Protein AF-G3A0C1-F1 (afdb_monomer)

Mean predicted aligned error: 16.08 Å

Radius of gyration: 26.91 Å; Cα contacts (8 Å, |Δi|>4): 632; chains: 1; bounding box: 83×63×71 Å

Structure (mmCIF, N/CA/C/O backbone):
data_AF-G3A0C1-F1
#
_entry.id   AF-G3A0C1-F1
#
loop_
_atom_site.group_PDB
_atom_site.id
_atom_site.type_symbol
_atom_site.label_atom_id
_atom_site.label_alt_id
_atom_site.label_comp_id
_atom_site.label_asym_id
_atom_site.label_entity_id
_atom_site.label_seq_id
_atom_site.pdbx_PDB_ins_code
_atom_site.Cartn_x
_atom_site.Cartn_y
_atom_site.Cartn_z
_atom_site.occupancy
_atom_site.B_iso_or_equiv
_atom_site.auth_seq_id
_atom_site.auth_comp_id
_atom_site.auth_asym_id
_atom_site.auth_atom_id
_atom_site.pdbx_PDB_model_num
ATOM 1 N N . MET A 1 1 ? 10.388 -30.429 27.856 1.00 38.81 1 MET A N 1
ATOM 2 C CA . MET A 1 1 ? 9.047 -30.052 28.352 1.00 38.81 1 MET A CA 1
ATOM 3 C C . MET A 1 1 ? 8.223 -31.319 28.444 1.00 38.81 1 MET A C 1
ATOM 5 O O . MET A 1 1 ? 8.178 -32.050 27.464 1.00 38.81 1 MET A O 1
ATOM 9 N N . ALA A 1 2 ? 7.686 -31.630 29.624 1.00 31.14 2 ALA A N 1
ATOM 10 C CA . ALA A 1 2 ? 6.839 -32.802 29.819 1.00 31.14 2 ALA A CA 1
ATOM 11 C C . ALA A 1 2 ? 5.632 -32.739 28.869 1.00 31.14 2 ALA A C 1
ATOM 13 O O . ALA A 1 2 ? 5.058 -31.667 28.677 1.00 31.14 2 ALA A O 1
ATOM 14 N N . ALA A 1 3 ? 5.294 -33.871 28.252 1.00 28.09 3 ALA A N 1
ATOM 15 C CA . ALA A 1 3 ? 4.141 -33.995 27.374 1.00 28.09 3 ALA A CA 1
ATOM 16 C C . ALA A 1 3 ? 2.870 -33.573 28.126 1.00 28.09 3 ALA A C 1
ATOM 18 O O . ALA A 1 3 ? 2.585 -34.088 29.207 1.00 28.09 3 ALA A O 1
ATOM 19 N N . VAL A 1 4 ? 2.124 -32.624 27.557 1.00 36.72 4 VAL A N 1
ATOM 20 C CA . VAL A 1 4 ? 0.784 -32.271 28.034 1.00 36.72 4 VAL A CA 1
ATOM 21 C C . VAL A 1 4 ? -0.078 -33.531 27.884 1.00 36.72 4 VAL A C 1
ATOM 23 O O . VAL A 1 4 ? -0.144 -34.069 26.776 1.00 36.72 4 VAL A O 1
ATOM 26 N N . PRO A 1 5 ? -0.684 -34.061 28.962 1.00 36.00 5 PRO A N 1
ATOM 27 C CA . PRO A 1 5 ? -1.493 -35.268 28.868 1.00 36.00 5 PRO A CA 1
ATOM 28 C C . PRO A 1 5 ? -2.659 -35.031 27.903 1.00 36.00 5 PRO A C 1
ATOM 30 O O . PRO A 1 5 ? -3.214 -33.932 27.851 1.00 36.00 5 PRO A O 1
ATOM 33 N N . ALA A 1 6 ? -3.008 -36.057 27.122 1.00 37.94 6 ALA A N 1
ATOM 34 C CA . ALA A 1 6 ? -4.131 -36.018 26.191 1.00 37.94 6 ALA A CA 1
ATOM 35 C C . ALA A 1 6 ? -5.383 -35.475 26.904 1.00 37.94 6 ALA A C 1
ATOM 37 O O . ALA A 1 6 ? -5.799 -36.027 27.925 1.00 37.94 6 ALA A O 1
ATOM 38 N N . LYS A 1 7 ? -5.940 -34.363 26.396 1.00 49.12 7 LYS A N 1
ATOM 39 C CA . LYS A 1 7 ? -7.134 -33.723 26.964 1.00 49.12 7 LYS A CA 1
ATOM 40 C C . LYS A 1 7 ? -8.250 -34.768 27.040 1.00 49.12 7 LYS A C 1
ATOM 42 O O . LYS A 1 7 ? -8.602 -35.364 26.023 1.00 49.12 7 LYS A O 1
ATOM 47 N N . ALA A 1 8 ? -8.781 -34.987 28.243 1.00 55.38 8 ALA A N 1
ATOM 48 C CA . ALA A 1 8 ? -10.023 -35.721 28.446 1.00 55.38 8 ALA A CA 1
ATOM 49 C C . ALA A 1 8 ? -11.108 -35.165 27.507 1.00 55.38 8 ALA A C 1
ATOM 51 O O . ALA A 1 8 ? -11.094 -33.973 27.185 1.00 55.38 8 ALA A O 1
ATOM 52 N N . ASP A 1 9 ? -12.023 -36.017 27.040 1.00 68.00 9 ASP A N 1
ATOM 53 C CA . ASP A 1 9 ? -13.145 -35.595 26.198 1.00 68.00 9 ASP A CA 1
ATOM 54 C C . ASP A 1 9 ? -14.073 -34.677 27.011 1.00 68.00 9 ASP A C 1
ATOM 56 O O . ASP A 1 9 ? -15.038 -35.115 27.637 1.00 68.00 9 ASP A O 1
ATOM 60 N N . GLN A 1 10 ? -13.764 -33.377 26.997 1.00 69.38 10 GLN A N 1
ATOM 61 C CA . GLN A 1 10 ? -14.471 -32.340 27.746 1.00 69.38 10 GLN A CA 1
ATOM 62 C C . GLN A 1 10 ? -15.977 -32.371 27.452 1.00 69.38 10 GLN A C 1
ATOM 64 O O . GLN A 1 10 ? -16.800 -32.094 28.322 1.00 69.38 10 GLN A O 1
ATOM 69 N N . ARG A 1 11 ? -16.366 -32.767 26.233 1.00 70.62 11 ARG A N 1
ATOM 70 C CA . ARG A 1 11 ? -17.771 -32.905 25.850 1.00 70.62 11 ARG A CA 1
ATOM 71 C C . ARG A 1 11 ? -18.440 -34.066 26.582 1.00 70.62 11 ARG A C 1
ATOM 73 O O . ARG A 1 11 ? -19.594 -33.924 26.993 1.00 70.62 11 ARG A O 1
ATOM 80 N N . ALA A 1 12 ? -17.757 -35.199 26.727 1.00 70.00 12 ALA A N 1
ATOM 81 C CA . ALA A 1 12 ? -18.247 -36.326 27.513 1.00 70.00 12 ALA A CA 1
ATOM 82 C C . ALA A 1 12 ? -18.361 -35.959 29.001 1.00 70.00 12 ALA A C 1
ATOM 84 O O . ALA A 1 12 ? -19.372 -36.284 29.626 1.00 70.00 12 ALA A O 1
ATOM 85 N N . ASP A 1 13 ? -17.397 -35.210 29.539 1.00 75.31 13 ASP A N 1
ATOM 86 C CA . ASP A 1 13 ? -17.402 -34.765 30.938 1.00 75.31 13 ASP A CA 1
ATOM 87 C C . ASP A 1 13 ? -18.548 -33.789 31.244 1.00 75.31 13 ASP A C 1
ATOM 89 O O . ASP A 1 13 ? -19.262 -33.969 32.234 1.00 75.31 13 ASP A O 1
ATOM 93 N N . ILE A 1 14 ? -18.795 -32.809 30.366 1.00 79.44 14 ILE A N 1
ATOM 94 C CA . ILE A 1 14 ? -19.930 -31.872 30.472 1.00 79.44 14 ILE A CA 1
ATOM 95 C C . ILE A 1 14 ? -21.258 -32.636 30.427 1.00 79.44 14 ILE A C 1
ATOM 97 O O . ILE A 1 14 ? -22.144 -32.420 31.255 1.00 79.44 14 ILE A O 1
ATOM 101 N N . LYS A 1 15 ? -21.398 -33.586 29.492 1.00 75.31 15 LYS A N 1
ATOM 102 C CA . LYS A 1 15 ? -22.600 -34.429 29.400 1.00 75.31 15 LYS A CA 1
ATOM 103 C C . LYS A 1 15 ? -22.806 -35.288 30.644 1.00 75.31 15 LYS A C 1
ATOM 105 O O . LYS A 1 15 ? -23.943 -35.443 31.078 1.00 75.31 15 LYS A O 1
ATOM 110 N N . LYS A 1 16 ? -21.728 -35.820 31.226 1.00 81.62 16 LYS A N 1
ATOM 111 C CA . LYS A 1 16 ? -21.773 -36.610 32.462 1.00 81.62 16 LYS A CA 1
ATOM 112 C C . LYS A 1 16 ? -22.151 -35.758 33.676 1.00 81.62 16 LYS A C 1
ATOM 114 O O . LYS A 1 16 ? -22.909 -36.231 34.517 1.00 81.62 16 LYS A O 1
ATOM 119 N N . LYS A 1 17 ? -21.653 -34.518 33.766 1.00 84.50 17 LYS A N 1
ATOM 120 C CA . LYS A 1 17 ? -22.051 -33.547 34.804 1.00 84.50 17 LYS A CA 1
ATOM 121 C C . LYS A 1 17 ? -23.494 -33.064 34.642 1.00 84.50 17 LYS A C 1
ATOM 123 O O . LYS A 1 17 ? -24.113 -32.696 35.632 1.00 84.50 17 LYS A O 1
ATOM 128 N N . GLY A 1 18 ? -24.026 -33.057 33.418 1.00 86.69 18 GLY A N 1
ATOM 129 C CA . GLY A 1 18 ? -25.381 -32.578 33.122 1.00 86.69 18 GLY A CA 1
ATOM 130 C C . GLY A 1 18 ? -25.515 -31.051 33.103 1.00 86.69 18 GLY A C 1
ATOM 131 O O . GLY A 1 18 ? -26.618 -30.533 32.903 1.00 86.69 18 GLY A O 1
ATOM 132 N N . GLU A 1 19 ? -24.405 -30.326 33.258 1.00 88.12 19 GLU A N 1
ATOM 133 C CA . GLU A 1 19 ? -24.345 -28.866 33.323 1.00 88.12 19 GLU A CA 1
ATOM 134 C C . GLU A 1 19 ? -23.144 -28.337 32.527 1.00 88.12 19 GLU A C 1
ATOM 136 O O . GLU A 1 19 ? -22.092 -28.971 32.496 1.00 88.12 19 GLU A O 1
ATOM 141 N N . LEU A 1 20 ? -23.312 -27.175 31.889 1.00 82.31 20 LEU A N 1
ATOM 142 C CA . LEU A 1 20 ? -22.266 -26.414 31.203 1.00 82.31 20 LEU A CA 1
ATOM 143 C C . LEU A 1 20 ? -22.002 -25.128 31.993 1.00 82.31 20 LEU A C 1
ATOM 145 O O . LEU A 1 20 ? -22.850 -24.232 32.003 1.00 82.31 20 LEU A O 1
ATOM 149 N N . VAL A 1 21 ? -20.835 -25.020 32.629 1.00 86.00 21 VAL A N 1
ATOM 150 C CA . VAL A 1 21 ? -20.448 -23.833 33.400 1.00 86.00 21 VAL A CA 1
ATOM 151 C C . VAL A 1 21 ? -19.797 -22.804 32.480 1.00 86.00 21 VAL A C 1
ATOM 153 O O . VAL A 1 21 ? -18.708 -23.016 31.945 1.00 86.00 21 VAL A O 1
ATOM 156 N N . CYS A 1 22 ? -20.446 -21.657 32.317 1.00 83.19 22 CYS A N 1
ATOM 157 C CA . CYS A 1 22 ? -20.026 -20.599 31.412 1.00 83.19 22 CYS A CA 1
ATOM 158 C C . CYS A 1 22 ? -19.529 -19.362 32.159 1.00 83.19 22 CYS A C 1
ATOM 160 O O . CYS A 1 22 ? -20.256 -18.760 32.947 1.00 83.19 22 CYS A O 1
ATOM 162 N N . GLY A 1 23 ? -18.299 -18.945 31.871 1.00 82.12 23 GLY A N 1
ATOM 163 C CA . GLY A 1 23 ? -17.727 -17.704 32.373 1.00 82.12 23 GLY A CA 1
ATOM 164 C C . GLY A 1 23 ? -18.170 -16.498 31.547 1.00 82.12 23 GLY A C 1
ATOM 165 O O . GLY A 1 23 ? -17.870 -16.441 30.355 1.00 82.12 23 GLY A O 1
ATOM 166 N N . VAL A 1 24 ? -18.823 -15.525 32.185 1.00 82.88 24 VAL A N 1
ATOM 167 C CA . VAL A 1 24 ? -19.303 -14.265 31.580 1.00 82.88 24 VAL A CA 1
ATOM 168 C C . VAL A 1 24 ? -18.805 -13.052 32.374 1.00 82.88 24 VAL A C 1
ATOM 170 O O . VAL A 1 24 ? -18.389 -13.188 33.525 1.00 82.88 24 VAL A O 1
ATOM 173 N N . LEU A 1 25 ? -18.820 -11.852 31.783 1.00 80.12 25 LEU A N 1
ATOM 174 C CA . LEU A 1 25 ? -18.381 -10.632 32.476 1.00 80.12 25 LEU A CA 1
ATOM 175 C C . LEU A 1 25 ? -19.480 -10.050 33.377 1.00 80.12 25 LEU A C 1
ATOM 177 O O . LEU A 1 25 ? -19.202 -9.654 34.508 1.00 80.12 25 LEU A O 1
ATOM 181 N N . GLY A 1 26 ? -20.725 -10.017 32.896 1.00 79.25 26 GLY A N 1
ATOM 182 C CA . GLY A 1 26 ? -21.889 -9.579 33.677 1.00 79.25 26 GLY A CA 1
ATOM 183 C C . GLY A 1 26 ? -21.979 -8.069 33.936 1.00 79.25 26 GLY A C 1
ATOM 184 O O . GLY A 1 26 ? -22.877 -7.641 34.656 1.00 79.25 26 GLY A O 1
ATOM 185 N N . THR A 1 27 ? -21.078 -7.261 33.369 1.00 77.44 27 THR A N 1
ATOM 186 C CA . THR A 1 27 ? -21.049 -5.793 33.517 1.00 77.44 27 THR A CA 1
ATOM 187 C C . THR A 1 27 ? -20.893 -5.044 32.186 1.00 77.44 27 THR A C 1
ATOM 189 O O . THR A 1 27 ? -20.534 -3.871 32.199 1.00 77.44 27 THR A O 1
ATOM 192 N N . ASP A 1 28 ? -21.083 -5.705 31.043 1.00 67.00 28 ASP A N 1
ATOM 193 C CA . ASP A 1 28 ? -20.805 -5.157 29.709 1.00 67.00 28 ASP A CA 1
ATOM 194 C C . ASP A 1 28 ? -22.022 -5.334 28.792 1.00 67.00 28 ASP A C 1
ATOM 196 O O . ASP A 1 28 ? -22.211 -6.371 28.155 1.00 67.00 28 ASP A O 1
ATOM 200 N N . GLU A 1 29 ? -22.899 -4.329 28.778 1.00 69.50 29 GLU A N 1
ATOM 201 C CA . GLU A 1 29 ? -24.093 -4.297 27.930 1.00 69.50 29 GLU A CA 1
ATOM 202 C C . GLU A 1 29 ? -23.711 -3.998 26.465 1.00 69.50 29 GLU A C 1
ATOM 204 O O . GLU A 1 29 ? -22.968 -3.046 26.208 1.00 69.50 29 GLU A O 1
ATOM 209 N N . PRO A 1 30 ? -24.226 -4.745 25.465 1.00 61.97 30 PRO A N 1
ATOM 210 C CA . PRO A 1 30 ? -25.317 -5.732 25.523 1.00 61.97 30 PRO A CA 1
ATOM 211 C C . PRO A 1 30 ? -24.870 -7.204 25.640 1.00 61.97 30 PRO A C 1
ATOM 213 O O . PRO A 1 30 ? -25.662 -8.114 25.390 1.00 61.97 30 PRO A O 1
ATOM 216 N N . PHE A 1 31 ? -23.601 -7.466 25.949 1.00 68.38 31 PHE A N 1
ATOM 217 C CA . PHE A 1 31 ? -23.002 -8.801 25.872 1.00 68.38 31 PHE A CA 1
ATOM 218 C C . PHE A 1 31 ? -23.319 -9.662 27.096 1.00 68.38 31 PHE A C 1
ATOM 220 O O . PHE A 1 31 ? -23.929 -10.720 26.963 1.00 68.38 31 PHE A O 1
ATOM 227 N N . SER A 1 32 ? -22.995 -9.194 28.296 1.00 76.88 32 SER A N 1
ATOM 228 C CA . SER A 1 32 ? -23.441 -9.811 29.545 1.00 76.88 32 SER A CA 1
ATOM 229 C C . SER A 1 32 ? -23.581 -8.744 30.619 1.00 76.88 32 SER A C 1
ATOM 231 O O . SER A 1 32 ? -22.599 -8.112 30.998 1.00 76.88 32 SER A O 1
ATOM 233 N N . PHE A 1 33 ? -24.795 -8.541 31.120 1.00 78.19 33 PHE A N 1
ATOM 234 C CA . PHE A 1 33 ? -25.133 -7.492 32.084 1.00 78.19 33 PHE A CA 1
ATOM 235 C C . PHE A 1 33 ? -26.312 -7.921 32.965 1.00 78.19 33 PHE A C 1
ATOM 237 O O . PHE A 1 33 ? -27.043 -8.849 32.623 1.00 78.19 33 PHE A O 1
ATOM 244 N N . LEU A 1 34 ? -26.496 -7.275 34.117 1.00 81.88 34 LEU A N 1
ATOM 245 C CA . LEU A 1 34 ? -27.664 -7.523 34.966 1.00 81.88 34 LEU A CA 1
ATOM 246 C C . LEU A 1 34 ? -28.924 -6.952 34.308 1.00 81.88 34 LEU A C 1
ATOM 248 O O . LEU A 1 34 ? -28.942 -5.786 33.924 1.00 81.88 34 LEU A O 1
ATOM 252 N N . LYS A 1 35 ? -29.983 -7.762 34.214 1.00 75.94 35 LYS A N 1
ATOM 253 C CA . LYS A 1 35 ? -31.274 -7.378 33.612 1.00 75.94 35 LYS A CA 1
ATOM 254 C C . LYS A 1 35 ? -31.914 -6.163 34.289 1.00 75.94 35 LYS A C 1
ATOM 256 O O . LYS A 1 35 ? -32.539 -5.341 33.631 1.00 75.94 35 LYS A O 1
ATOM 261 N N . ASP A 1 36 ? -31.740 -6.078 35.601 1.00 77.94 36 ASP A N 1
ATOM 262 C CA . ASP A 1 36 ? -32.065 -4.943 36.463 1.00 77.94 36 ASP A CA 1
ATOM 263 C C . ASP A 1 36 ? -30.990 -4.879 37.570 1.00 77.94 36 ASP A C 1
ATOM 265 O O . ASP A 1 36 ? -30.595 -5.949 38.053 1.00 77.94 36 ASP A O 1
ATOM 269 N N . PRO A 1 37 ? -30.520 -3.688 37.997 1.00 69.75 37 PRO A N 1
ATOM 270 C CA . PRO A 1 37 ? -29.57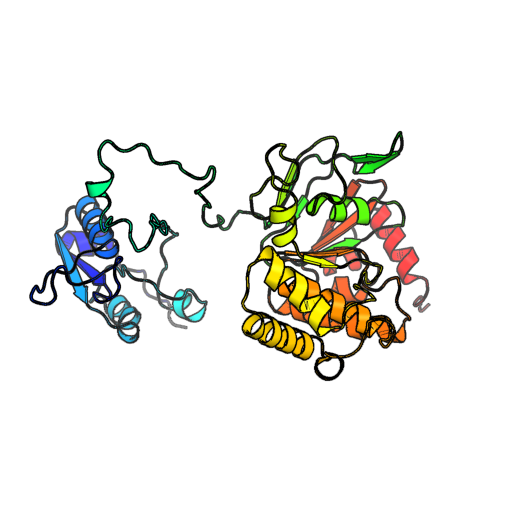6 -3.517 39.109 1.00 69.75 37 PRO A CA 1
ATOM 271 C C . PRO A 1 37 ? -29.928 -4.255 40.413 1.00 69.75 37 PRO A C 1
ATOM 273 O O . PRO A 1 37 ? -29.032 -4.570 41.194 1.00 69.75 37 PRO A O 1
ATOM 276 N N . MET A 1 38 ? -31.212 -4.527 40.666 1.00 74.50 38 MET A N 1
ATOM 277 C CA . MET A 1 38 ? -31.696 -5.271 41.837 1.00 74.50 38 MET A CA 1
ATOM 278 C C . MET A 1 38 ? -31.833 -6.780 41.586 1.00 74.50 38 MET A C 1
ATOM 280 O O . MET A 1 38 ? -31.958 -7.562 42.531 1.00 74.50 38 MET A O 1
ATOM 284 N N . SER A 1 39 ? -31.810 -7.213 40.324 1.00 72.38 39 SER A N 1
ATOM 285 C CA . SER A 1 39 ? -31.855 -8.627 39.951 1.00 72.38 39 SER A CA 1
ATOM 286 C C . SER A 1 39 ? -30.456 -9.246 39.984 1.00 72.38 39 SER A C 1
ATOM 288 O O . SER A 1 39 ? -29.464 -8.596 39.671 1.00 72.38 39 SER A O 1
ATOM 290 N N . ARG A 1 40 ? -30.368 -10.542 40.303 1.00 79.00 40 ARG A N 1
ATOM 291 C CA . ARG A 1 40 ? -29.141 -11.341 40.106 1.00 79.00 40 ARG A CA 1
ATOM 292 C C . ARG A 1 40 ? -29.114 -12.046 38.741 1.00 79.00 40 ARG A C 1
ATOM 294 O O . ARG A 1 40 ? -28.286 -12.924 38.520 1.00 79.00 40 ARG A O 1
ATOM 301 N N . GLU A 1 41 ? -30.050 -11.710 37.854 1.00 84.19 41 GLU A N 1
ATOM 302 C CA . GLU A 1 41 ? -30.205 -12.341 36.543 1.00 84.19 41 GLU A CA 1
ATOM 303 C C . GLU A 1 41 ? -29.278 -11.648 35.537 1.00 84.19 41 GLU A C 1
ATOM 305 O O . GLU A 1 41 ? -29.473 -10.477 35.208 1.00 84.19 41 GLU A O 1
ATOM 310 N N . ILE A 1 42 ? -28.260 -12.368 35.058 1.00 82.81 42 ILE A N 1
ATOM 311 C CA . ILE A 1 42 ? -27.391 -11.900 33.974 1.00 82.81 42 ILE A CA 1
ATOM 312 C C . ILE A 1 42 ? -28.052 -12.267 32.645 1.00 82.81 42 ILE A C 1
ATOM 314 O O . ILE A 1 42 ? -28.389 -13.428 32.417 1.00 82.81 42 ILE A O 1
ATOM 318 N N . VAL A 1 43 ? -28.202 -11.281 31.767 1.00 80.75 43 VAL A N 1
ATOM 319 C CA . VAL A 1 43 ? -28.751 -11.411 30.412 1.00 80.75 43 VAL A CA 1
ATOM 320 C C . VAL A 1 43 ? -27.779 -10.820 29.390 1.00 80.75 43 VAL A C 1
ATOM 322 O O . VAL A 1 43 ? -26.819 -10.138 29.751 1.00 80.75 43 VAL A O 1
ATOM 325 N N . GLY A 1 44 ? -28.014 -11.093 28.108 1.00 74.50 44 GLY A N 1
ATOM 326 C CA . GLY A 1 44 ? -27.224 -10.557 26.999 1.00 74.50 44 GLY A CA 1
ATOM 327 C C . GLY A 1 44 ? -26.730 -11.638 26.040 1.00 74.50 44 GLY A C 1
ATOM 328 O O . GLY A 1 44 ? -26.950 -12.832 26.247 1.00 74.50 44 GLY A O 1
ATOM 329 N N . TYR A 1 45 ? -26.047 -11.212 24.979 1.00 70.94 45 TYR A N 1
ATOM 330 C CA . TYR A 1 45 ? -25.602 -12.099 23.899 1.00 70.94 45 TYR A CA 1
ATOM 331 C C . TYR A 1 45 ? -24.711 -13.260 24.356 1.00 70.94 45 TYR A C 1
ATOM 333 O O . TYR A 1 45 ? -24.840 -14.373 23.844 1.00 70.94 45 TYR A O 1
ATOM 341 N N . ASP A 1 46 ? -23.824 -13.023 25.323 1.00 76.62 46 ASP A N 1
ATOM 342 C CA . ASP A 1 46 ? -22.947 -14.059 25.868 1.00 76.62 46 ASP A CA 1
ATOM 343 C C . ASP A 1 46 ? -23.779 -15.151 26.553 1.00 76.62 46 ASP A C 1
ATOM 345 O O . ASP A 1 46 ? -23.512 -16.341 26.385 1.00 76.62 46 ASP A O 1
ATOM 349 N N . VAL A 1 47 ? -24.836 -14.757 27.272 1.00 81.25 47 VAL A N 1
ATOM 350 C CA . VAL A 1 47 ? -25.762 -15.671 27.955 1.00 81.25 47 VAL A CA 1
ATOM 351 C C . VAL A 1 47 ? -26.567 -16.485 26.947 1.00 81.25 47 VAL A C 1
ATOM 353 O O . VAL A 1 47 ? -26.670 -17.705 27.084 1.00 81.25 47 VAL A O 1
ATOM 356 N N . ASP A 1 48 ? -27.074 -15.847 25.893 1.00 78.69 48 ASP A N 1
ATOM 357 C CA . ASP A 1 48 ? -27.807 -16.531 24.825 1.00 78.69 48 ASP A CA 1
ATOM 358 C C . ASP A 1 48 ? -26.936 -17.559 24.097 1.00 78.69 48 ASP A C 1
ATOM 360 O O . ASP A 1 48 ? -27.384 -18.672 23.800 1.00 78.69 48 ASP A O 1
ATOM 364 N N . MET A 1 49 ? -25.662 -17.230 23.866 1.00 76.25 49 MET A N 1
ATOM 365 C CA . MET A 1 49 ? -24.690 -18.161 23.299 1.00 76.25 49 MET A CA 1
ATOM 366 C C . MET A 1 49 ? -24.478 -19.370 24.218 1.00 76.25 49 MET A C 1
ATOM 368 O O . MET A 1 49 ? -24.517 -20.511 23.751 1.00 76.25 49 MET A O 1
ATOM 372 N N . CYS A 1 50 ? -24.318 -19.143 25.523 1.00 77.94 50 CYS A N 1
ATOM 373 C CA . CYS A 1 50 ? -24.178 -20.212 26.514 1.00 77.94 50 CYS A CA 1
ATOM 374 C C . CYS A 1 50 ? -25.404 -21.133 26.532 1.00 77.94 50 CYS A C 1
ATOM 376 O O . CYS A 1 50 ? -25.269 -22.358 26.480 1.00 77.94 50 CYS A O 1
ATOM 378 N N . ASN A 1 51 ? -26.603 -20.548 26.506 1.00 78.50 51 ASN A N 1
ATOM 379 C CA . ASN A 1 51 ? -27.867 -21.276 26.440 1.00 78.50 51 ASN A CA 1
ATOM 380 C C . ASN A 1 51 ? -27.972 -22.124 25.162 1.00 78.50 51 ASN A C 1
ATOM 382 O O . ASN A 1 51 ? -28.386 -23.285 25.213 1.00 78.50 51 ASN A O 1
ATOM 386 N N . ALA A 1 52 ? -27.566 -21.580 24.012 1.00 69.69 52 ALA A N 1
ATOM 387 C CA . ALA A 1 52 ? -27.587 -22.296 22.739 1.00 69.69 52 ALA A CA 1
ATOM 388 C C . ALA A 1 52 ? -26.618 -23.491 22.722 1.00 69.69 52 ALA A C 1
ATOM 390 O O . ALA A 1 52 ? -26.971 -24.566 22.225 1.00 69.69 52 ALA A O 1
ATOM 391 N N . VAL A 1 53 ? -25.415 -23.329 23.284 1.00 71.19 53 VAL A N 1
ATOM 392 C CA . VAL A 1 53 ? -24.430 -24.415 23.410 1.00 71.19 53 VAL A CA 1
ATOM 393 C C . VAL A 1 53 ? -24.943 -25.492 24.366 1.00 71.19 53 VAL A C 1
ATOM 395 O O . VAL A 1 53 ? -24.962 -26.667 23.996 1.00 71.19 53 VAL A O 1
ATOM 398 N N . ALA A 1 54 ? -25.447 -25.108 25.541 1.00 75.38 54 ALA A N 1
ATOM 399 C CA . ALA A 1 54 ? -26.008 -26.039 26.518 1.00 75.38 54 ALA A CA 1
ATOM 400 C C . ALA A 1 54 ? -27.185 -26.843 25.933 1.00 75.38 54 ALA A C 1
ATOM 402 O O . ALA A 1 54 ? -27.211 -28.073 26.024 1.00 75.38 54 ALA A O 1
ATOM 403 N N . LYS A 1 55 ? -28.092 -26.179 25.201 1.00 79.00 55 LYS A N 1
ATOM 404 C CA . LYS A 1 55 ? -29.206 -26.829 24.493 1.00 79.00 55 LYS A CA 1
ATOM 405 C C . LYS A 1 55 ? -28.729 -27.865 23.473 1.00 79.00 55 LYS A C 1
ATOM 407 O O . LYS A 1 55 ? -29.290 -28.954 23.410 1.00 79.00 55 LYS A O 1
ATOM 412 N N . ARG A 1 56 ? -27.690 -27.560 22.685 1.00 75.31 56 ARG A N 1
ATOM 413 C CA . ARG A 1 56 ? -27.104 -28.510 21.714 1.00 75.31 56 ARG A CA 1
ATOM 414 C C . ARG A 1 56 ? -26.406 -29.693 22.384 1.00 75.31 56 ARG A C 1
ATOM 416 O O . ARG A 1 56 ? -26.323 -30.767 21.793 1.00 75.31 56 ARG A O 1
ATOM 423 N N . LEU A 1 57 ? -25.882 -29.496 23.590 1.00 71.75 57 LEU A N 1
ATOM 424 C CA . LEU A 1 57 ? -25.254 -30.552 24.380 1.00 71.75 57 LEU A CA 1
ATOM 425 C C . LEU A 1 57 ? -26.266 -31.387 25.178 1.00 71.75 57 LEU A C 1
ATOM 427 O O . LEU A 1 57 ? -25.920 -32.500 25.572 1.00 71.75 57 LEU A O 1
ATOM 431 N N . GLY A 1 58 ? -27.496 -30.894 25.356 1.00 85.38 58 GLY A N 1
ATOM 432 C CA . GLY A 1 58 ? -28.534 -31.539 26.163 1.00 85.38 58 GLY A CA 1
ATOM 433 C C . GLY A 1 58 ? -28.312 -31.372 27.670 1.00 85.38 58 GLY A C 1
ATOM 434 O O . GLY A 1 58 ? -28.674 -32.257 28.435 1.00 85.38 58 GLY A O 1
ATOM 435 N N . VAL A 1 59 ? -27.684 -30.269 28.087 1.00 86.06 59 VAL A N 1
ATOM 436 C CA . VAL A 1 59 ? -27.279 -29.983 29.477 1.00 86.06 59 VAL A CA 1
ATOM 437 C C . VAL A 1 59 ? -27.816 -28.623 29.933 1.00 86.06 59 VAL A C 1
ATOM 439 O O . VAL A 1 59 ? -28.255 -27.821 29.105 1.00 86.06 59 VAL A O 1
ATOM 442 N N . LYS A 1 60 ? -27.798 -28.343 31.242 1.00 90.12 60 LYS A N 1
ATOM 443 C CA . LYS A 1 60 ? -28.238 -27.045 31.786 1.00 90.12 60 LYS A CA 1
ATOM 444 C C . LYS A 1 60 ? -27.099 -26.011 31.772 1.00 90.12 60 LYS A C 1
ATOM 446 O O . LYS A 1 60 ? -25.990 -26.350 32.170 1.00 90.12 60 LYS A O 1
ATOM 451 N N . PRO A 1 61 ? -27.334 -24.758 31.350 1.00 86.81 61 PRO A N 1
ATOM 452 C CA . PRO A 1 61 ? -26.331 -23.699 31.438 1.00 86.81 61 PRO A CA 1
ATOM 453 C C . PRO A 1 61 ? -26.231 -23.154 32.872 1.00 86.81 61 PRO A C 1
ATOM 455 O O . PRO A 1 61 ? -27.250 -22.884 33.508 1.00 86.81 61 PRO A O 1
ATOM 458 N N . VAL A 1 62 ? -25.008 -22.945 33.363 1.00 89.75 62 VAL A N 1
ATOM 459 C CA . VAL A 1 62 ? -24.717 -22.308 34.657 1.00 89.75 62 VAL A CA 1
ATOM 460 C C . VAL A 1 62 ? -23.776 -21.134 34.419 1.00 89.75 62 VAL A C 1
ATOM 462 O O . VAL A 1 62 ? -22.650 -21.320 33.967 1.00 89.75 62 VAL A O 1
ATOM 465 N N . LEU A 1 63 ? -24.219 -19.914 34.714 1.00 87.38 63 LEU A N 1
ATOM 466 C CA . LEU A 1 63 ? -23.411 -18.712 34.500 1.00 87.38 63 LEU A CA 1
ATOM 467 C C . LEU A 1 63 ? -22.544 -18.407 35.723 1.00 87.38 63 LEU A C 1
ATOM 469 O O . LEU A 1 63 ? -23.035 -18.357 36.850 1.00 87.38 63 LEU A O 1
ATOM 473 N N . LYS A 1 64 ? -21.261 -18.134 35.487 1.00 87.50 64 LYS A N 1
ATOM 474 C CA . LYS A 1 64 ? -20.299 -17.687 36.494 1.00 87.50 64 LYS A CA 1
ATOM 475 C C . LYS A 1 64 ? -19.716 -16.343 36.077 1.00 87.50 64 LYS A C 1
ATOM 477 O O . LYS A 1 64 ? -19.104 -16.224 35.018 1.00 87.50 64 LYS A O 1
ATOM 482 N N . GLN A 1 65 ? -19.881 -15.332 36.922 1.00 86.75 65 GLN A N 1
ATOM 483 C CA . GLN A 1 65 ? -19.297 -14.020 36.673 1.00 86.75 65 GLN A CA 1
ATOM 484 C C . GLN A 1 65 ? -17.789 -14.039 36.949 1.00 86.75 65 GLN A C 1
ATOM 486 O O . GLN A 1 65 ? -17.360 -14.508 38.004 1.00 86.75 65 GLN A O 1
ATOM 491 N N . LEU A 1 66 ? -16.982 -13.536 36.010 1.00 82.00 66 LEU A N 1
ATOM 492 C CA . LEU A 1 66 ? -15.520 -13.568 36.089 1.00 82.00 66 LEU A CA 1
ATOM 493 C C . LEU A 1 66 ? -14.890 -12.237 35.672 1.00 82.00 66 LEU A C 1
ATOM 495 O O . LEU A 1 66 ? -15.088 -11.748 34.555 1.00 82.00 66 LEU A O 1
ATOM 499 N N . ALA A 1 67 ? -14.016 -11.717 36.535 1.00 80.62 67 ALA A N 1
ATOM 500 C CA . ALA A 1 67 ? -13.090 -10.652 36.169 1.00 80.62 67 ALA A CA 1
ATOM 501 C C . ALA A 1 67 ? -12.076 -11.147 35.123 1.00 80.62 67 ALA A C 1
ATOM 503 O O . ALA A 1 67 ? -11.712 -12.324 35.104 1.00 80.62 67 ALA A O 1
ATOM 504 N N . VAL A 1 68 ? -11.570 -10.239 34.281 1.00 73.62 68 VAL A N 1
ATOM 505 C CA . VAL A 1 68 ? -10.666 -10.561 33.155 1.00 73.62 68 VAL A CA 1
ATOM 506 C C . VAL A 1 68 ? -9.459 -11.400 33.591 1.00 73.62 68 VAL A C 1
ATOM 508 O O . VAL A 1 68 ? -9.134 -12.383 32.928 1.00 73.62 68 VAL A O 1
ATOM 511 N N . ALA A 1 69 ? -8.842 -11.060 34.727 1.00 81.06 69 ALA A N 1
ATOM 512 C CA . ALA A 1 69 ? -7.663 -11.752 35.252 1.00 81.06 69 ALA A CA 1
ATOM 513 C C . ALA A 1 69 ? -7.934 -13.206 35.693 1.00 81.06 69 ALA A C 1
ATOM 515 O O . ALA A 1 69 ? -7.021 -14.025 35.681 1.00 81.06 69 ALA A O 1
ATOM 516 N N . ALA A 1 70 ? -9.177 -13.549 36.051 1.00 80.88 70 ALA A N 1
ATOM 517 C CA . ALA A 1 70 ? -9.537 -14.882 36.539 1.00 80.88 70 ALA A CA 1
ATOM 518 C C . ALA A 1 70 ? -9.910 -15.867 35.416 1.00 80.88 70 ALA A C 1
ATOM 520 O O . ALA A 1 70 ? -9.971 -17.069 35.649 1.00 80.88 70 ALA A O 1
ATOM 521 N N . ARG A 1 71 ? -10.145 -15.389 34.187 1.00 78.38 71 ARG A N 1
ATOM 522 C CA . ARG A 1 71 ? -10.727 -16.198 33.100 1.00 78.38 71 ARG A CA 1
ATOM 523 C C . ARG A 1 71 ? -9.862 -17.389 32.681 1.00 78.38 71 ARG A C 1
ATOM 525 O O . ARG A 1 71 ? -10.363 -18.506 32.625 1.00 78.38 71 ARG A O 1
ATOM 532 N N . ILE A 1 72 ? -8.577 -17.156 32.404 1.00 73.12 72 ILE A N 1
ATOM 533 C CA . ILE A 1 72 ? -7.642 -18.214 31.983 1.00 73.12 72 ILE A CA 1
ATOM 534 C C . ILE A 1 72 ? -7.382 -19.216 33.125 1.00 73.12 72 ILE A C 1
ATOM 536 O O . ILE A 1 72 ? -7.556 -20.412 32.889 1.00 73.12 72 ILE A O 1
ATOM 540 N N . PRO A 1 73 ? -7.067 -18.778 34.365 1.00 78.62 73 PRO A N 1
ATOM 541 C CA . PRO A 1 73 ? -6.884 -19.700 35.486 1.00 78.62 73 PRO A CA 1
ATOM 542 C C . PRO A 1 73 ? -8.102 -20.588 35.773 1.00 78.62 73 PRO A C 1
ATOM 544 O O . PRO A 1 73 ? -7.945 -21.775 36.038 1.00 78.62 73 PRO A O 1
ATOM 547 N N . GLU A 1 74 ? -9.321 -20.043 35.710 1.00 77.38 74 GLU A N 1
ATOM 548 C CA . GLU A 1 74 ? -10.554 -20.802 35.968 1.00 77.38 74 GLU A CA 1
ATOM 549 C C . GLU A 1 74 ? -10.837 -21.859 34.892 1.00 77.38 74 GLU A C 1
ATOM 551 O O . GLU A 1 74 ? -11.304 -22.952 35.224 1.00 77.38 74 GLU A O 1
ATOM 556 N N . LEU A 1 75 ? -10.521 -21.554 33.627 1.00 73.44 75 LEU A N 1
ATOM 557 C CA . LEU A 1 75 ? -10.644 -22.496 32.514 1.00 73.44 75 LEU A CA 1
ATOM 558 C C . LEU A 1 75 ? -9.620 -23.635 32.645 1.00 73.44 75 LEU A C 1
ATOM 560 O O . LEU A 1 75 ? -9.977 -24.805 32.547 1.00 73.44 75 LEU A O 1
ATOM 564 N N . GLN A 1 76 ? -8.358 -23.314 32.949 1.00 75.06 76 GLN A N 1
ATOM 565 C CA . GLN A 1 76 ? -7.297 -24.315 33.136 1.00 75.06 76 GLN A CA 1
ATOM 566 C C . GLN A 1 76 ? -7.542 -25.230 34.342 1.00 75.06 76 GLN A C 1
ATOM 568 O O . GLN A 1 76 ? -7.159 -26.397 34.325 1.00 75.06 76 GLN A O 1
ATOM 573 N N . GLN A 1 77 ? -8.198 -24.714 35.383 1.00 76.56 77 GLN A N 1
ATOM 574 C CA . GLN A 1 77 ? -8.557 -25.478 36.580 1.00 76.56 77 GLN A CA 1
ATOM 575 C C . GLN A 1 77 ? -9.864 -26.277 36.412 1.00 76.56 77 GLN A C 1
ATOM 577 O O . GLN A 1 77 ? -10.301 -26.921 37.364 1.00 76.56 77 GLN A O 1
ATOM 582 N N . GLY A 1 78 ? -10.511 -26.229 35.236 1.00 72.00 78 GLY A N 1
ATOM 583 C CA . GLY A 1 78 ? -11.749 -26.965 34.949 1.00 72.00 78 GLY A CA 1
ATOM 584 C C . GLY A 1 78 ? -12.956 -26.511 35.778 1.00 72.00 78 GLY A C 1
ATOM 585 O O . GLY A 1 78 ? -13.931 -27.250 35.928 1.00 72.00 78 GLY A O 1
ATOM 586 N N . ARG A 1 79 ? -12.886 -25.305 36.360 1.00 77.19 79 ARG A N 1
ATOM 587 C CA . ARG A 1 79 ? -13.988 -24.686 37.117 1.00 77.19 79 ARG A CA 1
ATOM 588 C C . ARG A 1 79 ? -14.984 -23.964 36.213 1.00 77.19 79 ARG A C 1
ATOM 590 O O . ARG A 1 79 ? -16.063 -23.595 36.671 1.00 77.19 79 ARG A O 1
ATOM 597 N N . VAL A 1 80 ? -14.596 -23.738 34.962 1.00 81.25 80 VAL A N 1
ATOM 598 C CA . VAL A 1 80 ? -15.396 -23.171 33.878 1.00 81.25 80 VAL A CA 1
ATOM 599 C C . VAL A 1 80 ? -15.154 -24.043 32.656 1.00 81.25 80 VAL A C 1
ATOM 601 O O . VAL A 1 80 ? -14.014 -24.407 32.387 1.00 81.25 80 VAL A O 1
ATOM 604 N N . ASP A 1 81 ? -16.214 -24.359 31.924 1.00 74.94 81 ASP A N 1
ATOM 605 C CA . ASP A 1 81 ? -16.150 -25.198 30.728 1.00 74.94 81 ASP A CA 1
ATOM 606 C C . ASP A 1 81 ? -16.029 -24.354 29.449 1.00 74.94 81 ASP A C 1
ATO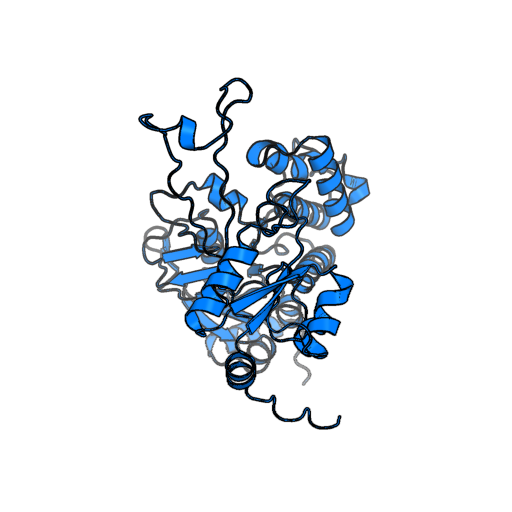M 608 O O . ASP A 1 81 ? -15.382 -24.762 28.485 1.00 74.94 81 ASP A O 1
ATOM 612 N N . LEU A 1 82 ? -16.642 -23.163 29.445 1.00 78.44 82 LEU A N 1
ATOM 613 C CA . LEU A 1 82 ? -16.694 -22.241 28.307 1.00 78.44 82 LEU A CA 1
ATOM 614 C C . LEU A 1 82 ? -16.546 -20.789 28.774 1.00 78.44 82 LEU A C 1
ATOM 616 O O . LEU A 1 82 ? -17.229 -20.365 29.703 1.00 78.44 82 LEU A O 1
ATOM 620 N N . LEU A 1 83 ? -15.721 -19.994 28.092 1.00 76.94 83 LEU A N 1
ATOM 621 C CA . LEU A 1 83 ? -15.687 -18.540 28.272 1.00 76.94 83 LEU A CA 1
ATOM 622 C C . LEU A 1 83 ? -16.495 -17.860 27.164 1.00 76.94 83 LEU A C 1
ATOM 624 O O . LEU A 1 83 ? -16.132 -17.933 25.992 1.00 76.94 83 LEU A O 1
ATOM 628 N N . ALA A 1 84 ? -17.562 -17.166 27.545 1.00 69.81 84 ALA A N 1
ATOM 629 C CA . ALA A 1 84 ? -18.379 -16.342 26.663 1.00 69.81 84 ALA A CA 1
ATOM 630 C C . ALA A 1 84 ? -18.115 -14.869 26.996 1.00 69.81 84 ALA A C 1
ATOM 632 O O . ALA A 1 84 ? -18.892 -14.229 27.695 1.00 69.81 84 ALA A O 1
ATOM 633 N N . ALA A 1 85 ? -16.934 -14.379 26.610 1.00 66.94 85 ALA A N 1
ATOM 634 C CA . ALA A 1 85 ? -16.519 -12.995 26.823 1.00 66.94 85 ALA A CA 1
ATOM 635 C C . ALA A 1 85 ? -15.348 -12.617 25.902 1.00 66.94 85 ALA A C 1
ATOM 637 O O . ALA A 1 85 ? -14.565 -13.470 25.477 1.00 66.94 85 ALA A O 1
ATOM 638 N N . SER A 1 86 ? -15.169 -11.319 25.652 1.00 60.97 86 SER A N 1
ATOM 639 C CA . SER A 1 86 ? -14.049 -10.801 24.861 1.00 60.97 86 SER A CA 1
ATOM 640 C C . SER A 1 86 ? -12.700 -10.970 25.582 1.00 60.97 86 SER A C 1
ATOM 642 O O . SER A 1 86 ? -12.531 -10.595 26.744 1.00 60.97 86 SER A O 1
ATOM 644 N N . LEU A 1 87 ? -11.710 -11.530 24.885 1.00 63.72 87 LEU A N 1
ATOM 645 C CA . LEU A 1 87 ? -10.319 -11.667 25.329 1.00 63.72 87 LEU A CA 1
ATOM 646 C C . LEU A 1 87 ? -9.393 -11.334 24.156 1.00 63.72 87 LEU A C 1
ATOM 648 O O . LEU A 1 87 ? -9.616 -11.792 23.038 1.00 63.72 87 LEU A O 1
ATOM 652 N N . THR A 1 88 ? -8.341 -10.550 24.402 1.00 63.34 88 THR A N 1
ATOM 653 C CA . THR A 1 88 ? -7.311 -10.288 23.384 1.00 63.34 88 THR A CA 1
ATOM 654 C C . THR A 1 88 ? -6.616 -11.595 23.016 1.00 63.34 88 THR A C 1
ATOM 656 O O . THR A 1 88 ? -6.054 -12.246 23.902 1.00 63.34 88 THR A O 1
ATOM 659 N N . HIS A 1 89 ? -6.642 -11.948 21.731 1.00 63.31 89 HIS A N 1
ATOM 660 C CA . HIS A 1 89 ? -5.939 -13.102 21.180 1.00 63.31 89 HIS A CA 1
ATOM 661 C C . HIS A 1 89 ? -4.471 -12.732 20.915 1.00 63.31 89 HIS A C 1
ATOM 663 O O . HIS A 1 89 ? -4.195 -11.766 20.203 1.00 63.31 89 HIS A O 1
ATOM 669 N N . ASN A 1 90 ? -3.533 -13.453 21.531 1.00 62.59 90 ASN A N 1
ATOM 670 C CA . ASN A 1 90 ? -2.093 -13.295 21.332 1.00 62.59 90 ASN A CA 1
ATOM 671 C C . ASN A 1 90 ? -1.378 -14.646 21.528 1.00 62.59 90 ASN A C 1
ATOM 673 O O . ASN A 1 90 ? -1.954 -15.566 22.110 1.00 62.59 90 ASN A O 1
ATOM 677 N N . LYS A 1 91 ? -0.114 -14.738 21.090 1.00 60.19 91 LYS A N 1
ATOM 678 C CA . LYS A 1 91 ? 0.684 -15.980 21.143 1.00 60.19 91 LYS A CA 1
ATOM 679 C C . LYS A 1 91 ? 0.841 -16.550 22.561 1.00 60.19 91 LYS A C 1
ATOM 681 O O . LYS A 1 91 ? 0.877 -17.760 22.740 1.00 60.19 91 LYS A O 1
ATOM 686 N N . GLU A 1 92 ? 0.926 -15.686 23.573 1.00 67.19 92 GLU A N 1
ATOM 687 C CA . GLU A 1 92 ? 1.081 -16.097 24.975 1.00 67.19 92 GLU A CA 1
ATOM 688 C C . GLU A 1 92 ? -0.170 -16.811 25.511 1.00 67.19 92 GLU A C 1
ATOM 690 O O . GLU A 1 92 ? -0.065 -17.785 26.254 1.00 67.19 92 GLU A O 1
ATOM 695 N N . ARG A 1 93 ? -1.363 -16.340 25.131 1.00 64.50 93 ARG A N 1
ATOM 696 C CA . ARG A 1 93 ? -2.648 -16.911 25.558 1.00 64.50 93 ARG A CA 1
ATOM 697 C C . ARG A 1 93 ? -3.060 -18.107 24.715 1.00 64.50 93 ARG A C 1
ATOM 699 O O . ARG A 1 93 ? -3.661 -19.027 25.252 1.00 64.50 93 ARG A O 1
ATOM 706 N N . GLU A 1 94 ? -2.705 -18.115 23.436 1.00 64.94 94 GLU A N 1
ATOM 707 C CA . GLU A 1 94 ? -2.896 -19.259 22.536 1.00 64.94 94 GLU A CA 1
ATOM 708 C C . GLU A 1 94 ? -2.113 -20.496 23.015 1.00 64.94 94 GLU A C 1
ATOM 710 O O . GLU A 1 94 ? -2.569 -21.623 22.866 1.00 64.94 94 GLU A O 1
ATOM 715 N N . ALA A 1 95 ? -0.981 -20.292 23.701 1.00 69.88 95 ALA A N 1
ATOM 716 C CA . ALA A 1 95 ? -0.253 -21.369 24.374 1.00 69.88 95 ALA A CA 1
ATOM 717 C C . ALA A 1 95 ? -0.945 -21.898 25.651 1.00 69.88 95 ALA A C 1
ATOM 719 O O . ALA A 1 95 ? -0.559 -22.945 26.167 1.00 69.88 95 ALA A O 1
ATOM 720 N N . GLN A 1 96 ? -1.932 -21.174 26.192 1.00 62.31 96 GLN A N 1
ATOM 721 C CA . GLN A 1 96 ? -2.568 -21.467 27.484 1.00 62.31 96 GLN A CA 1
ATOM 722 C C . GLN A 1 96 ? -3.992 -22.009 27.358 1.00 62.31 96 GLN A C 1
ATOM 724 O O . GLN A 1 96 ? -4.423 -22.760 28.238 1.00 62.31 96 GLN A O 1
ATOM 729 N N . ILE A 1 97 ? -4.726 -21.596 26.321 1.00 68.00 97 ILE A N 1
ATOM 730 C CA . ILE A 1 97 ? -6.137 -21.916 26.090 1.00 68.00 97 ILE A CA 1
ATOM 731 C C . ILE A 1 97 ? -6.420 -22.028 24.589 1.00 68.00 97 ILE A C 1
ATOM 733 O O . ILE A 1 97 ? -5.776 -21.365 23.779 1.00 68.00 97 ILE A O 1
ATOM 737 N N . ASP A 1 98 ? -7.438 -22.807 24.229 1.00 59.72 98 ASP A N 1
ATOM 738 C CA . ASP A 1 98 ? -7.903 -22.863 22.845 1.00 59.72 98 ASP A CA 1
ATOM 739 C C . ASP A 1 98 ? -8.908 -21.730 22.591 1.00 59.72 98 ASP A C 1
ATOM 741 O O . ASP A 1 98 ? -9.838 -21.515 23.374 1.00 59.72 98 ASP A O 1
ATOM 745 N N . PHE A 1 99 ? -8.752 -21.023 21.473 1.00 57.53 99 PHE A N 1
ATOM 746 C CA . PHE A 1 99 ? -9.752 -20.080 20.979 1.00 57.53 99 PHE A CA 1
ATOM 747 C C . PHE A 1 99 ? -10.666 -20.785 19.976 1.00 57.53 99 PHE A C 1
ATOM 749 O O . PHE A 1 99 ? -10.203 -21.493 19.081 1.00 57.53 99 PHE A O 1
ATOM 756 N N . SER A 1 100 ? -11.979 -20.572 20.085 1.00 54.38 100 SER A N 1
ATOM 757 C CA . SER A 1 100 ? -12.895 -21.010 19.034 1.00 54.38 100 SER A CA 1
ATOM 758 C C . SER A 1 100 ? -12.635 -20.215 17.754 1.00 54.38 100 SER A C 1
ATOM 760 O O . SER A 1 100 ? -12.339 -19.017 17.803 1.00 54.38 100 SER A O 1
ATOM 762 N N . VAL A 1 101 ? -12.859 -20.836 16.596 1.00 46.50 101 VAL A N 1
ATOM 763 C CA . VAL A 1 101 ? -13.080 -20.080 15.355 1.00 46.50 101 VAL A CA 1
ATOM 764 C C . VAL A 1 101 ? -14.186 -19.037 15.580 1.00 46.50 101 VAL A C 1
ATOM 766 O O . VAL A 1 101 ? -15.131 -19.287 16.329 1.00 46.50 101 VAL A O 1
ATOM 769 N N . SER A 1 102 ? -14.051 -17.844 14.990 1.00 44.53 102 SER A N 1
ATOM 770 C CA . SER A 1 102 ? -15.005 -16.741 15.193 1.00 44.53 102 SER A CA 1
ATOM 771 C C . SER A 1 102 ? -16.417 -17.167 14.785 1.00 44.53 102 SER A C 1
ATOM 773 O O . SER A 1 102 ? -16.717 -17.271 13.601 1.00 44.53 102 SER A O 1
ATOM 775 N N . THR A 1 103 ? -17.291 -17.403 15.760 1.00 40.50 103 THR A N 1
ATOM 776 C CA . THR A 1 103 ? -18.648 -17.918 15.532 1.00 40.50 103 THR A CA 1
ATOM 777 C C . THR A 1 103 ? -19.689 -16.820 15.314 1.00 40.50 103 THR A C 1
ATOM 779 O O . THR A 1 103 ? -20.751 -17.121 14.777 1.00 40.50 103 THR A O 1
ATOM 782 N N . PHE A 1 104 ? -19.410 -15.559 15.684 1.00 35.22 104 PHE A N 1
ATOM 783 C CA . PHE A 1 104 ? -20.318 -14.423 15.461 1.00 35.22 104 PHE A CA 1
ATOM 784 C C . PHE A 1 104 ? -19.610 -13.057 15.583 1.00 35.22 104 PHE A C 1
ATOM 786 O O . PHE A 1 104 ? -18.670 -12.906 16.364 1.00 35.22 104 PHE A O 1
ATOM 793 N N . ILE A 1 105 ? -20.071 -12.046 14.834 1.00 33.38 105 ILE A N 1
ATOM 794 C CA . ILE A 1 105 ? -19.676 -10.629 14.967 1.00 33.38 105 ILE A CA 1
ATOM 795 C C . ILE A 1 105 ? -20.955 -9.795 14.954 1.00 33.38 105 ILE A C 1
ATOM 797 O O . ILE A 1 105 ? -21.717 -9.881 13.994 1.00 33.38 105 ILE A O 1
ATOM 801 N N . THR A 1 106 ? -21.183 -8.957 15.966 1.00 34.25 106 THR A N 1
ATOM 802 C CA . THR A 1 106 ? -22.290 -7.989 15.965 1.00 34.25 106 THR A CA 1
ATOM 803 C C . THR A 1 106 ? -21.820 -6.585 16.289 1.00 34.25 106 THR A C 1
ATOM 805 O O . THR A 1 106 ? -20.988 -6.358 17.165 1.00 34.25 106 THR A O 1
ATOM 808 N N . GLY A 1 107 ? -22.409 -5.627 15.578 1.00 32.56 107 GLY A N 1
ATOM 809 C CA . GLY A 1 107 ? -22.300 -4.212 15.884 1.00 32.56 107 GLY A CA 1
ATOM 810 C C . GLY A 1 107 ? -23.118 -3.370 14.914 1.00 32.56 107 GLY A C 1
ATOM 811 O O . GLY A 1 107 ? -22.539 -2.710 14.063 1.00 32.56 107 GLY A O 1
ATOM 812 N N . HIS A 1 108 ? -24.448 -3.368 15.051 1.00 37.59 108 HIS A N 1
ATOM 813 C CA . HIS A 1 108 ? -25.304 -2.353 14.424 1.00 37.59 108 HIS A CA 1
ATOM 814 C C . HIS A 1 108 ? -26.178 -1.692 15.486 1.00 37.59 108 HIS A 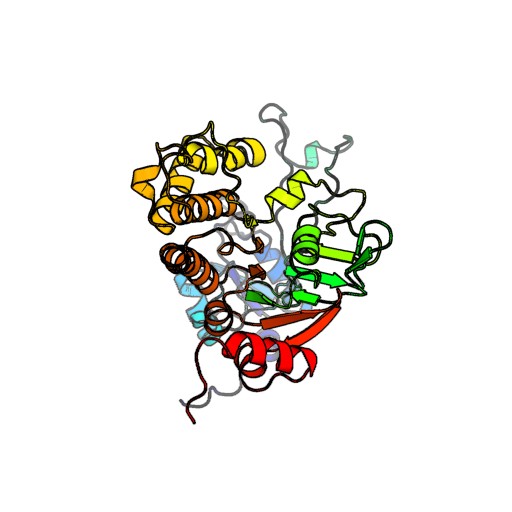C 1
ATOM 816 O O . HIS A 1 108 ? -26.854 -2.375 16.252 1.00 37.59 108 HIS A O 1
ATOM 822 N N . LYS A 1 109 ? -26.166 -0.356 15.527 1.00 36.72 109 LYS A N 1
ATOM 823 C CA . LYS A 1 109 ? -27.100 0.463 16.310 1.00 36.72 109 LYS A CA 1
ATOM 824 C C . LYS A 1 109 ? -27.942 1.288 15.340 1.00 36.72 109 LYS A C 1
ATOM 826 O O . LYS A 1 109 ? -27.393 1.923 14.443 1.00 36.72 109 LYS A O 1
ATOM 831 N N . ALA A 1 110 ? -29.260 1.304 15.530 1.00 44.47 110 ALA A N 1
ATOM 832 C CA . ALA A 1 110 ? -30.127 2.270 14.864 1.00 44.47 110 ALA A CA 1
ATOM 833 C C . ALA A 1 110 ? -29.941 3.638 15.539 1.00 44.47 110 ALA A C 1
ATOM 835 O O . ALA A 1 110 ? -30.088 3.756 16.754 1.00 44.47 110 ALA A O 1
ATOM 836 N N . MET A 1 111 ? -29.575 4.662 14.769 1.00 47.28 111 MET A N 1
ATOM 837 C CA . MET A 1 111 ? -29.378 6.022 15.274 1.00 47.28 111 MET A CA 1
ATOM 838 C C . MET A 1 111 ? -30.588 6.884 14.911 1.00 47.28 111 MET A C 1
ATOM 840 O O . MET A 1 111 ? -31.021 6.900 13.761 1.00 47.28 111 MET A O 1
ATOM 844 N N . VAL A 1 112 ? -31.118 7.617 15.888 1.00 47.47 112 VAL A N 1
ATOM 845 C CA . VAL A 1 112 ? -32.257 8.537 15.735 1.00 47.47 112 VAL A CA 1
ATOM 846 C C . VAL A 1 112 ? -31.880 9.923 16.261 1.00 47.47 112 VAL A C 1
ATOM 848 O O . VAL A 1 112 ? -30.918 10.057 17.022 1.00 47.47 112 VAL A O 1
ATOM 851 N N . ARG A 1 113 ? -32.601 10.983 15.860 1.00 40.81 113 ARG A N 1
ATOM 852 C CA . ARG A 1 113 ? -32.334 12.324 16.408 1.00 40.81 113 ARG A CA 1
ATOM 853 C C . ARG A 1 113 ? -32.620 12.358 17.909 1.00 40.81 113 ARG A C 1
ATOM 855 O O . ARG A 1 113 ? -33.549 11.708 18.387 1.00 40.81 113 ARG A O 1
ATOM 862 N N . LYS A 1 114 ? -31.855 13.167 18.639 1.00 42.62 114 LYS A N 1
ATOM 863 C CA . LYS A 1 114 ? -31.907 13.262 20.106 1.00 42.62 114 LYS A CA 1
ATOM 864 C C . LYS A 1 114 ? -33.266 13.743 20.645 1.00 42.62 114 LYS A C 1
ATOM 866 O O . LYS A 1 114 ? -33.624 13.413 21.766 1.00 42.62 114 LYS A O 1
ATOM 871 N N . ASP A 1 115 ? -34.021 14.477 19.833 1.00 56.75 115 ASP A N 1
ATOM 872 C CA . ASP A 1 115 ? -35.367 14.997 20.101 1.00 56.75 115 ASP A CA 1
ATOM 873 C C . ASP A 1 115 ? -36.495 14.094 19.563 1.00 56.75 115 ASP A C 1
ATOM 875 O O . ASP A 1 115 ? -37.667 14.427 19.694 1.00 56.75 115 ASP A O 1
ATOM 879 N N . SER A 1 116 ? -36.172 12.957 18.938 1.00 61.09 116 SER A N 1
ATOM 880 C CA . SER A 1 116 ? -37.167 12.122 18.245 1.00 61.09 116 SER A CA 1
ATOM 881 C C . SER A 1 116 ? -38.126 11.368 19.172 1.00 61.09 116 SER A C 1
ATOM 883 O O . SER A 1 116 ? -39.108 10.806 18.693 1.00 61.09 116 SER A O 1
ATOM 885 N N . GLY A 1 117 ? -37.827 11.298 20.474 1.00 64.69 117 GLY A N 1
ATOM 886 C CA . GLY A 1 117 ? -38.588 10.509 21.451 1.00 64.69 117 GLY A CA 1
ATOM 887 C C . GLY A 1 117 ? -38.510 8.990 21.242 1.00 64.69 117 GLY A C 1
ATOM 888 O O . GLY A 1 117 ? -39.146 8.242 21.982 1.00 64.69 117 GLY A O 1
ATOM 889 N N . ILE A 1 118 ? -37.738 8.526 20.251 1.00 62.31 118 ILE A N 1
ATOM 890 C CA . ILE A 1 118 ? -37.533 7.109 19.958 1.00 62.31 118 ILE A CA 1
ATOM 891 C C . ILE A 1 118 ? -36.382 6.613 20.829 1.00 62.31 118 ILE A C 1
ATOM 893 O O . ILE A 1 118 ? -35.222 6.967 20.630 1.00 62.31 118 ILE A O 1
ATOM 897 N N . THR A 1 119 ? -36.719 5.792 21.808 1.00 59.97 119 THR A N 1
ATOM 898 C CA . THR A 1 119 ? -35.796 5.199 22.776 1.00 59.97 119 THR A CA 1
ATOM 899 C C . THR A 1 119 ? -35.729 3.678 22.645 1.00 59.97 119 THR A C 1
ATOM 901 O O . THR A 1 119 ? -34.864 3.054 23.253 1.00 59.97 119 THR A O 1
ATOM 904 N N . SER A 1 120 ? -36.593 3.068 21.820 1.00 55.56 120 SER A N 1
ATOM 905 C CA . SER A 1 120 ? -36.596 1.628 21.536 1.00 55.56 120 SER A CA 1
ATOM 906 C C . SER A 1 120 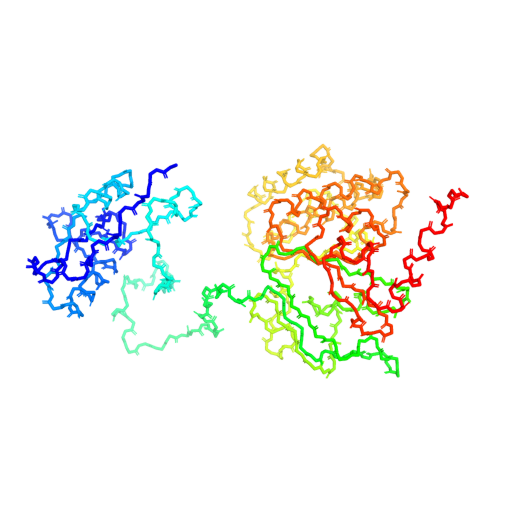? -37.084 1.295 20.118 1.00 55.56 120 SER A C 1
ATOM 908 O O . SER A 1 120 ? -37.800 2.071 19.484 1.00 55.56 120 SER A O 1
ATOM 910 N N . LEU A 1 121 ? -36.724 0.105 19.622 1.00 49.19 121 LEU A N 1
ATOM 911 C CA . LEU A 1 121 ? -37.110 -0.382 18.288 1.00 49.19 121 LEU A CA 1
ATOM 912 C C . LEU A 1 121 ? -38.624 -0.608 18.136 1.00 49.19 121 LEU A C 1
ATOM 914 O O . LEU A 1 121 ? -39.148 -0.452 17.038 1.00 49.19 121 LEU A O 1
ATOM 918 N N . ALA A 1 122 ? -39.341 -0.913 19.222 1.00 61.25 122 ALA A N 1
ATOM 919 C CA . ALA A 1 122 ? -40.792 -1.116 19.199 1.00 61.25 122 ALA A CA 1
ATOM 920 C C . ALA A 1 122 ? -41.564 0.146 18.765 1.00 61.25 122 ALA A C 1
ATOM 922 O O . ALA A 1 122 ? -42.626 0.060 18.160 1.00 61.25 122 ALA A O 1
ATOM 923 N N . GLN A 1 123 ? -41.003 1.337 18.999 1.00 60.97 123 GLN A N 1
ATOM 924 C CA . GLN A 1 123 ? -41.609 2.621 18.614 1.00 60.97 123 GLN A CA 1
ATOM 925 C C . GLN A 1 123 ? -41.482 2.941 17.108 1.00 60.97 123 GLN A C 1
ATOM 927 O O . GLN A 1 123 ? -41.941 3.999 16.646 1.00 60.97 123 GLN A O 1
ATOM 932 N N . LEU A 1 124 ? -40.834 2.050 16.349 1.00 59.78 124 LEU A N 1
ATOM 933 C CA . LEU A 1 124 ? -40.702 2.105 14.893 1.00 59.78 124 LEU A CA 1
ATOM 934 C C . LEU A 1 124 ? -41.749 1.248 14.164 1.00 59.78 124 LEU A C 1
ATOM 936 O O . LEU A 1 124 ? -41.770 1.261 12.934 1.00 59.78 124 LEU A O 1
ATOM 940 N N . ASP A 1 125 ? -42.616 0.535 14.890 1.00 54.84 125 ASP A N 1
ATOM 941 C CA . ASP A 1 125 ? -43.632 -0.328 14.289 1.00 54.84 125 ASP A CA 1
ATOM 942 C C . ASP A 1 125 ? -44.607 0.463 13.394 1.00 54.84 125 ASP A C 1
ATOM 944 O O . ASP A 1 125 ? -45.015 1.585 13.712 1.00 54.84 125 ASP A O 1
ATOM 948 N N . GLY A 1 126 ? -44.909 -0.085 12.215 1.00 48.03 126 GLY A N 1
ATOM 949 C CA . GLY A 1 126 ? -45.726 0.559 11.177 1.00 48.03 126 GLY A CA 1
ATOM 950 C C . GLY A 1 126 ? -45.092 1.757 10.444 1.00 48.03 126 GLY A C 1
ATOM 951 O O . GLY A 1 126 ? -45.719 2.310 9.537 1.00 48.03 126 GLY A O 1
ATOM 952 N N . LYS A 1 127 ? -43.860 2.174 10.776 1.00 54.62 127 LYS A N 1
ATOM 953 C CA . LYS A 1 127 ? -43.181 3.317 10.132 1.00 54.62 127 LYS A CA 1
ATOM 954 C C . LYS A 1 127 ? -42.247 2.863 9.005 1.00 54.62 127 LYS A C 1
ATOM 956 O O . LYS A 1 127 ? -41.529 1.876 9.126 1.00 54.62 127 LYS A O 1
ATOM 961 N N . LYS A 1 128 ? -42.194 3.625 7.903 1.00 39.47 128 LYS A N 1
ATOM 962 C CA . LYS A 1 128 ? -41.208 3.404 6.826 1.00 39.47 128 LYS A CA 1
ATOM 963 C C . LYS A 1 128 ? -39.849 3.976 7.236 1.00 39.47 128 LYS A C 1
ATOM 965 O O . LYS A 1 128 ? -39.718 5.186 7.408 1.00 39.47 128 LYS A O 1
ATOM 970 N N . VAL A 1 129 ? -38.842 3.112 7.357 1.00 49.50 129 VAL A N 1
ATOM 971 C CA . VAL A 1 129 ? -37.454 3.481 7.679 1.00 49.50 129 VAL A CA 1
ATOM 972 C C . VAL A 1 129 ? -36.583 3.313 6.431 1.00 49.50 129 VAL A C 1
ATOM 974 O O . VAL A 1 129 ? -36.646 2.283 5.765 1.00 49.50 129 VAL A O 1
ATOM 977 N N . LEU A 1 130 ? -35.773 4.321 6.100 1.00 37.03 130 LEU A N 1
ATOM 978 C CA . LEU A 1 130 ? -34.769 4.236 5.032 1.00 37.03 130 LEU A CA 1
ATOM 979 C C . LEU A 1 130 ? -33.490 3.583 5.575 1.00 37.03 130 LEU A C 1
ATOM 981 O O . LEU A 1 130 ? -32.971 4.014 6.603 1.00 37.03 130 LEU A O 1
ATOM 985 N N . THR A 1 131 ? -32.952 2.578 4.880 1.00 38.53 131 THR A N 1
ATOM 986 C CA . THR A 1 131 ? -31.671 1.935 5.223 1.00 38.53 131 THR A CA 1
ATOM 987 C C . THR A 1 131 ? -30.578 2.306 4.223 1.00 38.53 131 THR A C 1
ATOM 989 O O . THR A 1 131 ? -30.842 2.396 3.023 1.00 38.53 131 THR A O 1
ATOM 992 N N . VAL A 1 132 ? -29.331 2.446 4.687 1.00 32.78 132 VAL A N 1
ATOM 993 C CA . VAL A 1 132 ? -28.158 2.547 3.800 1.00 32.78 132 VAL A CA 1
ATOM 994 C C . VAL A 1 132 ? -27.908 1.189 3.140 1.00 32.78 132 VAL A C 1
ATOM 996 O O . VAL A 1 132 ? -27.938 0.150 3.798 1.00 32.78 132 VAL A O 1
ATOM 999 N N . LYS A 1 133 ? -27.650 1.187 1.832 1.00 29.42 133 LYS A N 1
ATOM 1000 C CA . LYS A 1 133 ? -27.293 -0.018 1.079 1.00 29.42 133 LYS A CA 1
ATOM 1001 C C . LYS A 1 133 ? -25.846 -0.414 1.423 1.00 29.42 133 LYS A C 1
ATOM 1003 O O . LYS A 1 133 ? -24.933 0.296 1.022 1.00 29.42 133 LYS A O 1
ATOM 1008 N N . GLY A 1 134 ? -25.646 -1.529 2.143 1.00 39.94 134 GLY A N 1
ATOM 1009 C CA . GLY A 1 134 ? -24.324 -2.170 2.312 1.00 39.94 134 GLY A CA 1
ATOM 1010 C C . GLY A 1 134 ? -23.826 -2.442 3.743 1.00 39.94 134 GLY A C 1
ATOM 1011 O O . GLY A 1 134 ? -22.654 -2.226 4.020 1.00 39.94 134 GLY A O 1
ATOM 1012 N N . SER A 1 135 ? -24.659 -2.924 4.671 1.00 32.19 135 SER A N 1
ATOM 1013 C CA . SER A 1 135 ? -24.291 -3.075 6.094 1.00 32.19 135 SER A CA 1
ATOM 1014 C C . SER A 1 135 ? -23.742 -4.453 6.517 1.00 32.19 135 SER A C 1
ATOM 1016 O O . SER A 1 135 ? -23.830 -4.824 7.688 1.00 32.19 135 SER A O 1
ATOM 1018 N N . THR A 1 136 ? -23.119 -5.220 5.622 1.00 34.66 136 THR A N 1
ATOM 1019 C CA . THR A 1 136 ? -22.463 -6.488 5.992 1.00 34.66 136 THR A CA 1
ATOM 1020 C C . THR A 1 136 ? -20.998 -6.453 5.583 1.00 34.66 136 THR A C 1
ATOM 1022 O O . THR A 1 136 ? -20.645 -6.842 4.478 1.00 34.66 136 THR A O 1
ATOM 1025 N N . MET A 1 137 ? -20.124 -5.998 6.480 1.00 34.22 137 MET A N 1
ATOM 1026 C CA . MET A 1 137 ? -18.719 -6.387 6.409 1.00 34.22 137 MET A CA 1
ATOM 1027 C C . MET A 1 137 ? -18.543 -7.634 7.267 1.00 34.22 137 MET A C 1
ATOM 1029 O O . MET A 1 137 ? -18.522 -7.562 8.495 1.00 34.22 137 MET A O 1
ATOM 1033 N N . ALA A 1 138 ? -18.454 -8.788 6.607 1.00 33.00 138 ALA A N 1
ATOM 1034 C CA . ALA A 1 138 ? -17.872 -9.979 7.205 1.00 33.00 138 ALA A CA 1
ATOM 1035 C C . ALA A 1 138 ? -16.498 -9.609 7.796 1.00 33.00 138 ALA A C 1
ATOM 1037 O O . ALA A 1 138 ? -15.739 -8.868 7.163 1.00 33.00 138 ALA A O 1
ATOM 1038 N N . ARG A 1 139 ? -16.144 -10.109 8.994 1.00 35.12 139 ARG A N 1
ATOM 1039 C CA . ARG A 1 139 ? -14.713 -10.155 9.339 1.00 35.12 139 ARG A CA 1
ATOM 1040 C C . ARG A 1 139 ? -14.045 -10.972 8.245 1.00 35.12 139 ARG A C 1
ATOM 1042 O O . ARG A 1 139 ? -14.547 -12.037 7.894 1.00 35.12 139 ARG A O 1
ATOM 1049 N N . ALA A 1 140 ? -12.933 -10.440 7.754 1.00 35.94 140 ALA A N 1
ATOM 1050 C CA . ALA A 1 140 ? -12.007 -11.136 6.889 1.00 35.94 140 ALA A CA 1
ATOM 1051 C C . ALA A 1 140 ? -11.793 -12.559 7.416 1.00 35.94 140 ALA A C 1
ATOM 1053 O O . ALA A 1 140 ? -11.305 -12.757 8.532 1.00 35.94 140 ALA A O 1
ATOM 1054 N N . ASP A 1 141 ? -12.228 -13.519 6.609 1.00 38.44 141 ASP A N 1
ATOM 1055 C CA . ASP A 1 141 ? -11.766 -14.893 6.651 1.00 38.44 141 ASP A CA 1
ATOM 1056 C C . ASP A 1 141 ? -10.225 -14.876 6.773 1.00 38.44 141 ASP A C 1
ATOM 1058 O O . ASP A 1 141 ? -9.585 -14.039 6.131 1.00 38.44 141 ASP A O 1
ATOM 1062 N N . PRO A 1 142 ? -9.583 -15.739 7.573 1.00 40.56 142 PRO A N 1
ATOM 1063 C CA . PRO A 1 142 ? -8.129 -15.920 7.535 1.00 40.56 142 PRO A CA 1
ATOM 1064 C C . PRO A 1 142 ? -7.582 -16.249 6.130 1.00 40.56 142 PRO A C 1
ATOM 1066 O O . PRO A 1 142 ? -6.376 -16.173 5.918 1.00 40.56 142 PRO A O 1
ATOM 1069 N N . THR A 1 143 ? -8.462 -16.585 5.178 1.00 48.38 143 THR A N 1
ATOM 1070 C CA . THR A 1 143 ? -8.178 -16.759 3.744 1.00 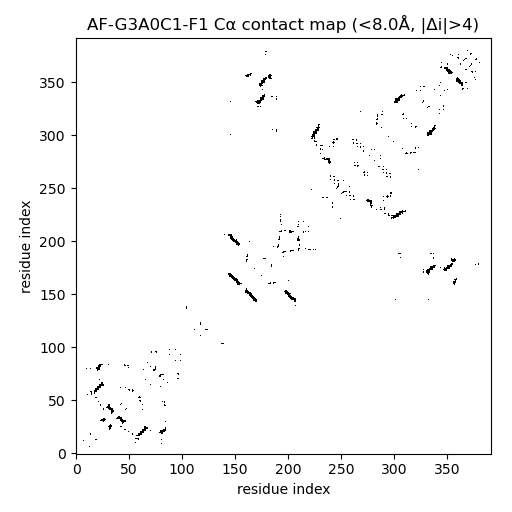48.38 143 THR A CA 1
ATOM 1071 C C . THR A 1 143 ? -8.476 -15.527 2.868 1.00 48.38 143 THR A C 1
ATOM 1073 O O . THR A 1 143 ? -8.221 -15.557 1.665 1.00 48.38 143 THR A O 1
ATOM 1076 N N . MET A 1 144 ? -8.996 -14.425 3.424 1.00 62.16 144 MET A N 1
ATOM 1077 C CA . MET A 1 144 ? -9.294 -13.207 2.662 1.00 62.16 144 MET A CA 1
ATOM 1078 C C . MET A 1 144 ? -8.020 -12.408 2.401 1.00 62.16 144 MET A C 1
ATOM 1080 O O . MET A 1 144 ? -7.496 -11.706 3.271 1.00 62.16 144 MET A O 1
ATOM 1084 N N . ASN A 1 145 ? -7.556 -12.491 1.159 1.00 87.38 145 ASN A N 1
ATOM 1085 C CA . ASN A 1 145 ? -6.482 -11.661 0.638 1.00 87.38 145 ASN A CA 1
ATOM 1086 C C . ASN A 1 145 ? -6.853 -10.171 0.744 1.00 87.38 145 ASN A C 1
ATOM 1088 O O . ASN A 1 145 ? -7.972 -9.761 0.425 1.00 87.38 145 ASN A O 1
ATOM 1092 N N . MET A 1 146 ? -5.899 -9.345 1.182 1.00 93.94 146 MET A N 1
ATOM 1093 C CA . MET A 1 146 ? -6.033 -7.888 1.187 1.00 93.94 146 MET A CA 1
ATOM 1094 C C . MET A 1 146 ? -6.159 -7.343 -0.236 1.00 93.94 146 MET A C 1
ATOM 1096 O O . MET A 1 146 ? -6.905 -6.394 -0.454 1.00 93.94 146 MET A O 1
ATOM 1100 N N . ILE A 1 147 ? -5.446 -7.931 -1.196 1.00 96.88 147 ILE A N 1
ATOM 1101 C CA . ILE A 1 147 ? -5.565 -7.611 -2.621 1.00 96.88 147 ILE A CA 1
ATOM 1102 C C . ILE A 1 147 ? -5.767 -8.919 -3.383 1.00 96.88 147 ILE A C 1
ATOM 1104 O O . ILE A 1 147 ? -5.021 -9.870 -3.170 1.00 96.88 147 ILE A O 1
ATOM 1108 N N . THR A 1 148 ? -6.740 -8.951 -4.291 1.00 96.69 148 THR A N 1
ATOM 1109 C CA . THR A 1 148 ? -6.902 -10.030 -5.277 1.00 96.69 148 THR A CA 1
ATOM 1110 C C . THR A 1 148 ? -7.003 -9.407 -6.663 1.00 96.69 148 THR A C 1
ATOM 1112 O O . THR A 1 148 ? -7.787 -8.481 -6.866 1.00 96.69 148 THR A O 1
ATOM 1115 N N . ILE A 1 149 ? -6.210 -9.907 -7.602 1.00 97.88 149 ILE A N 1
ATOM 1116 C CA . ILE A 1 149 ? -6.160 -9.515 -9.008 1.00 97.88 149 ILE A CA 1
ATOM 1117 C C . ILE A 1 149 ? -6.467 -10.780 -9.813 1.00 97.88 149 ILE A C 1
ATOM 1119 O O . ILE A 1 149 ? -5.750 -11.767 -9.684 1.00 97.88 149 ILE A O 1
ATOM 1123 N N . GLU A 1 150 ? -7.529 -10.763 -10.614 1.00 97.19 150 GLU A N 1
ATOM 1124 C CA . GLU A 1 150 ? -8.021 -11.931 -11.357 1.00 97.19 150 GLU A CA 1
ATOM 1125 C C . GLU A 1 150 ? -8.170 -11.576 -12.838 1.00 97.19 150 GLU A C 1
ATOM 1127 O O . GLU A 1 150 ? -8.976 -10.711 -13.199 1.00 97.19 150 GLU A O 1
ATOM 1132 N N . HIS A 1 151 ? -7.408 -12.247 -13.700 1.00 97.69 151 HIS A N 1
ATOM 1133 C CA . HIS A 1 151 ? -7.445 -12.116 -15.159 1.00 97.69 151 HIS A CA 1
ATOM 1134 C C . HIS A 1 151 ? -7.413 -10.667 -15.672 1.00 97.69 151 HIS A C 1
ATOM 1136 O O . HIS A 1 151 ? -8.124 -10.287 -16.616 1.00 97.69 151 HIS A O 1
ATOM 1142 N N . VAL A 1 152 ? -6.629 -9.808 -15.017 1.00 98.25 152 VAL A N 1
ATOM 1143 C CA . VAL A 1 152 ? -6.638 -8.372 -15.297 1.00 98.25 152 VAL A CA 1
ATOM 1144 C C . VAL A 1 152 ? -5.926 -8.068 -16.597 1.00 98.25 152 VAL A C 1
ATOM 1146 O O . VAL A 1 152 ? -4.769 -8.431 -16.794 1.00 98.25 152 VAL A O 1
ATOM 1149 N N . ASN A 1 153 ? -6.622 -7.330 -17.460 1.00 98.12 153 ASN A N 1
ATOM 1150 C CA . ASN A 1 153 ? -6.053 -6.818 -18.692 1.00 98.12 153 ASN A CA 1
ATOM 1151 C C . ASN A 1 153 ? -6.291 -5.309 -18.838 1.00 98.12 153 ASN A C 1
ATOM 1153 O O . ASN A 1 153 ? -7.393 -4.799 -18.572 1.00 98.12 153 ASN A O 1
ATOM 1157 N N . LYS A 1 154 ? -5.247 -4.602 -19.284 1.00 97.62 154 LYS A N 1
ATOM 1158 C CA . LYS A 1 154 ? -5.224 -3.143 -19.438 1.00 97.62 154 LYS A CA 1
ATOM 1159 C C . LYS A 1 154 ? -4.568 -2.734 -20.748 1.00 97.62 154 LYS A C 1
ATOM 1161 O O . LYS A 1 154 ? -3.414 -3.071 -20.986 1.00 97.62 154 LYS A O 1
ATOM 1166 N N . TRP A 1 155 ? -5.263 -1.907 -21.523 1.00 97.75 155 TRP A N 1
ATOM 1167 C CA . TRP A 1 155 ? -4.758 -1.296 -22.749 1.00 97.75 155 TRP A CA 1
ATOM 1168 C C . TRP A 1 155 ? -4.685 0.235 -22.663 1.00 97.75 155 TRP A C 1
ATOM 1170 O O . TRP A 1 155 ? -5.482 0.887 -21.974 1.00 97.75 155 TRP A O 1
ATOM 1180 N N . TYR A 1 156 ? -3.738 0.799 -23.410 1.00 96.06 156 TYR A N 1
ATOM 1181 C CA . TYR A 1 156 ? -3.657 2.212 -23.771 1.00 96.06 156 TYR A CA 1
ATOM 1182 C C . TYR A 1 156 ? -3.631 2.315 -25.299 1.00 96.06 156 TYR A C 1
ATOM 1184 O O . TYR A 1 156 ? -2.592 2.100 -25.921 1.00 96.06 156 TYR A O 1
ATOM 1192 N N . GLY A 1 157 ? -4.785 2.593 -25.911 1.00 94.69 157 GLY A N 1
ATOM 1193 C CA . GLY A 1 157 ? -4.939 2.396 -27.355 1.00 94.69 157 GLY A CA 1
ATOM 1194 C C . GLY A 1 157 ? -4.640 0.938 -27.713 1.00 94.69 157 GLY A C 1
ATOM 1195 O O . GLY A 1 157 ? -5.183 0.033 -27.083 1.00 94.69 157 GLY A O 1
ATOM 1196 N N . ASP A 1 158 ? -3.720 0.723 -28.650 1.00 93.75 158 ASP A N 1
ATOM 1197 C CA . ASP A 1 158 ? -3.306 -0.616 -29.089 1.00 93.75 158 ASP A CA 1
ATOM 1198 C C . ASP A 1 158 ? -2.254 -1.267 -28.171 1.00 93.75 158 ASP A C 1
ATOM 1200 O O . ASP A 1 158 ? -1.968 -2.460 -28.284 1.00 93.75 158 ASP A O 1
ATOM 1204 N N . TYR A 1 159 ? -1.671 -0.510 -27.235 1.00 96.00 159 TYR A N 1
ATOM 1205 C CA . TYR A 1 159 ? -0.643 -1.022 -26.332 1.00 96.00 159 TYR A CA 1
ATOM 1206 C C . TYR A 1 159 ? -1.257 -1.808 -25.168 1.00 96.00 159 TYR A C 1
ATOM 1208 O O . TYR A 1 159 ? -1.959 -1.239 -24.330 1.00 96.00 159 TYR A O 1
ATOM 1216 N N . HIS A 1 160 ? -0.965 -3.108 -25.085 1.00 96.81 160 HIS A N 1
ATOM 1217 C CA . HIS A 1 160 ? -1.444 -4.003 -24.028 1.00 96.81 160 HIS A CA 1
ATOM 1218 C C . HIS A 1 160 ? -0.491 -3.971 -22.817 1.00 96.81 160 HIS A C 1
ATOM 1220 O O . HIS A 1 160 ? 0.506 -4.683 -22.773 1.00 96.81 160 HIS A O 1
ATOM 1226 N N . ALA A 1 161 ? -0.777 -3.100 -21.848 1.00 97.38 161 ALA A N 1
ATOM 1227 C CA . ALA A 1 161 ? 0.106 -2.806 -20.718 1.00 97.38 161 ALA A CA 1
ATOM 1228 C C . ALA A 1 161 ? 0.034 -3.815 -19.562 1.00 97.38 161 ALA A C 1
ATOM 1230 O O . ALA A 1 161 ? 1.027 -3.979 -18.859 1.00 97.38 161 ALA A O 1
ATOM 1231 N N . LEU A 1 162 ? -1.118 -4.458 -19.339 1.00 98.38 162 LEU A N 1
ATOM 1232 C CA . LEU A 1 162 ? -1.266 -5.598 -18.423 1.00 98.38 162 LEU A CA 1
ATOM 1233 C C . LEU A 1 162 ? -1.948 -6.724 -19.181 1.00 98.38 162 LEU A C 1
ATOM 1235 O O . LEU A 1 162 ? -3.012 -6.475 -19.743 1.00 98.38 162 LEU A O 1
ATOM 1239 N N . VAL A 1 163 ? -1.359 -7.915 -19.171 1.00 98.00 163 VAL A N 1
ATOM 1240 C CA . VAL A 1 163 ? -1.779 -9.077 -19.958 1.00 98.00 163 VAL A CA 1
ATOM 1241 C C . VAL A 1 163 ? -2.091 -10.223 -19.001 1.00 98.00 163 VAL A C 1
ATOM 1243 O O . VAL A 1 163 ? -1.180 -10.803 -18.421 1.00 98.00 163 VAL A O 1
ATOM 1246 N N . ASP A 1 164 ? -3.378 -10.519 -18.831 1.00 97.56 164 ASP A N 1
ATOM 1247 C CA . ASP A 1 164 ? -3.908 -11.610 -17.996 1.00 97.56 164 ASP A CA 1
ATOM 1248 C C . ASP A 1 164 ? -3.226 -11.769 -16.619 1.00 97.56 164 ASP A C 1
ATOM 1250 O O . ASP A 1 164 ? -2.807 -12.853 -16.211 1.00 97.56 164 ASP A O 1
ATOM 1254 N N . VAL A 1 165 ? -3.090 -10.661 -15.887 1.00 98.19 165 VAL A N 1
ATOM 1255 C CA . VAL A 1 165 ? -2.407 -10.652 -14.587 1.00 98.19 165 VAL A CA 1
ATOM 1256 C C . VAL A 1 165 ? -3.294 -11.294 -13.518 1.00 98.19 165 VAL A C 1
ATOM 1258 O O . VAL A 1 165 ? -4.465 -10.931 -13.384 1.00 98.19 165 VAL A O 1
ATOM 1261 N N . ASN A 1 166 ? -2.717 -12.212 -12.739 1.00 96.12 166 ASN A N 1
ATOM 1262 C CA . ASN A 1 166 ? -3.369 -12.922 -11.640 1.00 96.12 166 ASN A CA 1
ATOM 1263 C C . ASN A 1 166 ? -2.470 -12.892 -10.406 1.00 96.12 166 ASN A C 1
ATOM 1265 O O . ASN A 1 166 ? -1.377 -13.440 -10.454 1.00 96.12 166 ASN A O 1
ATOM 1269 N N . GLU A 1 167 ? -2.911 -12.264 -9.317 1.00 96.69 167 GLU A N 1
ATOM 1270 C CA . GLU A 1 167 ? -2.097 -12.105 -8.108 1.00 96.69 167 GLU A CA 1
ATOM 1271 C C . GLU A 1 167 ? -2.934 -11.982 -6.837 1.00 96.69 167 GLU A C 1
ATOM 1273 O O . GLU A 1 167 ? -4.078 -11.523 -6.847 1.00 96.69 167 GLU A O 1
ATOM 1278 N N . THR A 1 168 ? -2.327 -12.342 -5.709 1.00 95.31 168 THR A N 1
ATOM 1279 C CA . THR A 1 168 ? -2.946 -12.236 -4.385 1.00 95.31 168 THR A CA 1
ATOM 1280 C C . THR A 1 168 ? -1.953 -11.707 -3.367 1.00 95.31 168 THR A C 1
ATOM 1282 O O . THR A 1 168 ? -0.820 -12.181 -3.323 1.00 95.31 168 THR A O 1
ATOM 1285 N N . VAL A 1 169 ? -2.400 -10.784 -2.519 1.00 95.88 169 VAL A N 1
ATOM 1286 C CA . VAL A 1 169 ? -1.618 -10.246 -1.401 1.00 95.88 169 VAL A CA 1
ATOM 1287 C C . VAL A 1 169 ? -2.380 -10.485 -0.110 1.00 95.88 169 VAL A C 1
ATOM 1289 O O . VAL A 1 169 ? -3.496 -9.982 0.054 1.00 95.88 169 VAL A O 1
ATOM 1292 N N . ALA A 1 170 ? -1.795 -11.240 0.811 1.00 93.12 170 ALA A N 1
ATOM 1293 C CA . ALA A 1 170 ? -2.354 -11.483 2.129 1.00 93.12 170 ALA A CA 1
ATOM 1294 C C . ALA A 1 170 ? -2.248 -10.234 3.017 1.00 93.12 170 ALA A C 1
ATOM 1296 O O . ALA A 1 170 ? -1.457 -9.318 2.790 1.00 93.12 170 ALA A O 1
ATOM 1297 N N . LYS A 1 171 ? -3.067 -10.171 4.068 1.00 91.31 171 LYS A N 1
ATOM 1298 C CA . LYS A 1 171 ? -2.976 -9.083 5.045 1.00 91.31 171 LYS A CA 1
ATOM 1299 C C . LYS A 1 171 ? -1.630 -9.135 5.775 1.00 91.31 171 LYS A C 1
ATOM 1301 O O . LYS A 1 171 ? -1.281 -10.165 6.341 1.00 91.31 171 LYS A O 1
ATOM 1306 N N . GLY A 1 172 ? -0.937 -8.001 5.817 1.00 91.38 172 GLY A N 1
ATOM 1307 C CA . GLY A 1 172 ? 0.391 -7.864 6.415 1.00 91.38 172 GLY A CA 1
ATOM 1308 C C . GLY A 1 172 ? 1.538 -8.350 5.528 1.00 91.38 172 GLY A C 1
ATOM 1309 O O . GLY A 1 172 ? 2.678 -8.235 5.953 1.00 91.38 172 GLY A O 1
ATOM 1310 N N . GLU A 1 173 ? 1.254 -8.860 4.323 1.00 93.88 173 GLU A N 1
ATOM 1311 C CA . GLU A 1 173 ? 2.287 -9.253 3.359 1.00 93.88 173 GLU A CA 1
ATOM 1312 C C . GLU A 1 173 ? 2.903 -8.012 2.698 1.00 93.88 173 GLU A C 1
ATOM 1314 O O . GLU A 1 173 ? 2.200 -7.064 2.319 1.00 93.88 173 GLU A O 1
ATOM 1319 N N . VAL A 1 174 ? 4.225 -8.040 2.541 1.00 96.88 174 VAL A N 1
ATOM 1320 C CA . VAL A 1 174 ? 5.011 -7.044 1.814 1.00 96.88 174 VAL A CA 1
ATOM 1321 C C . VAL A 1 174 ? 5.408 -7.620 0.460 1.00 96.88 174 VAL A C 1
ATOM 1323 O O . VAL A 1 174 ? 6.292 -8.472 0.352 1.00 96.88 174 VAL A O 1
ATOM 1326 N N . VAL A 1 175 ? 4.771 -7.123 -0.596 1.00 98.12 175 VAL A N 1
ATOM 1327 C CA . VAL A 1 175 ? 5.015 -7.554 -1.974 1.00 98.12 175 VAL A CA 1
ATOM 1328 C C . VAL A 1 175 ? 5.814 -6.499 -2.719 1.00 98.12 175 VAL A C 1
ATOM 1330 O O . VAL A 1 175 ? 5.392 -5.349 -2.839 1.00 98.12 175 VAL A O 1
ATOM 1333 N N . VAL A 1 176 ? 6.960 -6.884 -3.271 1.00 98.06 176 VAL A N 1
ATOM 1334 C CA . VAL A 1 176 ? 7.744 -6.020 -4.157 1.00 98.06 176 VAL A CA 1
ATOM 1335 C C . VAL A 1 176 ? 7.522 -6.412 -5.608 1.00 98.06 176 VAL A C 1
ATOM 1337 O O . VAL A 1 176 ? 7.667 -7.573 -5.967 1.00 98.06 176 VAL A O 1
ATOM 1340 N N . VAL A 1 177 ? 7.214 -5.433 -6.454 1.00 98.00 177 VAL A N 1
ATOM 1341 C CA . VAL A 1 177 ? 7.061 -5.600 -7.899 1.00 98.00 177 VAL A CA 1
ATOM 1342 C C . VAL A 1 177 ? 8.288 -5.018 -8.598 1.00 98.00 177 VAL A C 1
ATOM 1344 O O . VAL A 1 177 ? 8.562 -3.820 -8.494 1.00 98.00 177 VAL A O 1
ATOM 1347 N N . CYS A 1 178 ? 9.024 -5.852 -9.328 1.00 95.31 178 CYS A N 1
ATOM 1348 C CA . CYS A 1 178 ? 10.234 -5.468 -10.052 1.00 95.31 178 CYS A CA 1
ATOM 1349 C C . CYS A 1 178 ? 10.180 -5.920 -11.519 1.00 95.31 178 CYS A C 1
ATOM 1351 O O . CYS A 1 178 ? 9.307 -6.681 -11.931 1.00 95.31 178 CYS A O 1
ATOM 1353 N N . GLY A 1 179 ? 11.084 -5.389 -12.341 1.00 94.88 179 GLY A N 1
ATOM 1354 C CA . GLY A 1 179 ? 11.142 -5.683 -13.773 1.00 94.88 179 GLY A CA 1
ATOM 1355 C C . GLY A 1 179 ? 11.604 -4.494 -14.616 1.00 94.88 179 GLY A C 1
ATOM 1356 O O . GLY A 1 179 ? 11.688 -3.372 -14.097 1.00 94.88 179 GLY A O 1
ATOM 1357 N N . PRO A 1 180 ? 11.899 -4.705 -15.910 1.00 93.38 180 PRO A N 1
ATOM 1358 C CA . PRO A 1 180 ? 12.383 -3.657 -16.806 1.00 93.38 180 PRO A CA 1
ATOM 1359 C C . PRO A 1 180 ? 11.378 -2.508 -16.971 1.00 93.38 180 PRO A C 1
ATOM 1361 O O . PRO A 1 180 ? 10.200 -2.609 -16.612 1.00 93.38 180 PRO A O 1
ATOM 1364 N N . SER A 1 181 ? 11.844 -1.377 -17.500 1.00 91.06 181 SER A N 1
ATOM 1365 C CA . SER A 1 181 ? 10.946 -0.271 -17.845 1.00 91.06 181 SER A CA 1
ATOM 1366 C C . SER A 1 181 ? 9.911 -0.721 -18.884 1.00 91.06 181 SER A C 1
ATOM 1368 O O . SER A 1 181 ? 10.200 -1.560 -19.735 1.00 91.06 181 SER A O 1
ATOM 1370 N N . GLY A 1 182 ? 8.686 -0.203 -18.784 1.00 91.62 182 GLY A N 1
ATOM 1371 C CA . GLY A 1 182 ? 7.578 -0.587 -19.665 1.00 91.62 182 GLY A CA 1
ATOM 1372 C C . GLY A 1 182 ? 6.888 -1.914 -19.327 1.00 91.62 182 GLY A C 1
ATOM 1373 O O . GLY A 1 182 ? 5.871 -2.221 -19.939 1.00 91.62 182 GLY A O 1
ATOM 1374 N N . SER A 1 183 ? 7.340 -2.671 -18.320 1.00 95.44 183 SER A N 1
ATOM 1375 C CA . SER A 1 183 ? 6.752 -3.982 -17.990 1.00 95.44 183 SER A CA 1
ATOM 1376 C C . SER A 1 183 ? 5.350 -3.962 -17.365 1.00 95.44 183 SER A C 1
ATOM 1378 O O . SER A 1 183 ? 4.785 -5.023 -17.123 1.00 95.44 183 SER A O 1
ATOM 1380 N N . GLY A 1 184 ? 4.785 -2.781 -17.092 1.00 96.25 184 GLY A N 1
ATOM 1381 C CA . GLY A 1 184 ? 3.431 -2.632 -16.546 1.00 96.25 184 GLY A CA 1
ATOM 1382 C C . GLY A 1 184 ? 3.345 -2.454 -15.024 1.00 96.25 184 GLY A C 1
ATOM 1383 O O . GLY A 1 184 ? 2.242 -2.296 -14.515 1.00 96.25 184 GLY A O 1
ATOM 1384 N N . LYS A 1 185 ? 4.464 -2.397 -14.284 1.00 96.81 185 LYS A N 1
ATOM 1385 C CA . LYS A 1 185 ? 4.488 -2.288 -12.801 1.00 96.81 185 LYS A CA 1
ATOM 1386 C C . LYS A 1 185 ? 3.659 -1.118 -12.251 1.00 96.81 185 LYS A C 1
ATOM 1388 O O . LYS A 1 185 ? 2.753 -1.316 -11.443 1.00 96.81 185 LYS A O 1
ATOM 1393 N N . SER A 1 186 ? 3.930 0.100 -12.725 1.00 96.00 186 SER A N 1
ATOM 1394 C CA . SER A 1 186 ? 3.197 1.299 -12.297 1.00 96.00 186 SER A CA 1
ATOM 1395 C C . SER A 1 186 ? 1.743 1.276 -12.767 1.00 96.00 186 SER A C 1
ATOM 1397 O O . SER A 1 186 ? 0.853 1.749 -12.066 1.00 96.00 186 SER A O 1
ATOM 1399 N N . THR A 1 187 ? 1.462 0.687 -13.933 1.00 97.50 187 THR A N 1
ATOM 1400 C CA . THR A 1 187 ? 0.084 0.480 -14.391 1.00 97.50 187 THR A CA 1
ATOM 1401 C C . THR A 1 187 ? -0.657 -0.462 -13.442 1.00 97.50 187 THR A C 1
ATOM 1403 O O . THR A 1 187 ? -1.744 -0.115 -12.992 1.00 97.50 187 THR A O 1
ATOM 1406 N N . LEU A 1 188 ? -0.054 -1.592 -13.058 1.00 98.00 188 LEU A N 1
ATOM 1407 C CA . LEU A 1 188 ? -0.631 -2.548 -12.113 1.00 98.00 188 LEU A CA 1
ATOM 1408 C C . LEU A 1 188 ? -0.990 -1.865 -10.793 1.00 98.00 188 LEU A C 1
ATOM 1410 O O . LEU A 1 188 ? -2.156 -1.873 -10.398 1.00 98.00 188 LEU A O 1
ATOM 1414 N N . ILE A 1 189 ? -0.038 -1.191 -10.145 1.00 97.25 189 ILE A N 1
ATOM 1415 C CA . ILE A 1 189 ? -0.297 -0.584 -8.834 1.00 97.25 189 ILE A CA 1
ATOM 1416 C C . ILE A 1 189 ? -1.341 0.547 -8.900 1.00 97.25 189 ILE A C 1
ATOM 1418 O O . ILE A 1 189 ? -2.162 0.691 -7.994 1.00 97.25 189 ILE A O 1
ATOM 1422 N N . ARG A 1 190 ? -1.392 1.311 -10.000 1.00 97.00 190 ARG A N 1
ATOM 1423 C CA . ARG A 1 190 ? -2.405 2.362 -10.227 1.00 97.00 190 ARG A CA 1
A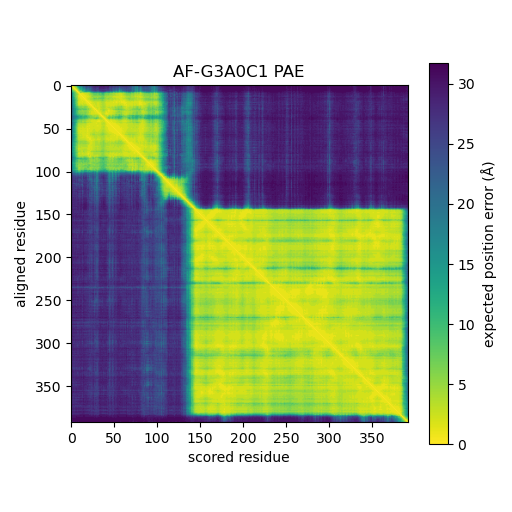TOM 1424 C C . ARG A 1 190 ? -3.798 1.803 -10.512 1.00 97.00 190 ARG A C 1
ATOM 1426 O O . ARG A 1 190 ? -4.789 2.504 -10.298 1.00 97.00 190 ARG A O 1
ATOM 1433 N N . THR A 1 191 ? -3.913 0.555 -10.966 1.00 97.19 191 THR A N 1
ATOM 1434 C CA . THR A 1 191 ? -5.228 -0.089 -11.110 1.00 97.19 191 THR A CA 1
ATOM 1435 C C . THR A 1 191 ? -5.845 -0.479 -9.768 1.00 97.19 191 THR A C 1
ATOM 1437 O O . THR A 1 191 ? -7.071 -0.535 -9.682 1.00 97.19 191 THR A O 1
ATOM 1440 N N . LEU A 1 192 ? -5.042 -0.653 -8.706 1.00 96.81 192 LEU A N 1
ATOM 1441 C CA . LEU A 1 192 ? -5.510 -1.048 -7.368 1.00 96.81 192 LEU A CA 1
ATOM 1442 C C . LEU A 1 192 ? -6.304 0.045 -6.641 1.00 96.81 192 LEU A C 1
ATOM 1444 O O . LEU A 1 192 ? -7.229 -0.256 -5.896 1.00 96.81 192 LEU A O 1
ATOM 1448 N N . ASN A 1 193 ? -5.977 1.320 -6.862 1.00 94.31 193 ASN A N 1
ATOM 1449 C CA . ASN A 1 193 ? -6.721 2.462 -6.310 1.00 94.31 193 ASN A CA 1
ATOM 1450 C C . ASN A 1 193 ? -7.576 3.189 -7.367 1.00 94.31 193 ASN A C 1
ATOM 1452 O O . ASN A 1 193 ? -8.057 4.309 -7.135 1.00 94.31 193 ASN A O 1
ATOM 1456 N N . ARG A 1 194 ? -7.739 2.561 -8.541 1.00 94.50 194 ARG A N 1
ATOM 1457 C CA . ARG A 1 194 ? -8.457 3.095 -9.703 1.00 94.50 194 ARG A CA 1
ATOM 1458 C C . ARG A 1 194 ? -7.948 4.472 -10.147 1.00 94.50 194 ARG A C 1
ATOM 1460 O O . ARG A 1 194 ? -8.741 5.336 -10.522 1.00 94.50 194 ARG A O 1
ATOM 1467 N N . LEU A 1 195 ? -6.644 4.732 -10.063 1.00 94.69 195 LEU A N 1
ATOM 1468 C CA . LEU A 1 195 ? -6.028 5.814 -10.845 1.00 94.69 195 LEU A CA 1
ATOM 1469 C C . LEU A 1 195 ? -6.004 5.449 -12.332 1.00 94.69 195 LEU A C 1
ATOM 1471 O O . LEU A 1 195 ? -6.148 6.321 -13.178 1.00 94.69 195 LEU A O 1
ATOM 1475 N N . GLU A 1 196 ? -5.918 4.153 -12.623 1.00 95.62 196 GLU A N 1
ATOM 1476 C CA . GLU A 1 196 ? -6.095 3.574 -13.950 1.00 95.62 196 GLU A CA 1
ATOM 1477 C C . GLU A 1 196 ? -7.271 2.596 -13.948 1.00 95.62 196 GLU A C 1
ATOM 1479 O O . GLU A 1 196 ? -7.428 1.812 -13.013 1.00 95.62 196 GLU A O 1
ATOM 1484 N N . ALA A 1 197 ? -8.106 2.637 -14.989 1.00 94.06 197 ALA A N 1
ATOM 1485 C CA . ALA A 1 197 ? -9.214 1.698 -15.174 1.00 94.06 197 ALA A CA 1
ATOM 1486 C C . ALA A 1 197 ? -8.780 0.489 -16.010 1.00 94.06 197 ALA A C 1
ATOM 1488 O O . ALA A 1 197 ? -8.109 0.672 -17.030 1.00 94.06 197 ALA A O 1
ATOM 1489 N N . ILE A 1 198 ? -9.218 -0.710 -15.621 1.00 96.38 198 ILE A N 1
ATOM 1490 C CA . ILE A 1 198 ? -9.013 -1.961 -16.371 1.00 96.38 198 ILE A CA 1
ATOM 1491 C C . ILE A 1 198 ? -10.107 -2.153 -17.431 1.00 96.38 198 ILE A C 1
ATOM 1493 O O . ILE A 1 198 ? -11.187 -1.573 -17.319 1.00 96.38 198 ILE A O 1
ATOM 1497 N N . GLN A 1 199 ? -9.842 -2.964 -18.457 1.00 96.38 199 GLN A N 1
ATOM 1498 C CA . GLN A 1 199 ? -10.844 -3.311 -19.478 1.00 96.38 199 GLN A CA 1
ATOM 1499 C C . GLN A 1 199 ? -11.389 -4.731 -19.297 1.00 96.38 199 GLN A C 1
ATOM 1501 O O . GLN A 1 199 ? -12.528 -4.991 -19.679 1.00 96.38 199 GLN A O 1
ATOM 1506 N N . LYS A 1 200 ? -10.600 -5.651 -18.727 1.00 97.38 200 LYS A N 1
ATOM 1507 C CA . LYS A 1 200 ? -11.042 -7.010 -18.379 1.00 97.38 200 LYS A CA 1
ATOM 1508 C C . LYS A 1 200 ? -10.451 -7.449 -17.044 1.00 97.38 200 LYS A C 1
ATOM 1510 O O . LYS A 1 200 ? -9.453 -6.884 -16.595 1.00 97.38 200 LYS A O 1
ATOM 1515 N N . GLY A 1 201 ? -11.058 -8.484 -16.474 1.00 96.12 201 GLY A N 1
ATOM 1516 C CA . GLY A 1 201 ? -10.684 -9.041 -15.183 1.00 96.12 201 GLY A CA 1
ATOM 1517 C C . GLY A 1 201 ? -11.322 -8.299 -14.019 1.00 96.12 201 GLY A C 1
ATOM 1518 O O . GLY A 1 201 ? -12.239 -7.491 -14.192 1.00 96.12 201 GLY A O 1
ATOM 1519 N N . ARG A 1 202 ? -10.830 -8.597 -12.822 1.00 95.88 202 ARG A N 1
ATOM 1520 C CA . ARG A 1 202 ? -11.373 -8.097 -11.566 1.00 95.88 202 ARG A CA 1
ATOM 1521 C C . ARG A 1 202 ? -10.252 -7.787 -10.588 1.00 95.88 202 ARG A C 1
ATOM 1523 O O . ARG A 1 202 ? -9.267 -8.511 -10.508 1.00 95.88 202 ARG A O 1
ATOM 1530 N N . ILE A 1 203 ? -10.418 -6.706 -9.831 1.00 96.88 203 ILE A N 1
ATOM 1531 C CA . ILE A 1 203 ? -9.524 -6.355 -8.727 1.00 96.88 203 ILE A CA 1
ATOM 1532 C C . ILE A 1 203 ? -10.377 -6.133 -7.492 1.00 96.88 203 ILE A C 1
ATOM 1534 O O . ILE A 1 203 ? -11.298 -5.315 -7.519 1.00 96.88 203 ILE A O 1
ATOM 1538 N N . THR A 1 204 ? -10.050 -6.820 -6.403 1.00 95.06 204 THR A N 1
ATOM 1539 C CA . THR A 1 204 ? -10.627 -6.546 -5.088 1.00 95.06 204 THR A CA 1
ATOM 1540 C C . THR A 1 204 ? -9.549 -6.075 -4.122 1.00 95.06 204 THR A C 1
ATOM 1542 O O . THR A 1 204 ? -8.440 -6.606 -4.103 1.00 95.06 204 THR A O 1
ATOM 1545 N N . VAL A 1 205 ? -9.871 -5.058 -3.325 1.00 94.44 205 VAL A N 1
ATOM 1546 C CA . VAL A 1 205 ? -9.022 -4.561 -2.239 1.00 94.44 205 VAL A CA 1
ATOM 1547 C C . VAL A 1 205 ? -9.852 -4.545 -0.966 1.00 94.44 205 VAL A C 1
ATOM 1549 O O . VAL A 1 205 ? -10.930 -3.954 -0.930 1.00 94.44 205 VAL A O 1
ATOM 1552 N N . ASN A 1 206 ? -9.373 -5.225 0.074 1.00 89.38 206 ASN A N 1
ATOM 1553 C CA . ASN A 1 206 ? -10.072 -5.406 1.345 1.00 89.38 206 ASN A CA 1
ATOM 1554 C C . ASN A 1 206 ? -11.516 -5.926 1.157 1.00 89.38 206 ASN A C 1
ATOM 1556 O O . ASN A 1 206 ? -12.460 -5.438 1.780 1.00 89.38 206 ASN A O 1
ATOM 1560 N N . GLY A 1 207 ? -11.696 -6.874 0.229 1.00 87.31 207 GLY A N 1
ATOM 1561 C CA . GLY A 1 207 ? -12.996 -7.452 -0.135 1.00 87.31 207 GLY A CA 1
ATOM 1562 C C . GLY A 1 207 ? -13.902 -6.565 -1.002 1.00 87.31 207 GLY A C 1
ATOM 1563 O O . GLY A 1 207 ? -14.972 -7.015 -1.409 1.00 87.31 207 GLY A O 1
ATOM 1564 N N . GLN A 1 208 ? -13.501 -5.331 -1.317 1.00 87.25 208 GLN A N 1
ATOM 1565 C CA . GLN A 1 208 ? -14.263 -4.417 -2.165 1.00 87.25 208 GLN A CA 1
ATOM 1566 C C . GLN A 1 208 ? -13.768 -4.477 -3.610 1.00 87.25 208 GLN A C 1
ATOM 1568 O O . GLN A 1 208 ? -12.583 -4.293 -3.872 1.00 87.25 208 GLN A O 1
ATOM 1573 N N . ASP A 1 209 ? -14.679 -4.693 -4.558 1.00 91.19 209 ASP A N 1
ATOM 1574 C CA . ASP A 1 209 ? -14.363 -4.615 -5.985 1.00 91.19 209 ASP A CA 1
ATOM 1575 C C . ASP A 1 209 ? -14.045 -3.167 -6.392 1.00 91.19 209 ASP A C 1
ATOM 1577 O O . ASP A 1 209 ? -14.885 -2.268 -6.279 1.00 91.19 209 ASP A O 1
ATOM 1581 N N . VAL A 1 210 ? -12.812 -2.953 -6.853 1.00 92.88 210 VAL A N 1
ATOM 1582 C CA . VAL A 1 210 ? -12.240 -1.642 -7.180 1.00 92.88 210 VAL A CA 1
ATOM 1583 C C . VAL A 1 210 ? -12.909 -1.025 -8.407 1.00 92.88 210 VAL A C 1
ATOM 1585 O O . VAL A 1 210 ? -13.050 0.197 -8.478 1.00 92.88 210 VAL A O 1
ATOM 1588 N N . HIS A 1 211 ? -13.338 -1.846 -9.369 1.00 88.00 211 HIS A N 1
ATOM 1589 C CA . HIS A 1 211 ? -13.852 -1.391 -10.668 1.00 88.00 211 HIS A CA 1
ATOM 1590 C C . HIS A 1 211 ? -15.361 -1.596 -10.828 1.00 88.00 211 HIS A C 1
ATOM 1592 O O . HIS A 1 211 ? -15.915 -1.246 -11.872 1.00 88.00 211 HIS A O 1
ATOM 1598 N N . ALA A 1 212 ? -16.051 -2.070 -9.786 1.00 87.62 212 ALA A N 1
ATOM 1599 C CA . ALA A 1 212 ? -17.507 -2.161 -9.769 1.00 87.62 212 ALA A CA 1
ATOM 1600 C C . ALA A 1 212 ? -18.177 -0.812 -10.089 1.00 87.62 212 ALA A C 1
ATOM 1602 O O . ALA A 1 212 ? -17.780 0.253 -9.611 1.00 87.62 212 ALA A O 1
ATOM 1603 N N . HIS A 1 213 ? -19.252 -0.856 -10.878 1.00 83.31 213 HIS A N 1
ATOM 1604 C CA . HIS A 1 213 ? -19.939 0.351 -11.350 1.00 83.31 213 HIS A CA 1
ATOM 1605 C C . HIS A 1 213 ? -20.553 1.182 -10.210 1.00 83.31 213 HIS A C 1
ATOM 1607 O O . HIS A 1 213 ? -20.648 2.401 -10.303 1.00 83.31 213 HIS A O 1
ATOM 1613 N N . SER A 1 214 ? -20.935 0.528 -9.110 1.00 84.19 214 SER A N 1
ATOM 1614 C CA . SER A 1 214 ? -21.538 1.157 -7.931 1.00 84.19 214 SER A CA 1
ATOM 1615 C C . SER A 1 214 ? -20.529 1.653 -6.892 1.00 84.19 214 SER A C 1
ATOM 1617 O O . SER A 1 214 ? -20.942 2.123 -5.834 1.00 84.19 214 SER A O 1
ATOM 1619 N N . VAL A 1 215 ? -19.223 1.489 -7.123 1.00 85.56 215 VAL A N 1
ATOM 1620 C CA . VAL A 1 215 ? -18.211 1.816 -6.114 1.00 85.56 215 VAL A CA 1
ATOM 1621 C C . VAL A 1 215 ? -18.055 3.333 -5.966 1.00 85.56 215 VAL A C 1
ATOM 1623 O O . VAL A 1 215 ? -17.866 4.061 -6.943 1.00 85.56 215 VAL A O 1
ATOM 1626 N N . ASN A 1 216 ? -18.093 3.828 -4.728 1.00 89.25 216 ASN A N 1
ATOM 1627 C CA . ASN A 1 216 ? -17.700 5.201 -4.438 1.00 89.25 216 ASN A CA 1
ATOM 1628 C C . ASN A 1 216 ? -16.170 5.297 -4.463 1.00 89.25 216 ASN A C 1
ATOM 1630 O O . ASN A 1 216 ? -15.489 4.904 -3.517 1.00 89.25 216 ASN A O 1
ATOM 1634 N N . VAL A 1 217 ? -15.625 5.834 -5.554 1.00 90.06 217 VAL A N 1
ATOM 1635 C CA . VAL A 1 217 ? -14.172 5.896 -5.781 1.00 90.06 217 VAL A CA 1
ATOM 1636 C C . VAL A 1 217 ? -13.446 6.722 -4.714 1.00 90.06 217 VAL A C 1
ATOM 1638 O O . VAL A 1 217 ? -12.321 6.391 -4.344 1.00 90.06 217 VAL A O 1
ATOM 1641 N N . ASN A 1 218 ? -14.071 7.776 -4.182 1.00 90.31 218 ASN A N 1
ATOM 1642 C CA . ASN A 1 218 ? -13.449 8.608 -3.148 1.00 90.31 218 ASN A CA 1
ATOM 1643 C C . ASN A 1 218 ? -13.351 7.865 -1.812 1.00 90.31 218 ASN A C 1
ATOM 1645 O O . ASN A 1 218 ? -12.338 7.962 -1.122 1.00 90.31 218 ASN A O 1
ATOM 1649 N N . GLU A 1 219 ? -14.388 7.104 -1.467 1.00 89.31 219 GLU A N 1
ATOM 1650 C CA . GLU A 1 219 ? -14.408 6.264 -0.270 1.00 89.31 219 GLU A CA 1
ATOM 1651 C C . GLU A 1 219 ? -13.398 5.119 -0.383 1.00 89.31 219 GLU A C 1
ATOM 1653 O O . GLU A 1 219 ? -12.581 4.945 0.520 1.00 89.31 219 GLU A O 1
ATOM 1658 N N . LEU A 1 220 ? -13.357 4.438 -1.531 1.00 90.88 220 LEU A N 1
ATOM 1659 C CA . LEU A 1 220 ? -12.356 3.414 -1.835 1.00 90.88 220 LEU A CA 1
ATOM 1660 C C . LEU A 1 220 ? -10.928 3.952 -1.650 1.00 90.88 220 LEU A C 1
ATOM 1662 O O . LEU A 1 220 ? -10.132 3.386 -0.903 1.00 90.88 220 LEU A O 1
ATOM 1666 N N . ARG A 1 221 ? -10.609 5.091 -2.280 1.00 93.88 221 ARG A N 1
ATOM 1667 C CA . ARG A 1 221 ? -9.281 5.719 -2.179 1.00 93.88 221 ARG A CA 1
ATOM 1668 C C . ARG A 1 221 ? -8.950 6.173 -0.760 1.00 93.88 221 ARG A C 1
ATOM 1670 O O . ARG A 1 221 ? -7.786 6.171 -0.386 1.00 93.88 221 ARG A O 1
ATOM 1677 N N . SER A 1 222 ? -9.946 6.529 0.053 1.00 91.94 222 SER A N 1
ATOM 1678 C CA . SER A 1 222 ? -9.719 6.888 1.460 1.00 91.94 222 SER A CA 1
ATOM 1679 C C . SER A 1 222 ? -9.227 5.711 2.315 1.00 91.94 222 SER A C 1
ATOM 1681 O O . SER A 1 222 ? -8.619 5.936 3.363 1.00 91.94 222 SER A O 1
ATOM 1683 N N . GLY A 1 223 ? -9.467 4.475 1.858 1.00 91.56 223 GLY A N 1
ATOM 1684 C CA . GLY A 1 223 ? -8.981 3.236 2.461 1.00 91.56 223 GLY A CA 1
ATOM 1685 C C . GLY A 1 223 ? -7.689 2.689 1.844 1.00 91.56 223 GLY A C 1
ATOM 1686 O O . GLY A 1 223 ? -7.221 1.646 2.285 1.00 91.56 223 GLY A O 1
ATOM 1687 N N . ILE A 1 224 ? -7.094 3.355 0.851 1.00 96.38 224 ILE A N 1
ATOM 1688 C CA . ILE A 1 224 ? -5.868 2.890 0.187 1.00 96.38 224 ILE A CA 1
ATOM 1689 C C . ILE A 1 224 ? -4.820 3.994 0.268 1.00 96.38 224 ILE A C 1
ATOM 1691 O O . ILE A 1 224 ? -4.964 5.056 -0.338 1.00 96.38 224 ILE A O 1
ATOM 1695 N N . GLY A 1 225 ? -3.743 3.747 1.010 1.00 96.94 225 GLY A N 1
ATOM 1696 C CA . GLY A 1 225 ? -2.603 4.652 1.021 1.00 96.94 225 GLY A CA 1
ATOM 1697 C C . GLY A 1 225 ? -1.844 4.542 -0.293 1.00 96.94 225 GLY A C 1
ATOM 1698 O O . GLY A 1 225 ? -1.586 3.437 -0.758 1.00 96.94 225 GLY A O 1
ATOM 1699 N N . PHE A 1 226 ? -1.484 5.672 -0.897 1.00 97.50 226 PHE A N 1
ATOM 1700 C CA . PHE A 1 226 ? -0.713 5.692 -2.137 1.00 97.50 226 PHE A CA 1
ATOM 1701 C C . PHE A 1 226 ? 0.394 6.738 -2.050 1.00 97.50 226 PHE A C 1
ATOM 1703 O O . PHE A 1 226 ? 0.130 7.912 -1.772 1.00 97.50 226 PHE A O 1
ATOM 1710 N N . VAL A 1 227 ? 1.624 6.308 -2.298 1.00 97.00 227 VAL A N 1
ATOM 1711 C CA . VAL A 1 227 ? 2.817 7.149 -2.357 1.00 97.00 227 VAL A CA 1
ATOM 1712 C C . VAL A 1 227 ? 3.350 7.092 -3.779 1.00 97.00 227 VAL A C 1
ATOM 1714 O O . VAL A 1 227 ? 3.625 6.022 -4.316 1.00 97.00 227 VAL A O 1
ATOM 1717 N N . PHE A 1 228 ? 3.442 8.263 -4.394 1.00 94.12 228 PHE A N 1
ATOM 1718 C CA . PHE A 1 228 ? 3.847 8.434 -5.782 1.00 94.12 228 PHE A CA 1
ATOM 1719 C C . PHE A 1 228 ? 5.367 8.599 -5.893 1.00 94.12 228 PHE A C 1
ATOM 1721 O O . PHE A 1 228 ? 6.027 8.996 -4.929 1.00 94.12 228 PHE A O 1
ATOM 1728 N N . GLN A 1 229 ? 5.891 8.393 -7.100 1.00 91.31 229 GLN A N 1
ATOM 1729 C CA . GLN A 1 229 ? 7.280 8.693 -7.449 1.00 91.31 229 GLN A CA 1
ATOM 1730 C C . GLN A 1 229 ? 7.600 10.183 -7.267 1.00 91.31 229 GLN A C 1
ATOM 1732 O O . GLN A 1 229 ? 8.620 10.545 -6.688 1.00 91.31 229 GLN A O 1
ATOM 1737 N N . GLN A 1 230 ? 6.701 11.056 -7.730 1.00 88.75 230 GLN A N 1
ATOM 1738 C CA . GLN A 1 230 ? 6.747 12.488 -7.439 1.00 88.75 230 GLN A CA 1
ATOM 1739 C C . GLN A 1 230 ? 5.974 12.767 -6.149 1.00 88.75 230 GLN A C 1
ATOM 1741 O O . GLN A 1 230 ? 4.839 12.325 -6.001 1.00 88.75 230 GLN A O 1
ATOM 1746 N N . PHE A 1 231 ? 6.556 13.539 -5.231 1.00 86.69 231 PHE A N 1
ATOM 1747 C CA . PHE A 1 231 ? 6.061 13.696 -3.852 1.00 86.69 231 PHE A CA 1
ATOM 1748 C C . PHE A 1 231 ? 4.592 14.156 -3.762 1.00 86.69 231 PHE A C 1
ATOM 1750 O O . PHE A 1 231 ? 3.885 13.847 -2.797 1.00 86.69 231 PHE A O 1
ATOM 1757 N N . ASN A 1 232 ? 4.117 14.890 -4.779 1.00 91.38 232 ASN A N 1
ATOM 1758 C CA . ASN A 1 232 ? 2.732 15.341 -4.942 1.00 91.38 232 ASN A CA 1
ATOM 1759 C C . ASN A 1 232 ? 2.160 16.011 -3.682 1.00 91.38 232 ASN A C 1
ATOM 1761 O O . ASN A 1 232 ? 0.985 15.826 -3.355 1.00 91.38 232 ASN A O 1
ATOM 1765 N N . LEU A 1 233 ? 2.987 16.748 -2.933 1.00 96.31 233 LEU A N 1
ATOM 1766 C CA . LEU A 1 233 ? 2.549 17.569 -1.804 1.00 96.31 233 LEU A CA 1
ATOM 1767 C C . LEU A 1 233 ? 1.797 18.804 -2.309 1.00 96.31 233 LEU A C 1
ATOM 1769 O O . LEU A 1 233 ? 2.060 19.298 -3.401 1.00 96.31 233 LEU A O 1
ATOM 1773 N N . PHE A 1 234 ? 0.865 19.321 -1.511 1.00 97.81 234 PHE A N 1
ATOM 1774 C CA . PHE A 1 234 ? 0.176 20.568 -1.830 1.00 97.81 234 PHE A CA 1
ATOM 1775 C C . PHE A 1 234 ? 1.107 21.748 -1.521 1.00 97.81 234 PHE A C 1
ATOM 1777 O O . PHE A 1 234 ? 1.381 21.985 -0.343 1.00 97.81 234 PHE A O 1
ATOM 1784 N N . PRO A 1 235 ? 1.588 22.497 -2.533 1.00 96.88 235 PRO A N 1
ATOM 1785 C CA . PRO A 1 235 ? 2.661 23.479 -2.345 1.00 96.88 235 PRO A CA 1
ATOM 1786 C C . PRO A 1 235 ? 2.216 24.710 -1.549 1.00 96.88 235 PRO A C 1
ATOM 1788 O O . PRO A 1 235 ? 3.030 25.357 -0.905 1.00 96.88 235 PRO A O 1
ATOM 1791 N N . HIS A 1 236 ? 0.916 25.012 -1.567 1.00 97.69 236 HIS A N 1
ATOM 1792 C CA . HIS A 1 236 ? 0.302 26.140 -0.865 1.00 97.69 236 HIS A CA 1
ATOM 1793 C C . HIS A 1 236 ? -0.098 25.810 0.583 1.00 97.69 236 HIS A C 1
ATOM 1795 O O . HIS A 1 236 ? -0.715 26.638 1.248 1.00 97.69 236 HIS A O 1
ATOM 1801 N N . LEU A 1 237 ? 0.194 24.597 1.059 1.00 98.19 237 LEU A N 1
ATOM 1802 C CA . LEU A 1 237 ? -0.122 24.144 2.409 1.00 98.19 237 LEU A CA 1
ATOM 1803 C C . LEU A 1 237 ? 1.162 23.784 3.146 1.00 98.19 237 LEU A C 1
ATOM 1805 O O . LEU A 1 237 ? 2.073 23.202 2.561 1.00 98.19 237 LEU A O 1
ATOM 1809 N N . THR A 1 238 ? 1.204 24.044 4.448 1.00 98.56 238 THR A N 1
ATOM 1810 C CA . THR A 1 238 ? 2.301 23.576 5.301 1.00 98.56 238 THR A CA 1
ATOM 1811 C C . THR A 1 238 ? 2.325 22.048 5.392 1.00 98.56 238 THR A C 1
ATOM 1813 O O . THR A 1 238 ? 1.360 21.362 5.035 1.00 98.56 238 THR A O 1
ATOM 1816 N N . VAL A 1 239 ? 3.412 21.482 5.912 1.00 98.25 239 VAL A N 1
ATOM 1817 C CA . VAL A 1 239 ? 3.536 20.044 6.203 1.00 98.25 239 VAL A CA 1
ATOM 1818 C C . VAL A 1 239 ? 2.386 19.552 7.090 1.00 98.25 239 VAL A C 1
ATOM 1820 O O . VAL A 1 239 ? 1.723 18.567 6.765 1.00 98.25 239 VAL A O 1
ATOM 1823 N N . MET A 1 240 ? 2.087 20.269 8.177 1.00 98.38 240 MET A N 1
ATOM 1824 C CA . MET A 1 240 ? 0.976 19.936 9.072 1.00 98.38 240 MET A CA 1
ATOM 1825 C C . MET A 1 240 ? -0.371 19.968 8.340 1.00 98.38 240 MET A C 1
ATOM 1827 O O . MET A 1 240 ? -1.202 19.073 8.505 1.00 98.38 240 MET A O 1
ATOM 1831 N N . GLN A 1 241 ? -0.601 20.979 7.501 1.00 98.38 241 GLN A N 1
ATOM 1832 C CA . GLN A 1 241 ? -1.830 21.086 6.712 1.00 98.38 241 GLN A CA 1
ATOM 1833 C C . GLN A 1 241 ? -1.943 19.968 5.667 1.00 98.38 241 GLN A C 1
ATOM 1835 O O . GLN A 1 241 ? -3.026 19.412 5.495 1.00 98.38 241 GLN A O 1
ATOM 1840 N N . ASN A 1 242 ? -0.836 19.576 5.030 1.00 98.38 242 ASN A N 1
ATOM 1841 C CA . ASN A 1 242 ? -0.796 18.441 4.109 1.00 98.38 242 ASN A CA 1
ATOM 1842 C C . ASN A 1 242 ? -1.277 17.153 4.792 1.00 98.38 242 ASN A C 1
ATOM 1844 O O . ASN A 1 242 ? -2.118 16.449 4.235 1.00 98.38 242 ASN A O 1
ATOM 1848 N N . CYS A 1 243 ? -0.791 16.872 6.004 1.00 97.88 243 CYS A N 1
ATOM 1849 C CA . CYS A 1 243 ? -1.168 15.676 6.759 1.00 97.88 243 CYS A CA 1
ATOM 1850 C C . CYS A 1 243 ? -2.595 15.731 7.335 1.00 97.88 243 CYS A C 1
ATOM 1852 O O . CYS A 1 243 ? -3.242 14.695 7.459 1.00 97.88 243 CYS A O 1
ATOM 1854 N N . THR A 1 244 ? -3.107 16.912 7.691 1.00 98.31 244 THR A N 1
ATOM 1855 C CA . THR A 1 244 ? -4.398 17.050 8.399 1.00 98.31 244 THR A CA 1
ATOM 1856 C C . THR A 1 244 ? -5.598 17.287 7.482 1.00 98.31 244 THR A C 1
ATOM 1858 O O . THR A 1 244 ? -6.729 16.984 7.872 1.00 98.31 244 THR A O 1
ATOM 1861 N N . LEU A 1 245 ? -5.381 17.759 6.248 1.00 98.06 245 LEU A N 1
ATOM 1862 C CA . LEU A 1 245 ? -6.451 18.130 5.317 1.00 98.06 245 LEU A CA 1
ATOM 1863 C C . LEU A 1 245 ? -7.455 16.994 5.068 1.00 98.06 245 LEU A C 1
ATOM 1865 O O . LEU A 1 245 ? -8.662 17.188 5.230 1.00 98.06 245 LEU A O 1
ATOM 1869 N N . ALA A 1 246 ? -6.973 15.818 4.658 1.00 96.44 246 ALA A N 1
ATOM 1870 C CA . ALA A 1 246 ? -7.835 14.688 4.319 1.00 96.44 246 ALA A CA 1
ATOM 1871 C C . ALA A 1 246 ? -8.536 14.079 5.554 1.00 96.44 246 ALA A C 1
ATOM 1873 O O . ALA A 1 246 ? -9.758 13.914 5.491 1.00 96.44 246 ALA A O 1
ATOM 1874 N N . PRO A 1 247 ? -7.857 13.836 6.697 1.00 95.81 247 PRO A N 1
ATOM 1875 C CA . PRO A 1 247 ? -8.525 13.397 7.925 1.00 95.81 247 PRO A CA 1
ATOM 1876 C C . PRO A 1 247 ? -9.657 14.328 8.379 1.00 95.81 247 PRO A C 1
ATOM 1878 O O . PRO A 1 247 ? -10.747 13.867 8.723 1.00 95.81 247 PRO A O 1
ATOM 1881 N N . MET A 1 248 ? -9.448 15.646 8.318 1.00 96.62 248 MET A N 1
ATOM 1882 C CA . MET A 1 248 ? -10.470 16.621 8.708 1.00 96.62 248 MET A CA 1
ATOM 1883 C C . MET A 1 248 ? -11.635 16.676 7.712 1.00 96.62 248 MET A C 1
ATOM 1885 O O . MET A 1 248 ? -12.796 16.729 8.113 1.00 96.62 248 MET A O 1
ATOM 1889 N N . ARG A 1 249 ? -11.359 16.660 6.401 1.00 94.44 249 ARG A N 1
ATOM 1890 C CA . ARG A 1 249 ? -12.410 16.803 5.379 1.00 94.44 249 ARG A CA 1
ATOM 1891 C C . ARG A 1 249 ? -13.198 15.521 5.128 1.00 94.44 249 ARG A C 1
ATOM 1893 O O . ARG A 1 249 ? -14.416 15.592 4.987 1.00 94.44 249 ARG A O 1
ATOM 1900 N N . LEU A 1 250 ? -12.517 14.379 5.065 1.00 91.75 250 LEU A N 1
ATOM 1901 C CA . LEU A 1 250 ? -13.111 13.099 4.671 1.00 91.75 250 LEU A CA 1
ATOM 1902 C C . LEU A 1 250 ? -13.565 12.278 5.878 1.00 91.75 250 LEU A C 1
ATOM 1904 O O . LEU A 1 250 ? -14.655 11.720 5.850 1.00 91.75 250 LEU A O 1
ATOM 1908 N N . LYS A 1 251 ? -12.770 12.246 6.957 1.00 88.50 251 LYS A N 1
ATOM 1909 C CA . LYS A 1 251 ? -13.112 11.509 8.189 1.00 88.50 251 LYS A CA 1
ATOM 1910 C C . LYS A 1 251 ? -13.757 12.373 9.270 1.00 88.50 251 LYS A C 1
ATOM 1912 O O . LYS A 1 251 ? -14.101 11.852 10.324 1.00 88.50 251 LYS A O 1
ATOM 1917 N N . ARG A 1 252 ? -13.919 13.679 9.020 1.00 92.75 252 ARG A N 1
ATOM 1918 C CA . ARG A 1 252 ? -14.497 14.646 9.970 1.00 92.75 252 ARG A CA 1
ATOM 1919 C C . ARG A 1 252 ? -13.787 14.652 11.332 1.00 92.75 252 ARG A C 1
ATOM 1921 O O . ARG A 1 252 ? -14.411 14.970 12.340 1.00 92.75 252 ARG A O 1
ATOM 1928 N N . MET A 1 253 ? -12.491 14.320 11.357 1.00 93.19 253 MET A N 1
ATOM 1929 C CA . MET A 1 253 ? -11.688 14.379 12.582 1.00 93.19 253 MET A CA 1
ATOM 1930 C C . MET A 1 253 ? -11.622 15.815 13.099 1.00 93.19 253 MET A C 1
ATOM 1932 O O . MET A 1 253 ? -11.517 16.764 12.313 1.00 93.19 253 MET A O 1
ATOM 1936 N N . LEU A 1 254 ? -11.664 15.973 14.423 1.00 96.94 254 LEU A N 1
ATOM 1937 C CA . LEU A 1 254 ? -11.561 17.289 15.043 1.00 96.94 254 LEU A CA 1
ATOM 1938 C C . LEU A 1 254 ? -10.186 17.908 14.737 1.00 96.94 254 LEU A C 1
ATOM 1940 O O . LEU A 1 254 ? -9.192 17.180 14.699 1.00 96.94 254 LEU A O 1
ATOM 1944 N N . PRO A 1 255 ? -10.089 19.240 14.554 1.00 95.44 255 PRO A N 1
ATOM 1945 C CA . PRO A 1 255 ? -8.831 19.884 14.179 1.00 95.44 255 PRO A CA 1
ATOM 1946 C C . PRO A 1 255 ? -7.667 19.551 15.118 1.00 95.44 255 PRO A C 1
ATOM 1948 O O . PRO A 1 255 ? -6.557 19.314 14.649 1.00 95.44 255 PRO A O 1
ATOM 1951 N N . GLN A 1 256 ? -7.918 19.515 16.430 1.00 96.19 256 GLN A N 1
ATOM 1952 C CA . GLN A 1 256 ? -6.882 19.204 17.414 1.00 96.19 256 GLN A CA 1
ATOM 1953 C C . GLN A 1 256 ? -6.443 17.739 17.328 1.00 96.19 256 GLN A C 1
ATOM 1955 O O . GLN A 1 256 ? -5.256 17.465 17.204 1.00 96.19 256 GLN A O 1
ATOM 1960 N N . GLU A 1 257 ? -7.395 16.805 17.270 1.00 95.56 257 GLU A N 1
ATOM 1961 C CA . GLU A 1 257 ? -7.106 15.374 17.129 1.00 95.56 257 GLU A CA 1
ATOM 1962 C C . GLU A 1 257 ? -6.309 15.075 15.848 1.00 95.56 257 GLU A C 1
ATOM 1964 O O . GLU A 1 257 ? -5.350 14.300 15.866 1.00 95.56 257 GLU A O 1
ATOM 1969 N N . ALA A 1 258 ? -6.675 15.719 14.735 1.00 96.44 258 ALA A N 1
ATOM 1970 C CA . ALA A 1 258 ? -5.965 15.587 13.471 1.00 96.44 258 ALA A CA 1
ATOM 1971 C C . ALA A 1 258 ? -4.523 16.101 13.583 1.00 96.44 258 ALA A C 1
ATOM 1973 O O . ALA A 1 258 ? -3.609 15.423 13.115 1.00 96.44 258 ALA A O 1
ATOM 1974 N N . LYS A 1 259 ? -4.306 17.261 14.222 1.00 97.25 259 LYS A N 1
ATOM 1975 C CA . LYS A 1 259 ? -2.965 17.822 14.452 1.00 97.25 259 LYS A CA 1
ATOM 1976 C C . LYS A 1 259 ? -2.112 16.922 15.342 1.00 97.25 259 LYS A C 1
ATOM 1978 O O . LYS A 1 259 ? -0.974 16.643 14.979 1.00 97.25 259 LYS A O 1
ATOM 1983 N N . ASP A 1 260 ? -2.659 16.423 16.446 1.00 97.00 260 ASP A N 1
ATOM 1984 C CA . ASP A 1 260 ? -1.935 15.549 17.378 1.00 97.00 260 ASP A CA 1
ATOM 1985 C C . ASP A 1 260 ? -1.574 14.210 16.717 1.00 97.00 260 ASP A C 1
ATOM 1987 O O . ASP A 1 260 ? -0.482 13.667 16.894 1.00 97.00 260 ASP A O 1
ATOM 1991 N N . PHE A 1 261 ? -2.483 13.656 15.909 1.00 95.00 261 PHE A N 1
ATOM 1992 C CA . PHE A 1 261 ? -2.198 12.454 15.132 1.00 95.00 261 PHE A CA 1
ATOM 1993 C C . PHE A 1 261 ? -1.154 12.703 14.038 1.00 95.00 261 PHE A C 1
ATOM 1995 O O . PHE A 1 261 ? -0.209 11.926 13.917 1.00 95.00 261 PHE A O 1
ATOM 2002 N N . ALA A 1 262 ? -1.278 13.798 13.287 1.00 97.06 262 ALA A N 1
ATOM 2003 C CA . ALA A 1 262 ? -0.298 14.180 12.279 1.00 97.06 262 ALA A CA 1
ATOM 2004 C C . ALA A 1 262 ? 1.085 14.432 12.894 1.00 97.06 262 ALA A C 1
ATOM 2006 O O . ALA A 1 262 ? 2.075 14.001 12.312 1.00 97.06 262 ALA A O 1
ATOM 2007 N N . MET A 1 263 ? 1.172 15.051 14.076 1.00 97.81 263 MET A N 1
ATOM 2008 C CA . MET A 1 263 ? 2.451 15.280 14.751 1.00 97.81 263 MET A CA 1
ATOM 2009 C C . MET A 1 263 ? 3.152 13.966 15.096 1.00 97.81 263 MET A C 1
ATOM 2011 O O . MET A 1 263 ? 4.319 13.806 14.759 1.00 97.81 263 MET A O 1
ATOM 2015 N N . ARG A 1 264 ? 2.428 12.981 15.642 1.00 96.50 264 ARG A N 1
ATOM 2016 C CA . ARG A 1 264 ? 2.981 11.637 15.897 1.00 96.50 264 ARG A CA 1
ATOM 2017 C C . ARG A 1 264 ? 3.498 10.959 14.628 1.00 96.50 264 ARG A C 1
ATOM 2019 O O . ARG A 1 264 ? 4.516 10.274 14.655 1.00 96.50 264 ARG A O 1
ATOM 2026 N N . LEU A 1 265 ? 2.820 11.152 13.495 1.00 95.25 265 LEU A N 1
ATOM 2027 C CA . LEU A 1 265 ? 3.300 10.646 12.206 1.00 95.25 265 LEU A CA 1
ATOM 2028 C C . LEU A 1 265 ? 4.555 11.388 11.737 1.00 95.25 265 LEU A C 1
ATOM 2030 O O . LEU A 1 265 ? 5.468 10.755 11.217 1.00 95.25 265 LEU A O 1
ATOM 2034 N N . LEU A 1 266 ? 4.626 12.705 11.948 1.00 96.44 266 LEU A N 1
ATOM 2035 C CA . LEU A 1 266 ? 5.816 13.501 11.651 1.00 96.44 266 LEU A CA 1
ATOM 2036 C C . LEU A 1 266 ? 7.004 13.103 12.532 1.00 96.44 266 LEU A C 1
ATOM 2038 O O . LEU A 1 266 ? 8.111 13.003 12.016 1.00 96.44 266 LEU A O 1
ATOM 2042 N N . GLU A 1 267 ? 6.790 12.825 13.817 1.00 94.69 267 GLU A N 1
ATOM 2043 C CA . GLU A 1 267 ? 7.797 12.254 14.721 1.00 94.69 267 GLU A CA 1
ATOM 2044 C C . GLU A 1 267 ? 8.294 10.908 14.201 1.00 94.69 267 GLU A C 1
ATOM 2046 O O . GLU A 1 267 ? 9.500 10.716 14.055 1.00 94.69 267 GLU A O 1
ATOM 2051 N N . ARG A 1 268 ? 7.367 10.021 13.820 1.00 89.94 268 ARG A N 1
ATOM 2052 C CA . ARG A 1 268 ? 7.685 8.702 13.268 1.00 89.94 268 ARG A CA 1
ATOM 2053 C C . ARG A 1 268 ? 8.527 8.777 11.992 1.00 89.94 268 ARG A C 1
ATOM 2055 O O . ARG A 1 268 ? 9.427 7.968 11.818 1.00 89.94 268 ARG A O 1
ATOM 2062 N N . VAL A 1 269 ? 8.274 9.745 11.109 1.00 92.38 269 VAL A N 1
ATOM 2063 C CA . VAL A 1 269 ? 9.099 9.953 9.902 1.00 92.38 269 VAL A CA 1
ATOM 2064 C C . VAL A 1 269 ? 10.293 10.896 10.135 1.00 92.38 269 VAL A C 1
ATOM 2066 O O . VAL A 1 269 ? 10.957 11.319 9.186 1.00 92.38 269 VAL A O 1
ATOM 2069 N N . GLY A 1 270 ? 10.577 11.260 11.390 1.00 89.50 270 GLY A N 1
ATOM 2070 C CA . GLY A 1 270 ? 11.735 12.059 11.794 1.00 89.50 270 GLY A CA 1
ATOM 2071 C C . GLY A 1 270 ? 11.669 13.546 11.426 1.00 89.50 270 GLY A C 1
ATOM 2072 O O . GLY A 1 270 ? 12.712 14.191 11.331 1.00 89.50 270 GLY A O 1
ATOM 2073 N N . ARG A 1 271 ? 10.479 14.111 11.176 1.00 90.69 271 ARG A N 1
ATOM 2074 C CA . ARG A 1 271 ? 10.260 15.506 10.733 1.00 90.69 271 ARG A CA 1
ATOM 2075 C C . ARG A 1 271 ? 9.302 16.357 11.604 1.00 90.69 271 ARG A C 1
ATOM 2077 O O . ARG A 1 271 ? 8.611 17.209 11.042 1.00 90.69 271 ARG A O 1
ATOM 2084 N N . PRO A 1 272 ? 9.264 16.244 12.947 1.00 91.56 272 PRO A N 1
ATOM 2085 C CA . PRO A 1 272 ? 8.338 17.046 13.762 1.00 91.56 272 PRO A CA 1
ATOM 2086 C C . PRO A 1 272 ? 8.612 18.559 13.671 1.00 91.56 272 PRO A C 1
ATOM 2088 O O . PRO A 1 272 ? 7.693 19.362 13.534 1.00 91.56 272 PRO A O 1
ATOM 2091 N N . HIS A 1 273 ? 9.887 18.958 13.629 1.00 94.06 273 HIS A N 1
ATOM 2092 C CA . HIS A 1 273 ? 10.313 20.363 13.563 1.00 94.06 273 HIS A CA 1
ATOM 2093 C C . HIS A 1 273 ? 9.969 21.066 12.235 1.00 94.06 273 HIS A C 1
ATOM 2095 O O . HIS A 1 273 ? 10.053 22.288 12.147 1.00 94.06 273 HIS A O 1
ATOM 2101 N N . LYS A 1 274 ? 9.579 20.319 11.193 1.00 94.94 274 LYS A N 1
ATOM 2102 C CA . LYS A 1 274 ? 9.185 20.865 9.882 1.00 94.94 274 LYS A CA 1
ATOM 2103 C C . LYS A 1 274 ? 7.674 21.046 9.734 1.00 94.94 274 LYS A C 1
ATOM 2105 O O . LYS A 1 274 ? 7.224 21.409 8.656 1.00 94.94 274 LYS A O 1
ATOM 2110 N N . ALA A 1 275 ? 6.881 20.841 10.788 1.00 96.31 275 ALA A N 1
ATOM 2111 C CA . ALA A 1 275 ? 5.419 20.910 10.724 1.00 96.31 275 ALA A CA 1
ATOM 2112 C C . ALA A 1 275 ? 4.864 22.223 10.127 1.00 96.31 275 ALA A C 1
ATOM 2114 O O . ALA A 1 275 ? 3.838 22.199 9.446 1.00 96.31 275 ALA A O 1
ATOM 2115 N N . ALA A 1 276 ? 5.536 23.353 10.366 1.00 97.56 276 ALA A N 1
ATOM 2116 C CA . ALA A 1 276 ? 5.138 24.666 9.855 1.00 97.56 276 ALA A CA 1
ATOM 2117 C C . ALA A 1 276 ? 5.747 25.024 8.487 1.00 97.56 276 ALA A C 1
ATOM 2119 O O . ALA A 1 276 ? 5.320 26.007 7.891 1.00 97.56 276 ALA A O 1
ATOM 2120 N N . ALA A 1 277 ? 6.711 24.242 7.993 1.00 98.06 277 ALA A N 1
ATOM 2121 C CA . ALA A 1 277 ? 7.362 24.499 6.714 1.00 98.06 277 ALA A CA 1
ATOM 2122 C C . ALA A 1 277 ? 6.422 24.193 5.539 1.00 98.06 277 ALA A C 1
ATOM 2124 O O . ALA A 1 277 ? 5.520 23.355 5.645 1.00 98.06 277 ALA A O 1
ATOM 2125 N N . TYR A 1 278 ? 6.665 24.839 4.408 1.00 98.19 278 TYR A N 1
ATOM 2126 C CA . TYR A 1 278 ? 6.054 24.542 3.119 1.00 98.19 278 TYR A CA 1
ATOM 2127 C C . TYR A 1 278 ? 6.901 23.525 2.336 1.00 98.19 278 TYR A C 1
ATOM 2129 O O . TYR A 1 278 ? 8.113 23.444 2.541 1.00 98.19 278 TYR A O 1
ATOM 2137 N N . PRO A 1 279 ? 6.308 22.751 1.403 1.00 96.81 279 PRO A N 1
ATOM 2138 C CA . PRO A 1 279 ? 7.035 21.744 0.627 1.00 96.81 279 PRO 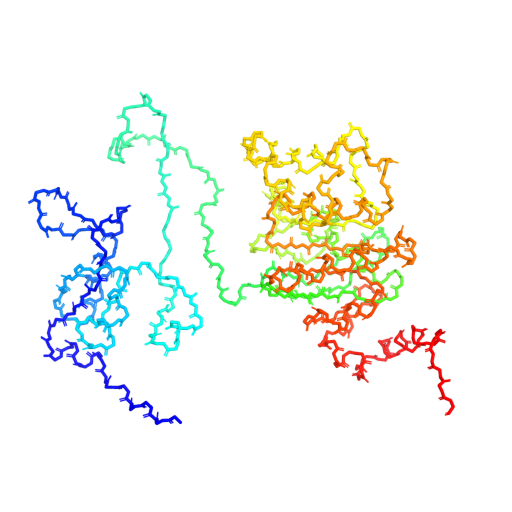A CA 1
ATOM 2139 C C . PRO A 1 279 ? 8.286 22.258 -0.094 1.00 96.81 279 PRO A C 1
ATOM 2141 O O . PRO A 1 279 ? 9.275 21.537 -0.155 1.00 96.81 279 PRO A O 1
ATOM 2144 N N . GLY A 1 280 ? 8.275 23.503 -0.587 1.00 95.75 280 GLY A N 1
ATOM 2145 C CA . GLY A 1 280 ? 9.434 24.113 -1.253 1.00 95.75 280 GLY A CA 1
ATOM 2146 C C . GLY A 1 280 ? 10.651 24.337 -0.345 1.00 95.75 280 GLY A C 1
ATOM 2147 O O . GLY A 1 280 ? 11.748 24.545 -0.845 1.00 95.75 280 GLY A O 1
ATOM 2148 N N . GLU A 1 281 ? 10.482 24.258 0.976 1.00 96.25 281 GLU A N 1
ATOM 2149 C CA . GLU A 1 281 ? 11.545 24.430 1.979 1.00 96.25 281 GLU A CA 1
ATOM 2150 C C . GLU A 1 281 ? 12.149 23.086 2.442 1.00 96.25 281 GLU A C 1
ATOM 2152 O O . GLU A 1 281 ? 12.870 23.020 3.448 1.00 96.25 281 GLU A O 1
ATOM 2157 N N . LEU A 1 282 ? 11.800 21.990 1.758 1.00 95.00 282 LEU A N 1
ATOM 2158 C CA . LEU A 1 282 ? 12.182 20.621 2.095 1.00 95.00 282 LEU A CA 1
ATOM 2159 C C . LEU A 1 282 ? 13.013 19.989 0.972 1.00 95.00 282 LEU A C 1
ATOM 2161 O O . LEU A 1 282 ? 12.681 20.132 -0.206 1.00 95.00 282 LEU A O 1
ATOM 2165 N N . SER A 1 283 ? 14.029 19.200 1.339 1.00 93.69 283 SER A N 1
ATOM 2166 C CA . SER A 1 283 ? 14.734 18.341 0.373 1.00 93.69 283 SER A CA 1
ATOM 2167 C C . SER A 1 283 ? 13.810 17.247 -0.178 1.00 93.69 283 SER A C 1
ATOM 2169 O O . SER A 1 283 ? 12.804 16.910 0.451 1.00 93.69 283 SER A O 1
ATOM 2171 N N . GLY A 1 284 ? 14.156 16.632 -1.314 1.00 92.75 284 GLY A N 1
ATOM 2172 C CA . GLY A 1 284 ? 13.334 15.572 -1.917 1.00 92.75 284 GLY A CA 1
ATOM 2173 C C . GLY A 1 284 ? 13.009 14.429 -0.942 1.00 92.75 284 GLY A C 1
ATOM 2174 O O . GLY A 1 284 ? 11.844 14.077 -0.751 1.00 92.75 284 GLY A O 1
ATOM 2175 N N . GLY A 1 285 ? 14.010 13.915 -0.215 1.00 92.88 285 GLY A N 1
ATOM 2176 C CA . GLY A 1 285 ? 13.795 12.861 0.787 1.00 92.88 285 GLY A CA 1
ATOM 2177 C C . GLY A 1 285 ? 12.930 13.311 1.974 1.00 92.88 285 GLY A C 1
ATOM 2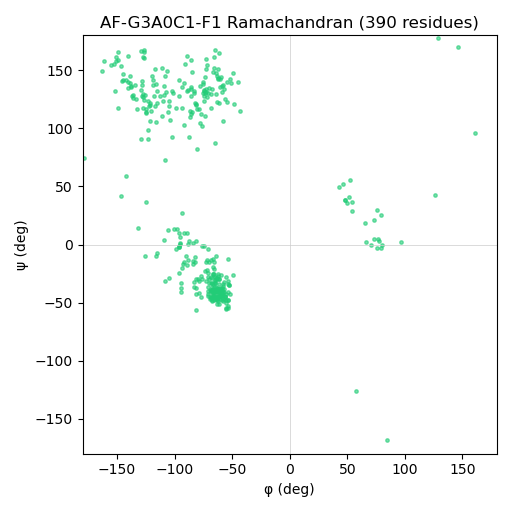178 O O . GLY A 1 285 ? 12.183 12.524 2.559 1.00 92.88 285 GLY A O 1
ATOM 2179 N N . GLN A 1 286 ? 12.976 14.597 2.341 1.00 95.19 286 GLN A N 1
ATOM 2180 C CA . GLN A 1 286 ? 12.074 15.163 3.350 1.00 95.19 286 GLN A CA 1
ATOM 2181 C C . GLN A 1 286 ? 10.639 15.262 2.824 1.00 95.19 286 GLN A C 1
ATOM 2183 O O . GLN A 1 286 ? 9.715 14.869 3.537 1.00 95.19 286 GLN A O 1
ATOM 2188 N N . GLN A 1 287 ? 10.449 15.723 1.584 1.00 96.25 287 GLN A N 1
ATOM 2189 C CA . GLN A 1 287 ? 9.132 15.786 0.949 1.00 96.25 287 GLN A CA 1
ATOM 2190 C C . GLN A 1 287 ? 8.500 14.398 0.853 1.00 96.25 287 GLN A C 1
ATOM 2192 O O . GLN A 1 287 ? 7.329 14.235 1.196 1.00 96.25 287 GLN A O 1
ATOM 2197 N N . GLN A 1 288 ? 9.279 13.380 0.488 1.00 96.19 288 GLN A N 1
ATOM 2198 C CA . GLN A 1 288 ? 8.754 12.027 0.366 1.00 96.19 288 GLN A CA 1
ATOM 2199 C C . GLN A 1 288 ? 8.348 11.420 1.712 1.00 96.19 288 GLN A C 1
ATOM 2201 O O . GLN A 1 288 ? 7.279 10.824 1.831 1.00 96.19 288 GLN A O 1
ATOM 2206 N N . ARG A 1 289 ? 9.128 11.641 2.775 1.00 96.12 289 ARG A N 1
ATOM 2207 C CA . ARG A 1 289 ? 8.732 11.236 4.137 1.00 96.12 289 ARG A CA 1
ATOM 2208 C C . ARG A 1 289 ? 7.454 11.929 4.608 1.00 96.12 289 ARG A C 1
ATOM 2210 O O . ARG A 1 289 ? 6.602 11.290 5.223 1.00 96.12 289 ARG A O 1
ATOM 2217 N N . VAL A 1 290 ? 7.278 13.209 4.276 1.00 97.25 290 VAL A N 1
ATOM 2218 C CA . VAL A 1 290 ? 6.017 13.923 4.529 1.00 97.25 290 VAL A CA 1
ATOM 2219 C C . VAL A 1 290 ? 4.873 13.333 3.698 1.00 97.25 290 VAL A C 1
ATOM 2221 O O . VAL A 1 290 ? 3.767 13.183 4.215 1.00 97.25 290 VAL A O 1
ATOM 2224 N N . ALA A 1 291 ? 5.114 12.938 2.446 1.00 97.19 291 ALA A N 1
ATOM 2225 C CA . ALA A 1 291 ? 4.107 12.285 1.612 1.00 97.19 291 ALA A CA 1
ATOM 2226 C C . ALA A 1 291 ? 3.656 10.936 2.205 1.00 97.19 291 ALA A C 1
ATOM 2228 O O . ALA A 1 291 ? 2.453 10.661 2.236 1.00 97.19 291 ALA A O 1
ATOM 2229 N N . ILE A 1 292 ? 4.590 10.151 2.758 1.00 96.94 292 ILE A N 1
ATOM 2230 C CA . ILE A 1 292 ? 4.294 8.922 3.510 1.00 96.94 292 ILE A CA 1
ATOM 2231 C C . ILE A 1 292 ? 3.441 9.244 4.743 1.00 96.94 292 ILE A C 1
ATOM 2233 O O . ILE A 1 292 ? 2.376 8.652 4.919 1.00 96.94 292 ILE A O 1
ATOM 2237 N N . ALA A 1 293 ? 3.848 10.216 5.568 1.00 97.19 293 ALA A N 1
ATOM 2238 C CA . ALA A 1 293 ? 3.081 10.631 6.746 1.00 97.19 293 ALA A CA 1
ATOM 2239 C C . ALA A 1 293 ? 1.657 11.087 6.379 1.00 97.19 293 ALA A C 1
ATOM 2241 O O . ALA A 1 293 ? 0.690 10.706 7.038 1.00 97.19 293 ALA A O 1
ATOM 2242 N N . ARG A 1 294 ? 1.501 11.838 5.284 1.00 97.62 294 ARG A N 1
ATOM 2243 C CA . ARG A 1 294 ? 0.196 12.259 4.761 1.00 97.62 294 ARG A CA 1
ATOM 2244 C C . ARG A 1 294 ? -0.680 11.071 4.361 1.00 97.62 294 ARG A C 1
ATOM 2246 O O . ARG A 1 294 ? -1.866 11.072 4.681 1.00 97.62 294 ARG A O 1
ATOM 2253 N N . ALA A 1 295 ? -0.127 10.072 3.675 1.00 96.94 295 ALA A N 1
ATOM 2254 C CA . ALA A 1 295 ? -0.874 8.869 3.308 1.00 96.94 295 ALA A CA 1
ATOM 2255 C C . ALA A 1 295 ? -1.301 8.072 4.558 1.00 96.94 295 ALA A C 1
ATOM 2257 O O . ALA A 1 295 ? -2.461 7.676 4.682 1.00 96.94 295 ALA A O 1
ATOM 2258 N N . LEU A 1 296 ? -0.400 7.929 5.536 1.00 96.12 296 LEU A N 1
ATOM 2259 C CA . LEU A 1 296 ? -0.668 7.254 6.812 1.00 96.12 296 LEU A CA 1
ATOM 2260 C C . LEU A 1 296 ? -1.685 7.988 7.693 1.00 96.12 296 LEU A C 1
ATOM 2262 O O . LEU A 1 296 ? -2.370 7.352 8.494 1.00 96.12 296 LEU A O 1
ATOM 2266 N N . ALA A 1 297 ? -1.841 9.306 7.533 1.00 96.44 297 ALA A N 1
ATOM 2267 C CA . ALA A 1 297 ? -2.821 10.094 8.281 1.00 96.44 297 ALA A CA 1
ATOM 2268 C C . ALA A 1 297 ? -4.263 9.605 8.054 1.00 96.44 297 ALA A C 1
ATOM 2270 O O . ALA A 1 297 ? -5.114 9.716 8.939 1.00 96.44 297 ALA A O 1
ATOM 2271 N N . MET A 1 298 ? -4.524 8.977 6.904 1.00 95.06 298 MET A N 1
ATOM 2272 C CA . MET A 1 298 ? -5.799 8.334 6.589 1.00 95.06 298 MET A CA 1
ATOM 2273 C C . MET A 1 298 ? -5.945 6.924 7.181 1.00 95.06 298 MET A C 1
ATOM 2275 O O . MET A 1 298 ? -6.987 6.307 6.982 1.00 95.06 298 MET A O 1
ATOM 2279 N N . LYS A 1 299 ? -4.977 6.422 7.958 1.00 93.56 299 LYS A N 1
ATOM 2280 C CA . LYS A 1 299 ? -4.979 5.087 8.589 1.00 93.56 299 LYS A CA 1
ATOM 2281 C C . LYS A 1 299 ? -5.395 3.959 7.619 1.00 93.56 299 LYS A C 1
ATOM 2283 O O . LYS A 1 299 ? -6.351 3.241 7.924 1.00 93.56 299 LYS A O 1
ATOM 2288 N N . PRO A 1 300 ? -4.769 3.843 6.434 1.00 95.19 300 PRO A N 1
ATOM 2289 C CA . PRO A 1 300 ? -5.172 2.840 5.460 1.00 95.19 300 PRO A CA 1
ATOM 2290 C C . PRO A 1 300 ? -4.731 1.428 5.903 1.00 95.19 300 PRO A C 1
ATOM 2292 O O . PRO A 1 300 ? -3.650 1.289 6.473 1.00 95.19 300 PRO A O 1
ATOM 2295 N N . PRO A 1 301 ? -5.526 0.372 5.645 1.00 92.56 301 PRO A N 1
ATOM 2296 C CA . PRO A 1 301 ? -5.122 -1.025 5.859 1.00 92.56 301 PRO A CA 1
ATOM 2297 C C . PRO A 1 301 ? -4.055 -1.542 4.876 1.00 92.56 301 PRO A C 1
ATOM 2299 O O . PRO A 1 301 ? -3.471 -2.601 5.122 1.00 92.56 301 PRO A O 1
ATOM 2302 N N . VAL A 1 302 ? -3.830 -0.830 3.766 1.00 96.50 302 VAL A N 1
ATOM 2303 C CA . VAL A 1 302 ? -2.851 -1.169 2.727 1.00 96.50 302 VAL A CA 1
ATOM 2304 C C . VAL A 1 302 ? -2.151 0.086 2.207 1.00 96.50 302 VAL A C 1
ATOM 2306 O O . VAL A 1 302 ? -2.785 1.129 2.017 1.00 96.50 302 VAL A O 1
ATOM 2309 N N . MET A 1 303 ? -0.844 -0.022 1.974 1.00 97.81 303 MET A N 1
ATOM 2310 C CA . MET A 1 303 ? -0.006 1.042 1.423 1.00 97.81 303 MET A CA 1
ATOM 2311 C C . MET A 1 303 ? 0.592 0.618 0.080 1.00 97.81 303 MET A C 1
ATOM 2313 O O . MET A 1 303 ? 1.215 -0.434 -0.043 1.00 97.81 303 MET A O 1
ATOM 2317 N N . LEU A 1 304 ? 0.414 1.466 -0.924 1.00 98.12 304 LEU A N 1
ATOM 2318 C CA . LEU A 1 304 ? 0.928 1.293 -2.274 1.00 98.12 304 LEU A CA 1
ATOM 2319 C C . LEU A 1 304 ? 2.057 2.296 -2.514 1.00 98.12 304 LEU A C 1
ATOM 2321 O O . LEU A 1 304 ? 1.871 3.494 -2.291 1.00 98.12 304 LEU A O 1
ATOM 2325 N N . PHE A 1 305 ? 3.210 1.822 -2.974 1.00 97.69 305 PHE A N 1
ATOM 2326 C CA . PHE A 1 305 ? 4.363 2.659 -3.297 1.00 97.69 305 PHE A CA 1
ATOM 2327 C C . PHE A 1 305 ? 4.725 2.484 -4.770 1.00 97.69 305 PHE A C 1
ATOM 2329 O O . PHE A 1 305 ? 5.120 1.396 -5.180 1.00 97.69 305 PHE A O 1
ATOM 2336 N N . ASP A 1 306 ? 4.586 3.544 -5.562 1.00 96.38 306 ASP A N 1
ATOM 2337 C CA . ASP A 1 306 ? 4.961 3.568 -6.980 1.00 96.38 306 ASP A CA 1
ATOM 2338 C C . ASP A 1 306 ? 6.299 4.296 -7.115 1.00 96.38 306 ASP A C 1
ATOM 2340 O O . ASP A 1 306 ? 6.325 5.524 -7.165 1.00 96.38 306 ASP A O 1
ATOM 2344 N N . GLU A 1 307 ? 7.403 3.544 -7.090 1.00 94.00 307 GLU A N 1
ATOM 2345 C CA . GLU A 1 307 ? 8.770 4.057 -7.249 1.00 94.00 307 GLU A CA 1
ATOM 2346 C C . GLU A 1 307 ? 9.127 5.213 -6.294 1.00 94.00 307 GLU A C 1
ATOM 2348 O O . GLU A 1 307 ? 9.552 6.290 -6.719 1.00 94.00 307 GLU A O 1
ATOM 2353 N N . PRO A 1 308 ? 8.985 5.020 -4.968 1.00 92.69 308 PRO A N 1
ATOM 2354 C CA . PRO A 1 308 ? 9.032 6.120 -4.012 1.00 92.69 308 PRO A CA 1
ATOM 2355 C C . PRO A 1 308 ? 10.408 6.794 -3.894 1.00 92.69 308 PRO A C 1
ATOM 2357 O O . PRO A 1 308 ? 10.493 7.848 -3.269 1.00 92.69 308 PRO A O 1
ATOM 2360 N N . THR A 1 309 ? 11.474 6.206 -4.439 1.00 93.56 309 THR A N 1
ATOM 2361 C CA . THR A 1 309 ? 12.849 6.721 -4.349 1.00 93.56 309 THR A CA 1
ATOM 2362 C C . THR A 1 309 ? 13.455 7.116 -5.696 1.00 93.56 309 THR A C 1
ATOM 2364 O O . THR A 1 309 ? 14.487 7.774 -5.700 1.00 93.56 309 THR A O 1
ATOM 2367 N N . SER A 1 310 ? 12.818 6.801 -6.831 1.00 89.19 310 SER A N 1
ATOM 2368 C CA . SER A 1 310 ? 13.417 6.987 -8.169 1.00 89.19 310 SER A CA 1
ATOM 2369 C C . SER A 1 310 ? 13.652 8.451 -8.566 1.00 89.19 310 SER A C 1
ATOM 2371 O O . SER A 1 310 ? 14.408 8.721 -9.492 1.00 89.19 310 SER A O 1
ATOM 2373 N N . ALA A 1 311 ? 12.984 9.404 -7.910 1.00 88.06 311 ALA A N 1
ATOM 2374 C CA . ALA A 1 311 ? 13.148 10.844 -8.145 1.00 88.06 311 ALA A CA 1
ATOM 2375 C C . ALA A 1 311 ? 14.054 11.532 -7.102 1.00 88.06 311 ALA A C 1
ATOM 2377 O O . ALA A 1 311 ? 14.027 12.756 -6.979 1.00 88.06 311 ALA A O 1
ATOM 2378 N N . LEU A 1 312 ? 14.790 10.755 -6.300 1.00 89.56 312 LEU A N 1
ATOM 2379 C CA . LEU A 1 312 ? 15.649 11.254 -5.230 1.00 89.56 312 LEU A CA 1
ATOM 2380 C C . LEU A 1 312 ? 17.124 11.148 -5.596 1.00 89.56 312 LEU A C 1
ATOM 2382 O O . LEU A 1 312 ? 17.546 10.201 -6.257 1.00 89.56 312 LEU A O 1
ATOM 2386 N N . ASP A 1 313 ? 17.911 12.080 -5.066 1.00 89.62 313 ASP A N 1
ATOM 2387 C CA . ASP A 1 313 ? 19.364 11.967 -5.073 1.00 89.62 313 ASP A CA 1
ATOM 2388 C C . ASP A 1 313 ? 19.805 10.728 -4.264 1.00 89.62 313 ASP A C 1
ATOM 2390 O O . ASP A 1 313 ? 19.200 10.443 -3.219 1.00 89.62 313 ASP A O 1
ATOM 2394 N N . PRO A 1 314 ? 20.866 10.006 -4.682 1.00 86.31 314 PRO A N 1
ATOM 2395 C CA . PRO A 1 314 ? 21.294 8.753 -4.049 1.00 86.31 314 PRO A CA 1
ATOM 2396 C C . PRO A 1 314 ? 21.502 8.836 -2.530 1.00 86.31 314 PRO A C 1
ATOM 2398 O O . PRO A 1 314 ? 21.187 7.898 -1.800 1.00 86.31 314 PRO A O 1
ATOM 2401 N N . GLU A 1 315 ? 21.980 9.977 -2.031 1.00 87.12 315 GLU A N 1
ATOM 2402 C CA . GLU A 1 315 ? 22.207 10.217 -0.600 1.00 87.12 315 GLU A CA 1
ATOM 2403 C C . GLU A 1 315 ? 20.913 10.238 0.237 1.00 87.12 315 GLU A C 1
ATOM 2405 O O . GLU A 1 315 ? 20.934 9.911 1.423 1.00 87.12 315 GLU A O 1
ATOM 2410 N N . MET A 1 316 ? 19.767 10.557 -0.377 1.00 88.88 316 MET A N 1
ATOM 2411 C CA . MET A 1 316 ? 18.465 10.672 0.294 1.00 88.88 316 MET A CA 1
ATOM 2412 C C . MET A 1 316 ? 17.646 9.373 0.260 1.00 88.88 316 MET A C 1
ATOM 2414 O O . MET A 1 316 ? 16.684 9.235 1.023 1.00 88.88 316 MET A O 1
ATOM 2418 N N . VAL A 1 317 ? 18.000 8.423 -0.614 1.00 91.31 317 VAL A N 1
ATOM 2419 C CA . VAL A 1 317 ? 17.250 7.174 -0.847 1.00 91.31 317 VAL A CA 1
ATOM 2420 C C . VAL A 1 317 ? 17.101 6.367 0.444 1.00 91.31 317 VAL A C 1
ATOM 2422 O O . VAL A 1 317 ? 15.992 5.976 0.818 1.00 91.31 317 VAL A O 1
ATOM 2425 N N . ASN A 1 318 ? 18.204 6.181 1.173 1.00 90.44 318 ASN A N 1
ATOM 2426 C CA . ASN A 1 318 ? 18.233 5.370 2.391 1.00 90.44 318 ASN A CA 1
ATOM 2427 C C . ASN A 1 318 ? 17.291 5.900 3.480 1.00 90.44 318 ASN A C 1
ATOM 2429 O O . ASN A 1 318 ? 16.621 5.111 4.144 1.00 90.44 318 ASN A O 1
ATOM 2433 N N . GLU A 1 319 ? 17.177 7.221 3.640 1.00 90.06 319 GLU A N 1
ATOM 2434 C CA . GLU A 1 319 ? 16.299 7.812 4.656 1.00 90.06 319 GLU A CA 1
ATOM 2435 C C . GLU A 1 319 ? 14.815 7.527 4.395 1.00 90.06 319 GLU A C 1
ATOM 2437 O O . GLU A 1 319 ? 14.033 7.391 5.338 1.00 90.06 319 GLU A O 1
ATOM 2442 N N . VAL A 1 320 ? 14.414 7.442 3.125 1.00 93.88 320 VAL A N 1
ATOM 2443 C CA . VAL A 1 320 ? 13.040 7.100 2.739 1.00 93.88 320 VAL A CA 1
ATOM 2444 C C . VAL A 1 320 ? 12.805 5.602 2.885 1.00 93.88 320 VAL A C 1
ATOM 2446 O O . VAL A 1 320 ? 11.796 5.200 3.464 1.00 93.88 320 VAL A O 1
ATOM 2449 N N . LEU A 1 321 ? 13.749 4.775 2.423 1.00 93.56 321 LEU A N 1
ATOM 2450 C CA . LEU A 1 321 ? 13.652 3.322 2.550 1.00 93.56 321 LEU A CA 1
ATOM 2451 C C . LEU A 1 321 ? 13.538 2.886 4.013 1.00 93.56 321 LEU A C 1
ATOM 2453 O O . LEU A 1 321 ? 12.723 2.020 4.300 1.00 93.56 321 LEU A O 1
ATOM 2457 N N . LEU A 1 322 ? 14.275 3.499 4.946 1.00 92.62 322 LEU A N 1
ATOM 2458 C CA . LEU A 1 322 ? 14.176 3.182 6.378 1.00 92.62 322 LEU A CA 1
ATOM 2459 C C . LEU A 1 322 ? 12.746 3.337 6.916 1.00 92.62 322 LEU A C 1
ATOM 2461 O O . LEU A 1 322 ? 12.237 2.425 7.559 1.00 92.62 322 LEU A O 1
ATOM 2465 N N . VAL A 1 323 ? 12.056 4.427 6.567 1.00 93.94 323 VAL A N 1
ATOM 2466 C CA . VAL A 1 323 ? 10.653 4.634 6.971 1.00 93.94 323 VAL A CA 1
ATOM 2467 C C . VAL A 1 323 ? 9.745 3.542 6.401 1.00 93.94 323 VAL A C 1
ATOM 2469 O O . VAL A 1 323 ? 8.854 3.051 7.091 1.00 93.94 323 VAL A O 1
ATOM 2472 N N . ILE A 1 324 ? 9.967 3.144 5.147 1.00 94.56 324 ILE A N 1
ATOM 2473 C CA . ILE A 1 324 ? 9.195 2.082 4.490 1.00 94.56 324 ILE A CA 1
ATOM 2474 C C . ILE A 1 324 ? 9.466 0.724 5.163 1.00 94.56 324 ILE A C 1
ATOM 2476 O O . ILE A 1 324 ? 8.526 -0.029 5.412 1.00 94.56 324 ILE A O 1
ATOM 2480 N N . LYS A 1 325 ? 10.720 0.431 5.529 1.00 93.56 325 LYS A N 1
ATOM 2481 C CA . LYS A 1 325 ? 11.101 -0.786 6.266 1.00 93.56 325 LYS A CA 1
ATOM 2482 C C . LYS A 1 325 ? 10.458 -0.838 7.653 1.00 93.56 325 LYS A C 1
ATOM 2484 O O . LYS A 1 325 ? 9.982 -1.892 8.062 1.00 93.56 325 LYS A O 1
ATOM 2489 N N . ASP A 1 326 ? 10.390 0.287 8.359 1.00 92.44 326 ASP A N 1
ATOM 2490 C CA . ASP A 1 326 ? 9.737 0.353 9.670 1.00 92.44 326 ASP A CA 1
ATOM 2491 C C . ASP A 1 326 ? 8.221 0.119 9.571 1.00 92.44 326 ASP A C 1
ATOM 2493 O O . ASP A 1 326 ? 7.626 -0.487 10.456 1.00 92.44 326 ASP A O 1
ATOM 2497 N N . LEU A 1 327 ? 7.576 0.556 8.483 1.00 92.75 327 LEU A N 1
ATOM 2498 C CA . LEU A 1 327 ? 6.166 0.234 8.224 1.00 92.75 327 LEU A CA 1
ATOM 2499 C C . LEU A 1 327 ? 5.958 -1.260 7.951 1.00 92.75 327 LEU A C 1
ATOM 2501 O O . LEU A 1 327 ? 5.001 -1.839 8.465 1.00 92.75 327 LEU A O 1
ATOM 2505 N N . ALA A 1 328 ? 6.857 -1.879 7.183 1.00 90.38 328 ALA A N 1
ATOM 2506 C CA . ALA A 1 328 ? 6.837 -3.317 6.921 1.00 90.38 328 ALA A CA 1
ATOM 2507 C C . ALA A 1 328 ? 6.980 -4.131 8.219 1.00 90.38 328 ALA A C 1
ATOM 2509 O O . ALA A 1 328 ? 6.183 -5.028 8.481 1.00 90.38 328 ALA A O 1
ATOM 2510 N N . ARG A 1 329 ? 7.938 -3.768 9.085 1.00 88.81 329 ARG A N 1
ATOM 2511 C CA . ARG A 1 329 ? 8.169 -4.431 10.385 1.00 88.81 329 ARG A CA 1
ATOM 2512 C C . ARG A 1 329 ? 6.974 -4.343 11.337 1.00 88.81 329 ARG A C 1
ATOM 2514 O O . ARG A 1 329 ? 6.755 -5.265 12.117 1.00 88.81 329 ARG A O 1
ATOM 2521 N N . ASP A 1 330 ? 6.178 -3.281 11.237 1.00 88.56 330 ASP A N 1
ATOM 2522 C CA . ASP A 1 330 ? 4.929 -3.115 11.992 1.00 88.56 330 ASP A CA 1
ATOM 2523 C C . ASP A 1 330 ? 3.767 -3.989 11.467 1.00 88.56 330 ASP A C 1
ATOM 2525 O O . ASP A 1 330 ? 2.664 -3.949 12.018 1.00 88.56 330 ASP A O 1
ATOM 2529 N N . GLY A 1 331 ? 3.983 -4.774 10.404 1.00 89.38 331 GLY A N 1
ATOM 2530 C CA . GLY A 1 331 ? 2.975 -5.653 9.806 1.00 89.38 331 GLY A CA 1
ATOM 2531 C C . GLY A 1 331 ? 1.974 -4.924 8.905 1.00 89.38 331 GLY A C 1
ATOM 2532 O O . GLY A 1 331 ? 0.833 -5.373 8.753 1.00 89.38 331 GLY A O 1
ATOM 2533 N N . MET A 1 332 ? 2.358 -3.776 8.338 1.00 92.19 332 MET A N 1
ATOM 2534 C CA . MET A 1 332 ? 1.549 -3.077 7.338 1.00 92.19 332 MET A CA 1
ATOM 2535 C C . MET A 1 332 ? 1.483 -3.897 6.045 1.00 92.19 332 MET A C 1
ATOM 2537 O O . MET A 1 332 ? 2.510 -4.327 5.533 1.00 92.19 332 MET A O 1
ATOM 2541 N N . THR A 1 333 ? 0.290 -4.049 5.463 1.00 96.50 333 THR A N 1
ATOM 2542 C CA . THR A 1 333 ? 0.170 -4.657 4.127 1.00 96.50 333 THR A CA 1
ATOM 2543 C C . THR A 1 333 ? 0.697 -3.692 3.075 1.00 96.50 333 THR A C 1
ATOM 2545 O O . THR A 1 333 ? 0.250 -2.540 3.024 1.00 96.50 333 THR A O 1
ATOM 2548 N N . MET A 1 334 ? 1.623 -4.137 2.227 1.00 97.19 334 MET A N 1
ATOM 2549 C CA . MET A 1 334 ? 2.333 -3.247 1.310 1.00 97.19 334 MET A CA 1
ATOM 2550 C C . MET A 1 334 ? 2.507 -3.870 -0.072 1.00 97.19 334 MET A C 1
ATOM 2552 O O . MET A 1 334 ? 2.864 -5.037 -0.194 1.00 97.19 334 MET A O 1
ATOM 2556 N N . MET A 1 335 ? 2.315 -3.063 -1.117 1.00 98.06 335 MET A N 1
ATOM 2557 C CA . MET A 1 335 ? 2.801 -3.379 -2.461 1.00 98.06 335 MET A CA 1
ATOM 2558 C C . MET A 1 335 ? 3.711 -2.250 -2.943 1.00 98.06 335 MET A C 1
ATOM 2560 O O . MET A 1 335 ? 3.302 -1.088 -2.979 1.00 98.06 335 MET A O 1
ATOM 2564 N N . CYS A 1 336 ? 4.945 -2.589 -3.300 1.00 97.50 336 CYS A N 1
ATOM 2565 C CA . CYS A 1 336 ? 5.997 -1.630 -3.617 1.00 97.50 336 CYS A CA 1
ATOM 2566 C C . CYS A 1 336 ? 6.571 -1.899 -5.008 1.00 97.50 336 CYS A C 1
ATOM 2568 O O . CYS A 1 336 ? 7.247 -2.903 -5.214 1.00 97.50 336 CYS A O 1
ATOM 2570 N N . VAL A 1 337 ? 6.368 -0.982 -5.950 1.00 97.25 337 VAL A N 1
ATOM 2571 C CA . VAL A 1 337 ? 7.138 -0.934 -7.196 1.00 97.25 337 VAL A CA 1
ATOM 2572 C C . VAL A 1 337 ? 8.459 -0.238 -6.894 1.00 97.25 337 VAL A C 1
ATOM 2574 O O . VAL A 1 337 ? 8.462 0.902 -6.431 1.00 97.25 337 VAL A O 1
ATOM 2577 N N . THR A 1 338 ? 9.586 -0.912 -7.114 1.00 93.19 338 THR A N 1
ATOM 2578 C CA . THR A 1 338 ? 10.902 -0.319 -6.847 1.00 93.19 338 THR A CA 1
ATOM 2579 C C . THR A 1 338 ? 12.013 -0.942 -7.686 1.00 93.19 338 THR A C 1
ATOM 2581 O O . THR A 1 338 ? 11.936 -2.103 -8.095 1.00 93.19 338 THR A O 1
ATOM 2584 N N . HIS A 1 339 ? 13.066 -0.155 -7.899 1.00 88.88 339 HIS A N 1
ATOM 2585 C CA . HIS A 1 339 ? 14.343 -0.591 -8.460 1.00 88.88 339 HIS A CA 1
ATOM 2586 C C . HIS A 1 339 ? 15.416 -0.845 -7.381 1.00 88.88 339 HIS A C 1
ATOM 2588 O O . HIS A 1 339 ? 16.487 -1.365 -7.683 1.00 88.88 339 HIS A O 1
ATOM 2594 N N . GLU A 1 340 ? 15.106 -0.580 -6.110 1.00 91.19 340 GLU A N 1
ATOM 2595 C CA . GLU A 1 340 ? 16.007 -0.777 -4.971 1.00 91.19 340 GLU A CA 1
ATOM 2596 C C . GLU A 1 340 ? 16.026 -2.247 -4.518 1.00 91.19 340 GLU A C 1
ATOM 2598 O O . GLU A 1 340 ? 15.333 -2.649 -3.580 1.00 91.19 340 GLU A O 1
ATOM 2603 N N . MET A 1 341 ? 16.818 -3.087 -5.191 1.00 90.62 341 MET A N 1
ATOM 2604 C CA . MET A 1 341 ? 16.833 -4.540 -4.942 1.00 90.62 341 MET A CA 1
ATOM 2605 C C . MET A 1 341 ? 17.304 -4.913 -3.527 1.00 90.62 341 MET A C 1
ATOM 2607 O O . MET A 1 341 ? 16.832 -5.901 -2.969 1.00 90.62 341 MET A O 1
ATOM 2611 N N . GLY A 1 342 ? 18.171 -4.104 -2.907 1.00 89.69 342 GLY A N 1
ATOM 2612 C CA . GLY A 1 342 ? 18.577 -4.304 -1.511 1.00 89.69 342 GLY A CA 1
ATOM 2613 C C . GLY A 1 342 ? 17.410 -4.157 -0.529 1.00 89.69 342 GLY A C 1
ATOM 2614 O O . GLY A 1 342 ? 17.297 -4.931 0.417 1.00 89.69 342 GLY A O 1
ATOM 2615 N N . PHE A 1 343 ? 16.487 -3.224 -0.789 1.00 89.75 343 PHE A N 1
ATOM 2616 C CA . PHE A 1 343 ? 15.246 -3.107 -0.021 1.00 89.75 343 PHE A CA 1
ATOM 2617 C C . PHE A 1 343 ? 14.364 -4.343 -0.215 1.00 89.75 343 PHE A C 1
ATOM 2619 O O . PHE A 1 343 ? 13.891 -4.916 0.762 1.00 89.75 343 PHE A O 1
ATOM 2626 N N . ALA A 1 344 ? 14.188 -4.781 -1.463 1.00 91.25 344 ALA A N 1
ATOM 2627 C CA . ALA A 1 344 ? 13.381 -5.955 -1.775 1.00 91.25 344 ALA A CA 1
ATOM 2628 C C . ALA A 1 344 ? 13.912 -7.225 -1.096 1.00 91.25 344 ALA A C 1
ATOM 2630 O O . ALA A 1 344 ? 13.134 -8.011 -0.567 1.00 91.25 344 ALA A O 1
ATOM 2631 N N . HIS A 1 345 ? 15.233 -7.399 -1.069 1.00 90.56 345 HIS A N 1
ATOM 2632 C CA . HIS A 1 345 ? 15.877 -8.521 -0.396 1.00 90.56 345 HIS A CA 1
ATOM 2633 C C . HIS A 1 345 ? 15.683 -8.492 1.129 1.00 90.56 345 HIS A C 1
ATOM 2635 O O . HIS A 1 345 ? 15.553 -9.545 1.743 1.00 90.56 345 HIS A O 1
ATOM 2641 N N . GLU A 1 346 ? 15.679 -7.311 1.754 1.00 88.06 346 GLU A N 1
ATOM 2642 C CA . GLU A 1 346 ? 15.627 -7.189 3.216 1.00 88.06 346 GLU A CA 1
ATOM 2643 C C . GLU A 1 346 ? 14.216 -7.317 3.805 1.00 88.06 346 GLU A C 1
ATOM 2645 O O . GLU A 1 346 ? 14.078 -7.865 4.896 1.00 88.06 346 GLU A O 1
ATOM 2650 N N . VAL A 1 347 ? 13.182 -6.782 3.140 1.00 89.81 347 VAL A N 1
ATOM 2651 C CA . VAL A 1 347 ? 11.850 -6.645 3.769 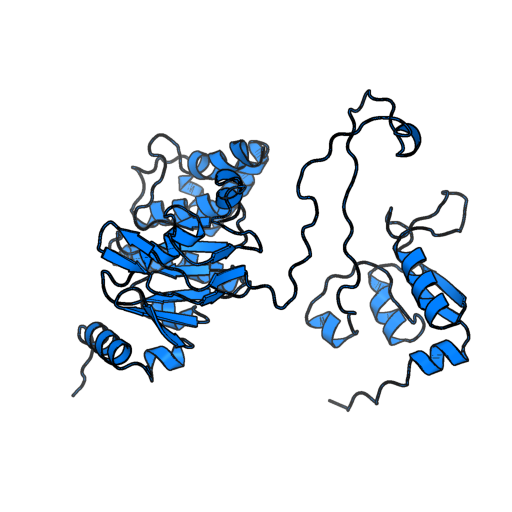1.00 89.81 347 VAL A CA 1
ATOM 2652 C C . VAL A 1 347 ? 10.682 -7.261 3.019 1.00 89.81 347 VAL A C 1
ATOM 2654 O O . VAL A 1 347 ? 9.587 -7.288 3.575 1.00 89.81 347 VAL A O 1
ATOM 2657 N N . ALA A 1 348 ? 10.854 -7.702 1.773 1.00 93.25 348 ALA A N 1
ATOM 2658 C CA . ALA A 1 348 ? 9.736 -8.299 1.056 1.00 93.25 348 ALA A CA 1
ATOM 2659 C C . ALA A 1 348 ? 9.470 -9.722 1.565 1.00 93.25 348 ALA A C 1
ATOM 2661 O O . ALA A 1 348 ? 10.394 -10.503 1.762 1.00 93.25 348 ALA A O 1
ATOM 2662 N N . ASP A 1 349 ? 8.205 -10.094 1.705 1.00 92.62 349 ASP A N 1
ATOM 2663 C CA . ASP A 1 349 ? 7.812 -11.499 1.850 1.00 92.62 349 ASP A CA 1
ATOM 2664 C C . ASP A 1 349 ? 7.820 -12.195 0.483 1.00 92.62 349 ASP A C 1
ATOM 2666 O O . ASP A 1 349 ? 8.101 -13.392 0.357 1.00 92.62 349 ASP A O 1
ATOM 2670 N N . CYS A 1 350 ? 7.525 -11.417 -0.562 1.00 95.06 350 CYS A N 1
ATOM 2671 C CA . CYS A 1 350 ? 7.357 -11.888 -1.922 1.00 95.06 350 CYS A CA 1
ATOM 2672 C C . CYS A 1 350 ? 7.862 -10.859 -2.943 1.00 95.06 350 CYS A C 1
ATOM 2674 O O . CYS A 1 350 ? 7.613 -9.659 -2.824 1.00 95.06 350 CYS A O 1
ATOM 2676 N N . VAL A 1 351 ? 8.515 -11.349 -3.995 1.00 97.31 351 VAL A N 1
ATOM 2677 C CA . VAL A 1 351 ? 8.930 -10.582 -5.170 1.00 97.31 351 VAL A CA 1
ATOM 2678 C C . VAL A 1 351 ? 8.131 -11.055 -6.384 1.00 97.31 351 VAL A C 1
ATOM 2680 O O . VAL A 1 351 ? 8.072 -12.253 -6.665 1.00 97.31 351 VAL A O 1
ATOM 2683 N N . LEU A 1 352 ? 7.519 -10.106 -7.090 1.00 97.94 352 LEU A N 1
ATOM 2684 C CA . LEU A 1 352 ? 6.840 -10.290 -8.368 1.00 97.94 352 LEU A CA 1
ATOM 2685 C C . LEU A 1 352 ? 7.704 -9.695 -9.474 1.00 97.94 352 LEU A C 1
ATOM 2687 O O . LEU A 1 352 ? 7.892 -8.478 -9.538 1.00 97.94 352 LEU A O 1
ATOM 2691 N N . PHE A 1 353 ? 8.210 -10.544 -10.359 1.00 97.75 353 PHE A N 1
ATOM 2692 C CA . PHE A 1 353 ? 8.932 -10.107 -11.542 1.00 97.75 353 PHE A CA 1
ATOM 2693 C C . PHE A 1 353 ? 7.983 -9.987 -12.730 1.00 97.75 353 PHE A C 1
ATOM 2695 O O . PHE A 1 353 ? 7.394 -10.974 -13.179 1.00 97.75 353 PHE A O 1
ATOM 2702 N N . MET A 1 354 ? 7.856 -8.764 -13.244 1.00 97.88 354 MET A N 1
ATOM 2703 C CA . MET A 1 354 ? 7.010 -8.441 -14.386 1.00 97.88 354 MET A CA 1
ATOM 2704 C C . MET A 1 354 ? 7.825 -8.098 -15.627 1.00 97.88 354 MET A C 1
ATOM 2706 O O . MET A 1 354 ? 8.740 -7.276 -15.563 1.00 97.88 354 MET A O 1
ATOM 2710 N N . ASP A 1 355 ? 7.418 -8.626 -16.777 1.00 97.00 355 ASP A N 1
ATOM 2711 C CA . ASP A 1 355 ? 7.906 -8.225 -18.100 1.00 97.00 355 ASP A CA 1
ATOM 2712 C C . ASP A 1 355 ? 6.758 -8.304 -19.114 1.00 97.00 355 ASP A C 1
ATOM 2714 O O . ASP A 1 355 ? 5.869 -9.143 -18.984 1.00 97.00 355 ASP A O 1
ATOM 2718 N N . GLN A 1 356 ? 6.758 -7.411 -20.107 1.00 95.50 356 GLN A N 1
ATOM 2719 C CA . GLN A 1 356 ? 5.744 -7.366 -21.175 1.00 95.50 356 GLN A CA 1
ATOM 2720 C C . GLN A 1 356 ? 4.281 -7.432 -20.675 1.00 95.50 356 GLN A C 1
ATOM 2722 O O . GLN A 1 356 ? 3.430 -8.081 -21.282 1.00 95.50 356 GLN A O 1
ATOM 2727 N N . GLY A 1 357 ? 3.989 -6.774 -19.548 1.00 96.56 357 GLY A N 1
ATOM 2728 C CA . GLY A 1 357 ? 2.650 -6.712 -18.960 1.00 96.56 357 GLY A CA 1
ATOM 2729 C C . GLY A 1 357 ? 2.205 -7.970 -18.209 1.00 96.56 357 GLY A C 1
ATOM 2730 O O . GLY A 1 357 ? 1.080 -7.990 -17.719 1.00 96.56 357 GLY A O 1
ATOM 2731 N N . GLN A 1 358 ? 3.055 -8.991 -18.087 1.00 97.88 358 GLN A N 1
ATOM 2732 C CA . GLN A 1 358 ? 2.761 -10.251 -17.397 1.00 97.88 358 GLN A CA 1
ATOM 2733 C C . GLN A 1 358 ? 3.582 -10.375 -16.117 1.00 97.88 358 GLN A C 1
ATOM 2735 O O . GLN A 1 358 ? 4.705 -9.871 -16.046 1.00 97.88 358 GLN A O 1
ATOM 2740 N N . VAL A 1 359 ? 3.056 -11.096 -15.125 1.00 97.75 359 VAL A N 1
ATOM 2741 C CA . VAL A 1 359 ? 3.875 -11.597 -14.015 1.00 97.75 359 VAL A CA 1
ATOM 2742 C C . VAL A 1 359 ? 4.496 -12.916 -14.457 1.00 97.75 359 VAL A C 1
ATOM 2744 O O . VAL A 1 359 ? 3.791 -13.888 -14.709 1.00 97.75 359 VAL A O 1
ATOM 2747 N N . LEU A 1 360 ? 5.820 -12.932 -14.593 1.00 97.50 360 LEU A N 1
ATOM 2748 C CA . LEU A 1 360 ? 6.562 -14.090 -15.095 1.00 97.50 360 LEU A CA 1
ATOM 2749 C C . LEU A 1 360 ? 7.114 -14.972 -13.975 1.00 97.50 360 LEU A C 1
ATOM 2751 O O . LEU A 1 360 ? 7.373 -16.153 -14.191 1.00 97.50 360 LEU A O 1
ATOM 2755 N N . GLU A 1 361 ? 7.327 -14.402 -12.790 1.00 97.06 361 GLU A N 1
ATOM 2756 C CA . GLU A 1 361 ? 7.823 -15.136 -11.632 1.00 97.06 361 GLU A CA 1
ATOM 2757 C C . GLU A 1 361 ? 7.327 -14.495 -10.335 1.00 97.06 361 GLU A C 1
ATOM 2759 O O . GLU A 1 361 ? 7.452 -13.284 -10.141 1.00 97.06 361 GLU A O 1
ATOM 2764 N N . ARG A 1 362 ? 6.798 -15.331 -9.438 1.00 96.50 362 ARG A N 1
ATOM 2765 C CA . ARG A 1 362 ? 6.469 -14.997 -8.051 1.00 96.50 362 ARG A CA 1
ATOM 2766 C C . ARG A 1 362 ? 7.325 -15.864 -7.137 1.00 96.50 362 ARG A C 1
ATOM 2768 O O . ARG A 1 362 ? 7.218 -17.089 -7.181 1.00 96.50 362 ARG A O 1
ATOM 2775 N N . ALA A 1 363 ? 8.161 -15.254 -6.306 1.00 94.50 363 ALA A N 1
ATOM 2776 C CA . ALA A 1 363 ? 9.077 -15.997 -5.444 1.00 94.50 363 ALA A CA 1
ATOM 2777 C C . ALA A 1 363 ? 9.400 -15.247 -4.147 1.00 94.50 363 ALA A C 1
ATOM 2779 O O . ALA A 1 363 ? 9.304 -14.025 -4.072 1.00 94.50 363 ALA A O 1
ATOM 2780 N N . ARG A 1 364 ? 9.833 -15.985 -3.118 1.00 93.56 364 ARG A N 1
ATOM 2781 C CA . ARG A 1 364 ? 10.461 -15.375 -1.934 1.00 93.56 364 ARG A CA 1
ATOM 2782 C C . ARG A 1 364 ? 11.758 -14.662 -2.341 1.00 93.56 364 ARG A C 1
ATOM 2784 O O . ARG A 1 364 ? 12.415 -15.147 -3.267 1.00 93.56 364 ARG A O 1
ATOM 2791 N N . PRO A 1 365 ? 12.180 -13.592 -1.644 1.00 91.62 365 PRO A N 1
ATOM 2792 C CA . PRO A 1 365 ? 13.348 -12.809 -2.048 1.00 91.62 365 PRO A CA 1
ATOM 2793 C C . PRO A 1 365 ? 14.613 -13.650 -2.206 1.00 91.62 365 PRO A C 1
ATOM 2795 O O . PRO A 1 365 ? 15.267 -13.572 -3.240 1.00 91.62 365 PRO A O 1
ATOM 2798 N N . GLU A 1 366 ? 14.926 -14.514 -1.235 1.00 89.38 366 GLU A N 1
ATOM 2799 C CA . GLU A 1 366 ? 16.105 -15.388 -1.302 1.00 89.38 366 GLU A CA 1
ATOM 2800 C C . GLU A 1 366 ? 16.098 -16.265 -2.562 1.00 89.38 366 GLU A C 1
ATOM 2802 O O . GLU A 1 366 ? 17.104 -16.363 -3.265 1.00 89.38 366 GLU A O 1
ATOM 2807 N N . ALA A 1 367 ? 14.949 -16.866 -2.888 1.00 91.50 367 ALA A N 1
ATOM 2808 C CA . ALA A 1 367 ? 14.802 -17.700 -4.076 1.00 91.50 367 ALA A CA 1
ATOM 2809 C C . ALA A 1 367 ? 14.952 -16.874 -5.359 1.00 91.50 367 ALA A C 1
ATOM 2811 O O . ALA A 1 367 ? 15.708 -17.266 -6.242 1.00 91.50 367 ALA A O 1
ATOM 2812 N N . PHE A 1 368 ? 14.307 -15.709 -5.434 1.00 94.38 368 PHE A N 1
ATOM 2813 C CA . PHE A 1 368 ? 14.371 -14.830 -6.599 1.00 94.38 368 PHE A CA 1
ATOM 2814 C C . PHE A 1 368 ? 15.787 -14.294 -6.857 1.00 94.38 368 PHE A C 1
ATOM 2816 O O . PHE A 1 368 ? 16.281 -14.342 -7.980 1.00 94.38 368 PHE A O 1
ATOM 2823 N N . PHE A 1 369 ? 16.472 -13.795 -5.825 1.00 91.12 369 PHE A N 1
ATOM 2824 C CA . PHE A 1 369 ? 17.783 -13.163 -5.982 1.00 91.12 369 PHE A CA 1
ATOM 2825 C C . PHE A 1 369 ? 18.929 -14.171 -6.119 1.00 91.12 369 PHE A C 1
ATOM 2827 O O . PHE A 1 369 ? 19.918 -13.874 -6.792 1.00 91.12 369 PHE A O 1
ATOM 2834 N N . LEU A 1 370 ? 18.830 -15.366 -5.532 1.00 89.75 370 LEU A N 1
ATOM 2835 C CA . LEU A 1 370 ? 19.892 -16.374 -5.631 1.00 89.75 370 LEU A CA 1
ATOM 2836 C C . LEU A 1 370 ? 19.661 -17.370 -6.768 1.00 89.75 370 LEU A C 1
ATOM 2838 O O . LEU A 1 370 ? 20.625 -17.812 -7.391 1.00 89.75 370 LEU A O 1
ATOM 2842 N N . ARG A 1 371 ? 18.407 -17.761 -7.018 1.00 91.94 371 ARG A N 1
ATOM 2843 C CA . ARG A 1 371 ? 18.039 -18.842 -7.948 1.00 91.94 371 ARG A CA 1
ATOM 2844 C C . ARG A 1 371 ? 16.755 -18.508 -8.734 1.00 91.94 371 ARG A C 1
ATOM 2846 O O . ARG A 1 371 ? 15.790 -19.278 -8.653 1.00 91.94 371 ARG A O 1
ATOM 2853 N N . PRO A 1 372 ? 16.743 -17.396 -9.495 1.00 94.19 372 PRO A N 1
ATOM 2854 C CA . PRO A 1 372 ? 15.592 -17.018 -10.314 1.00 94.19 372 PRO A CA 1
ATOM 2855 C C . PRO A 1 372 ? 15.268 -18.125 -11.324 1.00 94.19 372 PRO A C 1
ATOM 2857 O O . PRO A 1 372 ? 16.158 -18.630 -12.019 1.00 94.19 372 PRO A O 1
ATOM 2860 N N . GLN A 1 373 ? 13.998 -18.508 -11.407 1.00 95.25 373 GLN A N 1
ATOM 2861 C CA . GLN A 1 373 ? 13.549 -19.616 -12.254 1.00 95.25 373 GLN A CA 1
ATOM 2862 C C . GLN A 1 373 ? 13.331 -19.178 -13.703 1.00 95.25 373 GLN A C 1
ATOM 2864 O O . GLN A 1 373 ? 13.634 -19.926 -14.633 1.00 95.25 373 GLN A O 1
ATOM 2869 N N . HIS A 1 374 ? 12.830 -17.961 -13.919 1.00 97.06 374 HIS A N 1
ATOM 2870 C CA . HIS A 1 374 ? 12.472 -17.498 -15.249 1.00 97.06 374 HIS A CA 1
ATOM 2871 C C . HIS A 1 374 ? 13.706 -16.961 -16.009 1.00 97.06 374 HIS A C 1
ATOM 2873 O O . HIS A 1 374 ? 14.419 -16.092 -15.494 1.00 97.06 374 HIS A O 1
ATOM 2879 N N . PRO A 1 375 ? 13.950 -17.360 -17.277 1.00 95.88 375 PRO A N 1
ATOM 2880 C CA . PRO A 1 375 ? 15.117 -16.897 -18.042 1.00 95.88 375 PRO A CA 1
ATOM 2881 C C . PRO A 1 375 ? 15.212 -15.371 -18.190 1.00 95.88 375 PRO A C 1
ATOM 2883 O O . PRO A 1 375 ? 16.303 -14.803 -18.242 1.00 95.88 375 PRO A O 1
ATOM 2886 N N . ARG A 1 376 ? 14.069 -14.673 -18.251 1.00 95.38 376 ARG A N 1
ATOM 2887 C CA . ARG A 1 376 ? 14.044 -13.196 -18.264 1.00 95.38 376 ARG A CA 1
ATOM 2888 C C . ARG A 1 376 ? 14.429 -12.588 -16.914 1.00 95.38 376 ARG A C 1
ATOM 2890 O O . ARG A 1 376 ? 15.142 -11.590 -16.915 1.00 95.38 376 ARG A O 1
ATOM 2897 N N . ALA A 1 377 ? 14.031 -13.203 -15.798 1.00 94.62 377 ALA A N 1
ATOM 2898 C CA . ALA A 1 377 ? 14.427 -12.758 -14.462 1.00 94.62 377 ALA A CA 1
ATOM 2899 C C . ALA A 1 377 ? 15.938 -12.934 -14.250 1.00 94.62 377 ALA A C 1
ATOM 2901 O O . ALA A 1 377 ? 16.599 -12.024 -13.756 1.00 94.62 377 ALA A O 1
ATOM 2902 N N . GLN A 1 378 ? 16.505 -14.055 -14.717 1.00 94.75 378 GLN A N 1
ATOM 2903 C CA . GLN A 1 378 ? 17.954 -14.301 -14.721 1.00 94.75 378 GLN A CA 1
ATOM 2904 C C . GLN A 1 378 ? 18.724 -13.189 -15.444 1.00 94.75 378 GLN A C 1
ATOM 2906 O O . GLN A 1 378 ? 19.663 -12.631 -14.882 1.00 94.75 378 GLN A O 1
ATOM 2911 N N . ARG A 1 379 ? 18.303 -12.837 -16.669 1.00 93.69 379 ARG A N 1
ATOM 2912 C CA . ARG A 1 379 ? 18.936 -11.764 -17.459 1.00 93.69 379 ARG A CA 1
ATOM 2913 C C . ARG A 1 379 ? 18.821 -10.406 -16.773 1.00 93.69 379 ARG A C 1
ATOM 2915 O O . ARG A 1 379 ? 19.827 -9.738 -16.587 1.00 93.69 379 ARG A O 1
ATOM 2922 N N . PHE A 1 380 ? 17.622 -10.046 -16.321 1.00 92.50 380 PHE A N 1
ATOM 2923 C CA . PHE A 1 380 ? 17.384 -8.788 -15.611 1.00 92.50 380 PHE A CA 1
ATOM 2924 C C . PHE A 1 380 ? 18.272 -8.642 -14.368 1.00 92.50 380 PHE A C 1
ATOM 2926 O O . PHE A 1 380 ? 18.869 -7.592 -14.140 1.00 92.50 380 PHE A O 1
ATOM 2933 N N . LEU A 1 381 ? 18.394 -9.706 -13.571 1.00 91.25 381 LEU A N 1
ATOM 2934 C CA . LEU A 1 381 ? 19.238 -9.698 -12.381 1.00 91.25 381 LEU A CA 1
ATOM 2935 C C . LEU A 1 381 ? 20.736 -9.686 -12.701 1.00 91.25 381 LEU A C 1
ATOM 2937 O O . LEU A 1 381 ? 21.503 -9.188 -11.879 1.00 91.25 381 LEU A O 1
ATOM 2941 N N . ALA A 1 382 ? 21.161 -10.237 -13.840 1.00 88.94 382 ALA A N 1
ATOM 2942 C CA . ALA A 1 382 ? 22.542 -10.129 -14.302 1.00 88.94 382 ALA A CA 1
ATOM 2943 C C . ALA A 1 382 ? 22.872 -8.677 -14.685 1.00 88.94 382 ALA A C 1
ATOM 2945 O O . ALA A 1 382 ? 23.845 -8.125 -14.178 1.00 88.94 382 ALA A O 1
ATOM 2946 N N . ASP A 1 383 ? 22.000 -8.029 -15.463 1.00 84.69 383 ASP A N 1
ATOM 2947 C CA . ASP A 1 383 ? 22.182 -6.643 -15.911 1.00 84.69 383 ASP A CA 1
ATOM 2948 C C . ASP A 1 383 ? 22.272 -5.657 -14.730 1.00 84.69 383 ASP A C 1
ATOM 2950 O O . ASP A 1 383 ? 23.082 -4.732 -14.744 1.00 84.69 383 ASP A O 1
ATOM 2954 N N . ILE A 1 384 ? 21.485 -5.877 -13.668 1.00 80.81 384 ILE A N 1
ATOM 2955 C CA . ILE A 1 384 ? 21.493 -5.031 -12.459 1.00 80.81 384 ILE A CA 1
ATOM 2956 C C . ILE A 1 384 ? 22.703 -5.297 -11.559 1.00 80.81 384 ILE A C 1
ATOM 2958 O O . ILE A 1 384 ? 23.151 -4.389 -10.861 1.00 80.81 384 ILE A O 1
ATOM 2962 N N . ARG A 1 385 ? 23.241 -6.523 -11.543 1.00 68.75 385 ARG A N 1
ATOM 2963 C CA . ARG A 1 385 ? 24.459 -6.853 -10.780 1.00 68.75 385 ARG A CA 1
ATOM 2964 C C . ARG A 1 385 ? 25.731 -6.367 -11.474 1.00 68.75 385 ARG A C 1
ATOM 2966 O O . ARG A 1 385 ? 26.716 -6.064 -10.802 1.00 68.75 385 ARG A O 1
ATOM 2973 N N . SER A 1 386 ? 25.704 -6.246 -12.799 1.00 47.38 386 SER A N 1
ATOM 2974 C CA . SER A 1 386 ? 26.860 -5.871 -13.612 1.00 47.38 386 SER A CA 1
ATOM 2975 C C . SER A 1 386 ? 27.466 -4.466 -13.422 1.00 47.38 386 SER A C 1
ATOM 2977 O O . SER A 1 386 ? 28.578 -4.293 -13.918 1.00 47.38 386 SER A O 1
ATOM 2979 N N . PRO A 1 387 ? 26.901 -3.479 -12.689 1.00 40.00 387 PRO A N 1
ATOM 2980 C CA . PRO A 1 387 ? 27.644 -2.258 -12.381 1.00 40.00 387 PRO A CA 1
ATOM 2981 C C . PRO A 1 387 ? 28.601 -2.392 -11.177 1.00 40.00 387 PRO A C 1
ATOM 2983 O O . PRO A 1 387 ? 29.460 -1.531 -11.022 1.00 40.00 387 PRO A O 1
ATOM 2986 N N . TRP A 1 388 ? 28.492 -3.436 -10.332 1.00 42.66 388 TRP A N 1
ATOM 2987 C CA . TRP A 1 388 ? 29.240 -3.524 -9.056 1.00 42.66 388 TRP A CA 1
ATOM 2988 C C . TRP A 1 388 ? 29.655 -4.945 -8.619 1.00 42.66 388 TRP A C 1
ATOM 2990 O O . TRP A 1 388 ? 29.597 -5.270 -7.433 1.00 42.66 388 TRP A O 1
ATOM 3000 N N . GLY A 1 389 ? 30.126 -5.803 -9.528 1.00 33.22 389 GLY A N 1
ATOM 3001 C CA . GLY A 1 389 ? 30.824 -7.017 -9.087 1.00 33.22 389 GLY A CA 1
ATOM 3002 C C . GLY A 1 389 ? 30.927 -8.139 -10.105 1.00 33.22 389 GLY A C 1
ATOM 3003 O O . GLY A 1 389 ? 30.069 -9.013 -10.162 1.00 33.22 389 GLY A O 1
ATOM 3004 N N . ALA A 1 390 ? 32.057 -8.185 -10.801 1.00 26.03 390 ALA A N 1
ATOM 3005 C CA . ALA A 1 390 ? 32.720 -9.450 -11.078 1.00 26.03 390 ALA A CA 1
ATOM 3006 C C . ALA A 1 390 ? 34.084 -9.401 -10.371 1.00 26.03 390 ALA A C 1
ATOM 3008 O O . ALA A 1 390 ? 34.963 -8.669 -10.827 1.00 26.03 390 ALA A O 1
ATOM 3009 N N . PRO A 1 391 ? 34.291 -10.104 -9.245 1.00 38.56 391 PRO A N 1
ATOM 3010 C CA . PRO A 1 391 ? 35.620 -10.596 -8.936 1.00 38.56 391 PRO A CA 1
ATOM 3011 C C . PRO A 1 391 ? 35.920 -11.760 -9.889 1.00 38.56 391 PRO A C 1
ATOM 3013 O O . PRO A 1 391 ? 35.070 -12.630 -10.093 1.00 38.56 391 PRO A O 1
ATOM 3016 N N . ALA A 1 392 ? 37.100 -11.700 -10.505 1.00 34.88 392 ALA A N 1
ATOM 3017 C CA . ALA A 1 392 ? 37.680 -12.768 -11.316 1.00 34.88 392 ALA A CA 1
ATOM 3018 C C . ALA A 1 392 ? 37.888 -14.061 -10.516 1.00 34.88 392 ALA A C 1
ATOM 3020 O O . ALA A 1 392 ? 38.103 -13.959 -9.283 1.00 34.88 392 ALA A O 1
#

Organism: NCBI:txid907261

pLDDT: mean 82.04, std 19.13, range [26.03, 98.56]

Foldseek 3Di:
DDDDPDDDPLLVVCLVVLEAEEEDAQVDPQAWHAPDPPDPDIHHVLVVVQVVVCVVSNGHYHYDHDDPVCVLVCCQVVVHSYYSYDDDDDPVVVVRDPDDDPPDDDDDDDDDDPPPPDPDPVVCPPHDDDDDPDPDDDPDDQPRFQKWWAQWWADDVPQTQAGGETDTHHQLAEEEEEEDPSLNQLVVLCCQLPVDPTDDTWMDGSNHTNRDPPDPSVVSNLQEQEQELQLPFDQPDFLLCLQQVCCCPPVVDDSVRLSVLLLVLCVLLVHNVRRGPGLVVDALLRSLSSSNSSSCSSVHLEYEAHASPPNHDPVSSVSNLVSVQVCSVVSRGYYYYYPPLVSQLPRHQWYFYGGSNYGPDIDGSCCLQPPNDDPSSVVVNCVSCVVPDDDD

Secondary structure (DSSP, 8-state):
-PPPPPPP-HHHHHHHHTEEEEEE-SEETTTEEESSTT---EESHHHHHHHHHHHHHTSEEEEEE--GGGHHHHHHTTS-SEE-S-----HHHHTTSPPPP------------TTS---SGGGGTT------S--------TT--SEEEEEEEEEETTEEEEEEEEEEE-TT-EEEEE-STTSSHHHHHHHHTTSS--SEEEEEETTEESS-TT--HHHHHHTEEEE-SS----TTS-HHHHHHHHHHHHS---HHHHHHHHHHHHHHTT-GGGTT--GGGS-HHHHHHHHHHHHHTT--SEEEEESTTTTS-HHHHHHHHHHHHHHHHTT-EEEEE-S-HHHHHHH-SEEEEEETTEEEEEE-HHHHHHS--SHHHHHHHHHHHTTS----

InterPro domains:
  IPR001638 Solute-binding protein family 3/N-terminal domain of MltF [SM00062] (19-236)
  IPR003439 ABC transporter-like, ATP-binding domain [PF00005] (164-310)
  IPR003439 ABC transporter-like, ATP-binding domain [PS50893] (147-381)
  IPR003593 AAA+ ATPase domain [SM00382] (171-358)
  IPR017871 ABC transporter-like, conserved site [PS00211] (282-296)
  IPR018313 Solute-binding protein family 3, conserved site [PS01039] (44-57)
  IPR027417 P-loop containing nucleoside triphosphate hydrolase [G3DSA:3.40.50.300] (146-385)
  IPR027417 P-loop containing nucleoside triphosphate hydrolase [SSF52540] (146-380)
  IPR050086 Methionine import ATP-binding protein MetN-like [PTHR43166] (143-384)

Sequence (392 aa):
MAAVPAKADQRADIKKKGELVCGVLGTDEPFSFLKDPMSREIVGYDVDMCNAVAKRLGVKPVLKQLAVAARIPELQQGRVDLLAASLTHNKEREAQIDFSVSTFITGHKAMVRKDSGITSLAQLDGKKVLTVKGSTMARADPTMNMITIEHVNKWYGDYHALVDVNETVAKGEVVVVCGPSGSGKSTLIRTLNRLEAIQKGRITVNGQDVHAHSVNVNELRSGIGFVFQQFNLFPHLTVMQNCTLAPMRLKRMLPQEAKDFAMRLLERVGRPHKAAAYPGELSGGQQQRVAIARALAMKPPVMLFDEPTSALDPEMVNEVLLVIKDLARDGMTMMCVTHEMGFAHEVADCVLFMDQGQVLERARPEAFFLRPQHPRAQRFLADIRSPWGAPA

Solvent-accessible surface area (backbone atoms only — not comparable to full-atom values): 22507 Å² total; per-residue (Å²): 131,83,80,78,74,82,77,71,64,61,69,59,52,34,54,73,69,43,40,40,36,30,32,29,60,42,77,45,80,68,37,21,18,50,76,40,95,89,48,92,49,66,37,37,55,33,46,53,51,45,46,53,52,16,58,76,63,74,29,46,61,41,86,40,77,43,59,80,88,49,48,63,62,36,42,76,68,67,75,25,78,41,76,42,64,95,72,89,86,48,75,77,52,60,76,72,46,89,78,76,76,88,86,78,87,89,88,84,80,93,84,73,63,94,84,65,81,68,85,54,77,76,77,48,69,97,57,92,78,92,76,82,91,78,89,75,80,73,78,75,52,99,82,52,40,34,32,38,36,40,51,27,25,29,67,61,84,91,46,63,39,30,46,63,29,68,50,75,38,47,75,38,37,27,36,28,38,36,62,62,89,82,13,26,62,66,58,55,61,32,40,67,66,54,79,36,80,70,81,42,58,48,42,31,47,74,82,39,54,56,77,47,90,84,50,58,62,69,63,54,38,54,48,44,21,65,36,49,40,62,51,82,68,58,67,93,32,28,45,46,48,54,24,26,49,56,33,38,71,77,68,62,40,52,71,64,61,32,50,57,53,37,44,54,37,25,48,73,57,74,43,52,92,45,36,79,39,40,53,89,80,45,55,64,43,54,38,38,35,50,33,48,33,30,30,53,49,51,68,34,74,33,40,37,30,40,31,63,49,79,77,41,60,78,88,37,35,61,68,41,48,52,53,53,49,56,43,46,74,73,47,39,16,32,42,34,32,51,87,57,60,70,57,38,59,73,62,30,63,30,34,36,35,24,48,81,12,25,75,70,43,79,35,42,30,69,48,44,78,75,59,45,83,40,73,66,54,45,52,54,54,48,63,70,44,65,85,77,69,81,83,132

Nearest PDB structures (foldseek):
  2olj-assembly1_A  TM=9.865E-01  e=1.322E-33  Geobacillus stearothermophilus
  4yms-assembly1_J  TM=9.926E-01  e=8.843E-33  Caldanaerobacter subterraneus subsp. tengcongensis MB4
  4u00-assembly1_A  TM=9.889E-01  e=7.440E-33  Thermus thermophilus HB8
  6z4w-assembly1_A  TM=9.291E-01  e=3.975E-23  Streptococcus pneumoniae
  5x40-assembly1_B  TM=8.270E-01  e=3.349E-21  Rhodobacter capsulatus